Protein AF-0000000084716577 (afdb_homodimer)

Sequence (480 aa):
MPKAILEVCSFNIQSCLIAEKAGASRVELCDNPTEGGTTPSHGAIKRTREKISIKLYPLVRPRAGNYYYDEDEIAIIEQDIRVCRELGCDGISIGAQLLDGRIDKDLMKRFVELAGPMGVTCNRAFDATPDMFQALEDLIEAGCERVLTSGQASGAPEAGRVLGELVKAAGERIIVMPGAGIRSSNLGKLMEESGAREYHGSVRRPTVNPMLHGNPRVLDFGNVYLPDEQELAGILAQMRMPKAILEVCSFNIQSCLIAEKAGASRVELCDNPTEGGTTPSHGAIKRTREKISIKLYPLVRPRAGNYYYDEDEIAIIEQDIRVCRELGCDGISIGAQLLDGRIDKDLMKRFVELAGPMGVTCNRAFDATPDMFQALEDLIEAGCERVLTSGQASGAPEAGRVLGELVKAAGERIIVMPGAGIRSSNLGKLMEESGAREYHGSVRRPTVNPMLHGNPRVLDFGNVYLPDEQELAGILAQMR

Solvent-accessible surface area (backbone atoms only — not comparable to full-atom values): 23454 Å² total; per-residue (Å²): 116,79,72,39,45,38,31,34,47,21,55,42,60,68,30,45,51,52,37,50,75,64,63,38,53,26,32,33,37,26,25,38,79,89,28,61,33,19,30,41,24,56,18,52,52,44,51,38,52,74,71,50,85,57,44,38,23,40,31,53,33,88,48,38,30,72,47,63,72,54,73,67,52,47,50,20,46,53,45,40,44,51,49,41,54,74,56,64,39,51,25,34,28,32,57,43,28,40,58,67,18,41,62,27,40,69,60,43,26,51,49,36,64,67,34,56,91,33,43,33,28,34,31,59,55,56,33,31,31,85,46,61,69,61,43,50,53,40,40,46,72,28,57,32,49,28,38,35,30,17,60,50,33,70,21,21,66,81,20,20,60,59,35,19,53,50,34,62,70,39,54,89,64,32,45,49,25,44,21,43,79,55,41,49,89,46,41,66,63,31,43,68,43,20,65,51,48,38,34,32,33,43,55,59,41,76,52,84,77,82,54,74,39,74,34,90,48,57,75,53,35,48,61,42,62,36,50,40,63,66,52,50,45,46,38,52,60,67,30,92,113,76,74,40,45,40,32,33,48,20,56,42,60,68,29,45,52,51,38,50,74,65,62,38,54,26,33,34,37,27,26,39,79,88,26,61,34,19,29,42,24,57,18,51,51,43,52,40,51,75,72,50,84,56,44,39,22,40,31,54,33,89,49,40,29,71,46,63,71,55,71,68,54,48,51,20,47,55,44,40,44,50,48,42,52,74,57,65,38,51,26,34,30,32,57,44,28,40,57,66,18,40,63,27,40,68,61,43,26,51,50,36,62,66,36,55,91,32,44,32,28,34,30,58,55,56,34,31,30,85,45,61,69,61,42,50,52,39,40,46,73,26,58,32,51,27,37,34,30,17,59,51,34,69,21,21,65,81,19,20,61,59,35,20,52,49,36,63,70,38,54,88,64,31,44,49,25,44,22,43,79,55,42,48,90,45,40,63,62,29,45,68,42,19,64,52,46,38,35,33,33,44,55,59,41,75,53,84,77,83,54,73,38,74,36,89,51,57,74,52,35,48,60,42,62,36,52,40,64,67,52,51,45,46,39,51,60,67,28,93

Secondary structure (DSSP, 8-state):
----EEEEEESSHHHHHHHHHHT-SEEEE-B-GGGT-BPPPHHHHHHHHHH--SEEEEB--SSSS-S---HHHHHHHHHHHHHHHHTT-SEEEE--B-TTSSB-HHHHHHHHHHHTTSEEEE-GGGGGSS-HHHHHHHHHHHT-SEEEE-TTSSSGGGGHHHHHHHHHHHTTSSEEEEBSS--HHHHHHHHHHH--SEEEE--EEEPPP--S---TT--TT---EEE-HHHHHHHHHHH-/----EEEEEESSHHHHHHHHHHT-SEEEE-B-GGGT-BPPPHHHHHHHHHH--SEEEEB--SSSS-S---HHHHHHHHHHHHHHHHTT-SEEEE--B-TTSSB-HHHHHHHHHHHTTSEEEE-GGGGGSS-HHHHHHHHHHHT-SEEEE-TTSSSGGGGHHHHHHHHHHHTTSSEEEEBSS--HHHHHHHHHHH--SEEEE--EEEPPP--S---TT--TT---EEE-HHHHHHHHHHH-

Radius of gyration: 22.67 Å; Cα contacts (8 Å, |Δi|>4): 1181; chains: 2; bounding box: 45×66×49 Å

Foldseek 3Di:
DPFFAEEAEAAALVQLVLCVVLPHQEYEYFHDVVQQGAFDDLVRLLVSVVPHDHAYAYEHHHDGDAQADDPVSLVSSLVSLVSNVVSPHQAYEYFHADPQLAGPLVSLLVSCVSNPPHAYEHEASLLRHPDNLVNLVSNLVSPHAEYEYLLNDQAVLVCLQSLLVSCVSCPNSHAYEGEDPDWLVRLVVSCVRNVGRYYYYNQKDFDDDPDPDDDPVDDPPDTDIHHDSVRSSSNNVVSD/DPFFAEEAEAAALVQLVLCVVLPHQEYEYFHDVVQQGAFDDLVRLLVSVVPHDHAYAYEHHHDGDAQADDPVSLVSSLVSLVSNVVSPHQAYEYFHADPQLAGPLVSLLVSCVSNPPHAYEHEASLLRHPDNLVNLVSNLVSPHQEYEYLLNDQAVLVCLQSLLVSCVSCPNSHAYEGEDPDWLVRLVVSCVRNVGRYYYYNQKDFDDDPDPDDDPVDDPPDTDIHHDSVRSSSNNVSSD

Nearest PDB structures (foldseek):
  3iwp-assembly5_C  TM=9.704E-01  e=1.028E-28  Homo sapiens
  3iwp-assembly4_B  TM=9.710E-01  e=2.927E-28  Homo sapiens
  3iwp-assembly5_D  TM=9.731E-01  e=1.327E-27  Homo sapiens
  3iwp-assembly4_A  TM=9.708E-01  e=1.579E-27  Homo sapiens
  3iwp-assembly3_I  TM=9.712E-01  e=3.362E-27  Homo sapiens

pLDDT: mean 97.12, std 4.42, range [53.22, 98.94]

Structure (mmCIF, N/CA/C/O backbone):
data_AF-0000000084716577-model_v1
#
loop_
_entity.id
_entity.type
_entity.pdbx_description
1 polymer 'PF03932 family protein CutC'
#
loop_
_atom_site.group_PDB
_atom_site.id
_atom_site.type_symbol
_atom_site.label_atom_id
_atom_site.label_alt_id
_atom_site.label_comp_id
_atom_site.label_asym_id
_atom_site.label_entity_id
_atom_site.label_seq_id
_atom_site.pdbx_PDB_ins_code
_atom_site.Cartn_x
_atom_site.Cartn_y
_atom_site.Cartn_z
_atom_site.occupancy
_atom_site.B_iso_or_equiv
_atom_site.auth_seq_id
_atom_site.auth_comp_id
_atom_site.auth_asym_id
_atom_site.auth_atom_id
_atom_site.pdbx_PDB_model_num
ATOM 1 N N . MET A 1 1 ? -11.625 -31.031 -18.922 1 53.22 1 MET A N 1
ATOM 2 C CA . MET A 1 1 ? -10.375 -30.312 -18.672 1 53.22 1 MET A CA 1
ATOM 3 C C . MET A 1 1 ? -9.852 -30.594 -17.266 1 53.22 1 MET A C 1
ATOM 5 O O . MET A 1 1 ? -10.633 -30.875 -16.359 1 53.22 1 MET A O 1
ATOM 9 N N . PRO A 1 2 ? -8.484 -30.797 -17.172 1 60.09 2 PRO A N 1
ATOM 10 C CA . PRO A 1 2 ? -8 -31.141 -15.828 1 60.09 2 PRO A CA 1
ATOM 11 C C . PRO A 1 2 ? -8.383 -30.094 -14.781 1 60.09 2 PRO A C 1
ATOM 13 O O . PRO A 1 2 ? -8.539 -28.906 -15.102 1 60.09 2 PRO A O 1
ATOM 16 N N . LYS A 1 3 ? -8.703 -30.5 -13.68 1 86.38 3 LYS A N 1
ATOM 17 C CA . LYS A 1 3 ? -9.086 -29.672 -12.539 1 86.38 3 LYS A CA 1
ATOM 18 C C . LYS A 1 3 ? -7.988 -28.672 -12.188 1 86.38 3 LYS A C 1
ATOM 20 O O . LYS A 1 3 ? -6.809 -29.031 -12.156 1 86.38 3 LYS A O 1
ATOM 25 N N . ALA A 1 4 ? -8.289 -27.406 -12.305 1 95.06 4 ALA A N 1
ATOM 26 C CA . ALA A 1 4 ? -7.352 -26.328 -11.969 1 95.06 4 ALA A CA 1
ATOM 27 C C . ALA A 1 4 ? -7.91 -25.438 -10.867 1 95.06 4 ALA A C 1
ATOM 29 O O . ALA A 1 4 ? -9.102 -25.5 -10.562 1 95.06 4 ALA A O 1
ATOM 30 N N . ILE A 1 5 ? -7.039 -24.781 -10.172 1 96.81 5 ILE A N 1
ATOM 31 C CA . ILE A 1 5 ? -7.516 -23.875 -9.125 1 96.81 5 ILE A CA 1
ATOM 32 C C . ILE A 1 5 ? -7.125 -22.438 -9.469 1 96.81 5 ILE A C 1
ATOM 34 O O . ILE A 1 5 ? -6.234 -22.203 -10.289 1 96.81 5 ILE A O 1
ATOM 38 N N . LEU A 1 6 ? -7.828 -21.484 -8.867 1 97.81 6 LEU A N 1
ATOM 39 C CA . LEU A 1 6 ? -7.602 -20.062 -9.086 1 97.81 6 LEU A CA 1
ATOM 40 C C . LEU A 1 6 ? -7.145 -19.375 -7.805 1 97.81 6 LEU A C 1
ATOM 42 O O . LEU A 1 6 ? -7.719 -19.609 -6.738 1 97.81 6 LEU A O 1
ATOM 46 N N . GLU A 1 7 ? -6.148 -18.719 -7.879 1 98.62 7 GLU A N 1
ATOM 47 C CA . GLU A 1 7 ? -5.77 -17.719 -6.883 1 98.62 7 GLU A CA 1
ATOM 48 C C . GLU A 1 7 ? -6.199 -16.312 -7.312 1 98.62 7 GLU A C 1
ATOM 50 O O . GLU A 1 7 ? -5.855 -15.859 -8.406 1 98.62 7 GLU A O 1
ATOM 55 N N . VAL A 1 8 ? -6.941 -15.656 -6.461 1 98.62 8 VAL A N 1
ATOM 56 C CA . VAL A 1 8 ? -7.414 -14.32 -6.801 1 98.62 8 VAL A CA 1
ATOM 57 C C . VAL A 1 8 ? -6.566 -13.266 -6.082 1 98.62 8 VAL A C 1
ATOM 59 O O . VAL A 1 8 ? -6.445 -13.297 -4.855 1 98.62 8 VAL A O 1
ATOM 62 N N . CYS A 1 9 ? -5.922 -12.414 -6.863 1 98.44 9 CYS A N 1
ATOM 63 C CA . CYS A 1 9 ? -5.211 -11.273 -6.297 1 98.44 9 CYS A CA 1
ATOM 64 C C . CYS A 1 9 ? -6.188 -10.234 -5.762 1 98.44 9 CYS A C 1
ATOM 66 O O . CYS A 1 9 ? -6.988 -9.688 -6.52 1 98.44 9 CYS A O 1
ATOM 68 N N . SER A 1 10 ? -6.145 -9.992 -4.5 1 98.69 10 SER A N 1
ATOM 69 C CA . SER A 1 10 ? -7.137 -9.172 -3.818 1 98.69 10 SER A CA 1
ATOM 70 C C . SER A 1 10 ? -6.48 -8.016 -3.078 1 98.69 10 SER A C 1
ATOM 72 O O . SER A 1 10 ? -5.461 -8.195 -2.406 1 98.69 10 SER A O 1
ATOM 74 N N . PHE A 1 11 ? -7.113 -6.801 -3.125 1 98.5 11 PHE A N 1
ATOM 75 C CA . PHE A 1 11 ? -6.473 -5.613 -2.57 1 98.5 11 PHE A CA 1
ATOM 76 C C . PHE A 1 11 ? -7.297 -5.039 -1.425 1 98.5 11 PHE A C 1
ATOM 78 O O . PHE A 1 11 ? -7.082 -3.898 -1.008 1 98.5 11 PHE A O 1
ATOM 85 N N . ASN A 1 12 ? -8.266 -5.723 -0.986 1 98.44 12 ASN A N 1
ATOM 86 C CA . ASN A 1 12 ? -9.055 -5.422 0.201 1 98.44 12 ASN A CA 1
ATOM 87 C C . ASN A 1 12 ? -9.867 -6.629 0.654 1 98.44 12 ASN A C 1
ATOM 89 O O . ASN A 1 12 ? -9.969 -7.621 -0.071 1 98.44 12 ASN A O 1
ATOM 93 N N . ILE A 1 13 ? -10.398 -6.551 1.819 1 98.75 13 ILE A N 1
ATOM 94 C CA . ILE A 1 13 ? -11.062 -7.688 2.447 1 98.75 13 ILE A CA 1
ATOM 95 C C . ILE A 1 13 ? -12.32 -8.047 1.663 1 98.75 13 ILE A C 1
ATOM 97 O O . ILE A 1 13 ? -12.664 -9.227 1.532 1 98.75 13 ILE A O 1
ATOM 101 N N . GLN A 1 14 ? -13.062 -7.094 1.081 1 98.38 14 GLN A N 1
ATOM 102 C CA . GLN A 1 14 ? -14.258 -7.367 0.296 1 98.38 14 GLN A CA 1
ATOM 103 C C . GLN A 1 14 ? -13.93 -8.242 -0.915 1 98.38 14 GLN A C 1
ATOM 105 O O . GLN A 1 14 ? -14.688 -9.156 -1.248 1 98.38 14 GLN A O 1
ATOM 110 N N . SER A 1 15 ? -12.805 -7.895 -1.541 1 98.56 15 SER A N 1
ATOM 111 C CA . SER A 1 15 ? -12.359 -8.695 -2.68 1 98.56 15 SER A CA 1
ATOM 112 C C . SER A 1 15 ? -12.102 -10.141 -2.273 1 98.56 15 SER A C 1
ATOM 114 O O . SER A 1 15 ? -12.406 -11.062 -3.027 1 98.56 15 SER A O 1
ATOM 116 N N . CYS A 1 16 ? -11.523 -10.328 -1.098 1 98.75 16 CYS A N 1
ATOM 117 C CA . CYS A 1 16 ? -11.25 -11.672 -0.6 1 98.75 16 CYS A CA 1
ATOM 118 C C . CYS A 1 16 ? -12.547 -12.445 -0.37 1 98.75 16 CYS A C 1
ATOM 120 O O . CYS A 1 16 ? -12.648 -13.625 -0.713 1 98.75 16 CYS A O 1
ATOM 122 N N . LEU A 1 17 ? -13.484 -11.758 0.21 1 98.69 17 LEU A N 1
ATOM 123 C CA . LEU A 1 17 ? -14.781 -12.383 0.48 1 98.69 17 LEU A CA 1
ATOM 124 C C . LEU A 1 17 ? -15.477 -12.766 -0.82 1 98.69 17 LEU A C 1
ATOM 126 O O . LEU A 1 17 ? -16.047 -13.852 -0.927 1 98.69 17 LEU A O 1
ATOM 130 N N . ILE A 1 18 ? -15.422 -11.914 -1.828 1 98.38 18 ILE A N 1
ATOM 131 C CA . ILE A 1 18 ? -16.031 -12.172 -3.131 1 98.38 18 ILE A CA 1
ATOM 132 C C . ILE A 1 18 ? -15.336 -13.367 -3.791 1 98.38 18 ILE A C 1
ATOM 134 O O . ILE A 1 18 ? -15.992 -14.242 -4.355 1 98.38 18 ILE A O 1
ATOM 138 N N . ALA A 1 19 ? -14.016 -13.383 -3.699 1 98.38 19 ALA A N 1
ATOM 139 C CA . ALA A 1 19 ? -13.234 -14.477 -4.273 1 98.38 19 ALA A CA 1
ATOM 140 C C . ALA A 1 19 ? -13.633 -15.82 -3.662 1 98.38 19 ALA A C 1
ATOM 142 O O . ALA A 1 19 ? -13.875 -16.797 -4.379 1 98.38 19 ALA A O 1
ATOM 143 N N . GLU A 1 20 ? -13.734 -15.852 -2.332 1 98.38 20 GLU A N 1
ATOM 144 C CA . GLU A 1 20 ? -14.125 -17.078 -1.648 1 98.38 20 GLU A CA 1
ATOM 145 C C . GLU A 1 20 ? -15.531 -17.516 -2.045 1 98.38 20 GLU A C 1
ATOM 147 O O . GLU A 1 20 ? -15.766 -18.688 -2.357 1 98.38 20 GLU A O 1
ATOM 152 N N . LYS A 1 21 ? -16.438 -16.562 -2.025 1 97.81 21 LYS A N 1
ATOM 153 C CA . LYS A 1 21 ? -17.812 -16.859 -2.385 1 97.81 21 LYS A CA 1
ATOM 154 C C . LYS A 1 21 ? -17.906 -17.422 -3.803 1 97.81 21 LYS A C 1
ATOM 156 O O . LYS A 1 21 ? -18.75 -18.281 -4.082 1 97.81 21 LYS A O 1
ATOM 161 N N . ALA A 1 22 ? -17.031 -16.938 -4.688 1 96.94 22 ALA A N 1
ATOM 162 C CA . ALA A 1 22 ? -17.047 -17.344 -6.09 1 96.94 22 ALA A CA 1
ATOM 163 C C . ALA A 1 22 ? -16.422 -18.719 -6.266 1 96.94 22 ALA A C 1
ATOM 165 O O . ALA A 1 22 ? -16.594 -19.359 -7.312 1 96.94 22 ALA A O 1
ATOM 166 N N . GLY A 1 23 ? -15.664 -19.172 -5.273 1 96.81 23 GLY A N 1
ATOM 167 C CA . GLY A 1 23 ? -15.133 -20.516 -5.348 1 96.81 23 GLY A CA 1
ATOM 168 C C . GLY A 1 23 ? -13.633 -20.562 -5.578 1 96.81 23 GLY A C 1
ATOM 169 O O . GLY A 1 23 ? -13.078 -21.609 -5.922 1 96.81 23 GLY A O 1
ATOM 170 N N . ALA A 1 24 ? -12.961 -19.438 -5.406 1 97.62 24 ALA A N 1
ATOM 171 C CA . ALA A 1 24 ? -11.5 -19.438 -5.5 1 97.62 24 ALA A CA 1
ATOM 172 C C . ALA A 1 24 ? -10.883 -20.312 -4.414 1 97.62 24 ALA A C 1
ATOM 174 O O . ALA A 1 24 ? -11.461 -20.469 -3.334 1 97.62 24 ALA A O 1
ATOM 175 N N . SER A 1 25 ? -9.742 -20.875 -4.676 1 97.69 25 SER A N 1
ATOM 176 C CA . SER A 1 25 ? -9.07 -21.766 -3.727 1 97.69 25 SER A CA 1
ATOM 177 C C . SER A 1 25 ? -8.141 -20.969 -2.803 1 97.69 25 SER A C 1
ATOM 179 O O . SER A 1 25 ? -7.824 -21.438 -1.701 1 97.69 25 SER A O 1
ATOM 181 N N . ARG A 1 26 ? -7.742 -19.875 -3.303 1 98.31 26 ARG A N 1
ATOM 182 C CA . ARG A 1 26 ? -6.719 -19.094 -2.621 1 98.31 26 ARG A CA 1
ATOM 183 C C . ARG A 1 26 ? -6.84 -17.609 -2.973 1 98.31 26 ARG A C 1
ATOM 185 O O . ARG A 1 26 ? -7.27 -17.266 -4.074 1 98.31 26 ARG A O 1
ATOM 192 N N . VAL A 1 27 ? -6.48 -16.766 -2.031 1 98.81 27 VAL A N 1
ATOM 193 C CA . VAL A 1 27 ? -6.336 -15.344 -2.336 1 98.81 27 VAL A CA 1
ATOM 194 C C . VAL A 1 27 ? -4.902 -14.898 -2.061 1 98.81 27 VAL A C 1
ATOM 196 O O . VAL A 1 27 ? -4.281 -15.352 -1.093 1 98.81 27 VAL A O 1
ATOM 199 N N . GLU A 1 28 ? -4.355 -14.188 -2.906 1 98.88 28 GLU A N 1
ATOM 200 C CA . GLU A 1 28 ? -3.188 -13.367 -2.617 1 98.88 28 GLU A CA 1
ATOM 201 C C . GLU A 1 28 ? -3.598 -11.969 -2.156 1 98.88 28 GLU A C 1
ATOM 203 O O . GLU A 1 28 ? -4.176 -11.195 -2.928 1 98.88 28 GLU A O 1
ATOM 208 N N . LEU A 1 29 ? -3.379 -11.672 -0.917 1 98.94 29 LEU A N 1
ATOM 209 C CA . LEU A 1 29 ? -3.75 -10.375 -0.365 1 98.94 29 LEU A CA 1
ATOM 210 C C . LEU A 1 29 ? -2.621 -9.359 -0.545 1 98.94 29 LEU A C 1
ATOM 212 O O . LEU A 1 29 ? -1.477 -9.633 -0.172 1 98.94 29 LEU A O 1
ATOM 216 N N . CYS A 1 30 ? -2.906 -8.203 -1.171 1 98.56 30 CYS A N 1
ATOM 217 C CA . CYS A 1 30 ? -1.934 -7.16 -1.482 1 98.56 30 CYS A CA 1
ATOM 218 C C . CYS A 1 30 ? -2.477 -5.781 -1.129 1 98.56 30 CYS A C 1
ATOM 220 O O . CYS A 1 30 ? -3.672 -5.629 -0.87 1 98.56 30 CYS A O 1
ATOM 222 N N . ASP A 1 31 ? -1.621 -4.848 -0.984 1 98.44 31 ASP A N 1
ATOM 223 C CA . ASP A 1 31 ? -1.911 -3.42 -1.07 1 98.44 31 ASP A CA 1
ATOM 224 C C . ASP A 1 31 ? -1.358 -2.826 -2.363 1 98.44 31 ASP A C 1
ATOM 226 O O . ASP A 1 31 ? -0.693 -3.518 -3.137 1 98.44 31 ASP A O 1
ATOM 230 N N . ASN A 1 32 ? -1.66 -1.616 -2.729 1 97.62 32 ASN A N 1
ATOM 231 C CA . ASN A 1 32 ? -1.019 -0.854 -3.795 1 97.62 32 ASN A CA 1
ATOM 232 C C . ASN A 1 32 ? -1.284 -1.474 -5.164 1 97.62 32 ASN A C 1
ATOM 234 O O . ASN A 1 32 ? -0.348 -1.853 -5.871 1 97.62 32 ASN A O 1
ATOM 238 N N . PRO A 1 33 ? -2.551 -1.525 -5.586 1 96.19 33 PRO A N 1
ATOM 239 C CA . PRO A 1 33 ? -2.957 -2.236 -6.801 1 96.19 33 PRO A CA 1
ATOM 240 C C . PRO A 1 33 ? -2.34 -1.643 -8.062 1 96.19 33 PRO A C 1
ATOM 242 O O . PRO A 1 33 ? -2.127 -2.359 -9.047 1 96.19 33 PRO A O 1
ATOM 245 N N . THR A 1 34 ? -1.998 -0.415 -8.133 1 95 34 THR A N 1
ATOM 246 C CA . THR A 1 34 ? -1.605 0.243 -9.375 1 95 34 THR A CA 1
ATOM 247 C C . THR A 1 34 ? -0.111 0.068 -9.633 1 95 34 THR A C 1
ATOM 249 O O . THR A 1 34 ? 0.366 0.307 -10.742 1 95 34 THR A O 1
ATOM 252 N N . GLU A 1 35 ? 0.641 -0.324 -8.578 1 96.19 35 GLU A N 1
ATOM 253 C CA . GLU A 1 35 ? 2.082 -0.466 -8.766 1 96.19 35 GLU A CA 1
ATOM 254 C C . GLU A 1 35 ? 2.537 -1.895 -8.484 1 96.19 35 GLU A C 1
ATOM 256 O O . GLU A 1 35 ? 3.604 -2.107 -7.902 1 96.19 35 GLU A O 1
ATOM 261 N N . GLY A 1 36 ? 1.698 -2.82 -8.727 1 94.5 36 GLY A N 1
ATOM 262 C CA . GLY A 1 36 ? 2.078 -4.223 -8.734 1 94.5 36 GLY A CA 1
ATOM 263 C C . GLY A 1 36 ? 1.883 -4.902 -7.387 1 94.5 36 GLY A C 1
ATOM 264 O O . GLY A 1 36 ? 2.09 -6.109 -7.262 1 94.5 36 GLY A O 1
ATOM 265 N N . GLY A 1 37 ? 1.523 -4.125 -6.328 1 97.69 37 GLY A N 1
ATOM 266 C CA . GLY A 1 37 ? 1.227 -4.719 -5.031 1 97.69 37 GLY A CA 1
ATOM 267 C C . GLY A 1 37 ? 2.348 -4.543 -4.027 1 97.69 37 GLY A C 1
ATOM 268 O O . GLY A 1 37 ? 3.525 -4.555 -4.391 1 97.69 37 GLY A O 1
ATOM 269 N N . THR A 1 38 ? 2.01 -4.363 -2.83 1 98.81 38 THR A N 1
ATOM 270 C CA . THR A 1 38 ? 2.926 -4.336 -1.693 1 98.81 38 THR A CA 1
ATOM 271 C C . THR A 1 38 ? 2.312 -5.039 -0.487 1 98.81 38 THR A C 1
ATOM 273 O O . THR A 1 38 ? 1.198 -5.562 -0.567 1 98.81 38 THR A O 1
ATOM 276 N N . THR A 1 39 ? 3.096 -5.164 0.555 1 98.94 39 THR A N 1
ATOM 277 C CA . THR A 1 39 ? 2.68 -5.887 1.75 1 98.94 39 THR A CA 1
ATOM 278 C C . THR A 1 39 ? 1.467 -5.219 2.393 1 98.94 39 THR A C 1
ATOM 280 O O . THR A 1 39 ? 1.491 -4.02 2.678 1 98.94 39 THR A O 1
ATOM 283 N N . PRO A 1 40 ? 0.341 -5.957 2.611 1 98.94 40 PRO A N 1
ATOM 284 C CA . PRO A 1 40 ? -0.791 -5.383 3.342 1 98.94 40 PRO A CA 1
ATOM 285 C C . PRO A 1 40 ? -0.464 -5.102 4.805 1 98.94 40 PRO A C 1
ATOM 287 O O . PRO A 1 40 ? 0.526 -5.617 5.332 1 98.94 40 PRO A O 1
ATOM 290 N N . SER A 1 41 ? -1.258 -4.277 5.41 1 98.94 41 SER A N 1
ATOM 291 C CA . SER A 1 41 ? -1.058 -3.947 6.816 1 98.94 41 SER A CA 1
ATOM 292 C C . SER A 1 41 ? -1.326 -5.156 7.711 1 98.94 41 SER A C 1
ATOM 294 O O . SER A 1 41 ? -1.953 -6.125 7.281 1 98.94 41 SER A O 1
ATOM 296 N N . HIS A 1 42 ? -0.837 -5.066 8.961 1 98.94 42 HIS A N 1
ATOM 297 C CA . HIS A 1 42 ? -1.098 -6.098 9.953 1 98.94 42 HIS A CA 1
ATOM 298 C C . HIS A 1 42 ? -2.594 -6.336 10.125 1 98.94 42 HIS A C 1
ATOM 300 O O . HIS A 1 42 ? -3.051 -7.48 10.117 1 98.94 42 HIS A O 1
ATOM 306 N N . GLY A 1 43 ? -3.342 -5.234 10.297 1 98.94 43 GLY A N 1
ATOM 307 C CA . GLY A 1 43 ? -4.777 -5.344 10.492 1 98.94 43 GLY A CA 1
ATOM 308 C C . GLY A 1 43 ? -5.496 -5.988 9.32 1 98.94 43 GLY A C 1
ATOM 309 O O . GLY A 1 43 ? -6.43 -6.77 9.516 1 98.94 43 GLY A O 1
ATOM 310 N N . ALA A 1 44 ? -5.102 -5.672 8.109 1 98.94 44 ALA A N 1
ATOM 311 C CA . ALA A 1 44 ? -5.711 -6.25 6.914 1 98.94 44 ALA A CA 1
ATOM 312 C C . ALA A 1 44 ? -5.504 -7.762 6.871 1 98.94 44 ALA A C 1
ATOM 314 O O . ALA A 1 44 ? -6.441 -8.516 6.594 1 98.94 44 ALA A O 1
ATOM 315 N N . ILE A 1 45 ? -4.273 -8.219 7.164 1 98.94 45 ILE A N 1
ATOM 316 C CA . ILE A 1 45 ? -3.977 -9.648 7.141 1 98.94 45 ILE A CA 1
ATOM 317 C C . ILE A 1 45 ? -4.785 -10.359 8.227 1 98.94 45 ILE A C 1
ATOM 319 O O . ILE A 1 45 ? -5.453 -11.359 7.953 1 98.94 45 ILE A O 1
ATOM 323 N N . LYS A 1 46 ? -4.762 -9.797 9.383 1 98.94 46 LYS A N 1
ATOM 324 C CA . LYS A 1 46 ? -5.426 -10.43 10.516 1 98.94 46 LYS A CA 1
ATOM 325 C C . LYS A 1 46 ? -6.926 -10.555 10.273 1 98.94 46 LYS A C 1
ATOM 327 O O . LYS A 1 46 ? -7.492 -11.641 10.43 1 98.94 46 LYS A O 1
ATOM 332 N N . ARG A 1 47 ? -7.551 -9.453 9.93 1 98.94 47 ARG A N 1
ATOM 333 C CA . ARG A 1 47 ? -9 -9.461 9.758 1 98.94 47 ARG A CA 1
ATOM 334 C C . ARG A 1 47 ? -9.406 -10.383 8.617 1 98.94 47 ARG A C 1
ATOM 336 O O . ARG A 1 47 ? -10.422 -11.086 8.703 1 98.94 47 ARG A O 1
ATOM 343 N N . THR A 1 48 ? -8.641 -10.328 7.508 1 98.94 48 THR A N 1
ATOM 344 C CA . THR A 1 48 ? -8.938 -11.195 6.375 1 98.94 48 THR A CA 1
ATOM 345 C C . THR A 1 48 ? -8.859 -12.664 6.781 1 98.94 48 THR A C 1
ATOM 347 O O . THR A 1 48 ? -9.75 -13.453 6.449 1 98.94 48 THR A O 1
ATOM 350 N N . ARG A 1 49 ? -7.801 -13.023 7.488 1 98.88 49 ARG A N 1
ATOM 351 C CA . ARG A 1 49 ? -7.66 -14.406 7.941 1 98.88 49 ARG A CA 1
ATOM 352 C C . ARG A 1 49 ? -8.859 -14.836 8.773 1 98.88 49 ARG A C 1
ATOM 354 O O . ARG A 1 49 ? -9.32 -15.977 8.672 1 98.88 49 ARG A O 1
ATOM 361 N N . GLU A 1 50 ? -9.383 -13.953 9.586 1 98.75 50 GLU A N 1
ATOM 362 C CA . GLU A 1 50 ? -10.516 -14.234 10.461 1 98.75 50 GLU A CA 1
ATOM 363 C C . GLU A 1 50 ? -11.797 -14.438 9.656 1 98.75 50 GLU A C 1
ATOM 365 O O . GLU A 1 50 ? -12.727 -15.109 10.117 1 98.75 50 GLU A O 1
ATOM 370 N N . LYS A 1 51 ? -11.828 -13.914 8.477 1 98.75 51 LYS A N 1
ATOM 371 C CA . LYS A 1 51 ? -13.109 -13.82 7.781 1 98.75 51 LYS A CA 1
ATOM 372 C C . LYS A 1 51 ? -13.211 -14.867 6.676 1 98.75 51 LYS A C 1
ATOM 374 O O . LYS A 1 51 ? -14.312 -15.258 6.285 1 98.75 51 LYS A O 1
ATOM 379 N N . ILE A 1 52 ? -12.039 -15.281 6.168 1 98.69 52 ILE A N 1
ATOM 380 C CA . ILE A 1 52 ? -12.109 -16.234 5.062 1 98.69 52 ILE A CA 1
ATOM 381 C C . ILE A 1 52 ? -11.539 -17.578 5.504 1 98.69 52 ILE A C 1
ATOM 383 O O . ILE A 1 52 ? -10.719 -17.641 6.422 1 98.69 52 ILE A O 1
ATOM 387 N N . SER A 1 53 ? -11.891 -18.656 4.785 1 98.56 53 SER A N 1
ATOM 388 C CA . SER A 1 53 ? -11.453 -20 5.129 1 98.56 53 SER A CA 1
ATOM 389 C C . SER A 1 53 ? -10.484 -20.547 4.09 1 98.56 53 SER A C 1
ATOM 391 O O . SER A 1 53 ? -9.695 -21.453 4.387 1 98.56 53 SER A O 1
ATOM 393 N N . ILE A 1 54 ? -10.531 -20.016 2.883 1 98.62 54 ILE A N 1
ATOM 394 C CA . ILE A 1 54 ? -9.641 -20.484 1.831 1 98.62 54 ILE A CA 1
ATOM 395 C C . ILE A 1 54 ? -8.211 -20.031 2.127 1 98.62 54 ILE A C 1
ATOM 397 O O . ILE A 1 54 ? -7.969 -19.281 3.078 1 98.62 54 ILE A O 1
ATOM 401 N N . LYS A 1 55 ? -7.23 -20.531 1.39 1 98.88 55 LYS A N 1
ATOM 402 C CA . LYS A 1 55 ? -5.82 -20.25 1.643 1 98.88 55 LYS A CA 1
ATOM 403 C C . LYS A 1 55 ? -5.516 -18.766 1.45 1 98.88 55 LYS A C 1
ATOM 405 O O . LYS A 1 55 ? -6.035 -18.125 0.528 1 98.88 55 LYS A O 1
ATOM 410 N N . LEU A 1 56 ? -4.77 -18.219 2.348 1 98.94 56 LEU A N 1
ATOM 411 C CA . LEU A 1 56 ? -4.402 -16.812 2.359 1 98.94 56 LEU A CA 1
ATOM 412 C C . LEU A 1 56 ? -2.898 -16.641 2.176 1 98.94 56 LEU A C 1
ATOM 414 O O . LEU A 1 56 ? -2.109 -17.094 3.006 1 98.94 56 LEU A O 1
ATOM 418 N N . TYR A 1 57 ? -2.475 -16.031 1.098 1 98.94 57 TYR A N 1
ATOM 419 C CA . TYR A 1 57 ? -1.087 -15.742 0.755 1 98.94 57 TYR A CA 1
ATOM 420 C C . TYR A 1 57 ? -0.857 -14.242 0.628 1 98.94 57 TYR A C 1
ATOM 422 O O . TYR A 1 57 ? -1.038 -13.664 -0.449 1 98.94 57 TYR A O 1
ATOM 430 N N . PRO A 1 58 ? -0.397 -13.539 1.665 1 98.94 58 PRO A N 1
ATOM 431 C CA . PRO A 1 58 ? -0.064 -12.125 1.504 1 98.94 58 PRO A CA 1
ATOM 432 C C . PRO A 1 58 ? 1.189 -11.906 0.659 1 98.94 58 PRO A C 1
ATOM 434 O O . PRO A 1 58 ? 2.131 -12.703 0.727 1 98.94 58 PRO A O 1
ATOM 437 N N . LEU A 1 59 ? 1.144 -10.867 -0.118 1 98.88 59 LEU A N 1
ATOM 438 C CA . LEU A 1 59 ? 2.361 -10.406 -0.777 1 98.88 59 LEU A CA 1
ATOM 439 C C . LEU A 1 59 ? 3.303 -9.742 0.223 1 98.88 59 LEU A C 1
ATOM 441 O O . LEU A 1 59 ? 2.873 -8.922 1.037 1 98.88 59 LEU A O 1
ATOM 445 N N . VAL A 1 60 ? 4.527 -10.164 0.221 1 98.94 60 VAL A N 1
ATOM 446 C CA . VAL A 1 60 ? 5.566 -9.531 1.027 1 98.94 60 VAL A CA 1
ATOM 447 C C . VAL A 1 60 ? 6.539 -8.781 0.12 1 98.94 60 VAL A C 1
ATOM 449 O O . VAL A 1 60 ? 7.375 -9.391 -0.544 1 98.94 60 VAL A O 1
ATOM 452 N N . ARG A 1 61 ? 6.395 -7.547 0.028 1 98.81 61 ARG A N 1
ATOM 453 C CA . ARG A 1 61 ? 7.078 -6.598 -0.843 1 98.81 61 ARG A CA 1
ATOM 454 C C . ARG A 1 61 ? 7.07 -5.195 -0.241 1 98.81 61 ARG A C 1
ATOM 456 O O . ARG A 1 61 ? 6.031 -4.531 -0.221 1 98.81 61 ARG A O 1
ATOM 463 N N . PRO A 1 62 ? 8.211 -4.746 0.244 1 98.69 62 PRO A N 1
ATOM 464 C CA . PRO A 1 62 ? 8.211 -3.557 1.101 1 98.69 62 PRO A CA 1
ATOM 465 C C . PRO A 1 62 ? 7.957 -2.268 0.323 1 98.69 62 PRO A C 1
ATOM 467 O O . PRO A 1 62 ? 7.664 -1.229 0.921 1 98.69 62 PRO A O 1
ATOM 470 N N . ARG A 1 63 ? 8.102 -2.297 -0.982 1 98.19 63 ARG A N 1
ATOM 471 C CA . ARG A 1 63 ? 7.859 -1.162 -1.869 1 98.19 63 ARG A CA 1
ATOM 472 C C . ARG A 1 63 ? 7.789 -1.61 -3.324 1 98.19 63 ARG A C 1
ATOM 474 O O . ARG A 1 63 ? 8.266 -2.695 -3.67 1 98.19 63 ARG A O 1
ATOM 481 N N . ALA A 1 64 ? 7.133 -0.756 -4.164 1 97.56 64 ALA A N 1
ATOM 482 C CA . ALA A 1 64 ? 7.098 -1.025 -5.598 1 97.56 64 ALA A CA 1
ATOM 483 C C . ALA A 1 64 ? 8.484 -0.879 -6.215 1 97.56 64 ALA A C 1
ATOM 485 O O . ALA A 1 64 ? 9.469 -0.676 -5.504 1 97.56 64 ALA A O 1
ATOM 486 N N . GLY A 1 65 ? 8.562 -1.057 -7.453 1 96.38 65 GLY A N 1
ATOM 487 C CA . GLY A 1 65 ? 9.812 -0.949 -8.188 1 96.38 65 GLY A CA 1
ATOM 488 C C . GLY A 1 65 ? 10.508 -2.283 -8.375 1 96.38 65 GLY A C 1
ATOM 489 O O . GLY A 1 65 ? 9.867 -3.279 -8.727 1 96.38 65 GLY A O 1
ATOM 490 N N . ASN A 1 66 ? 11.781 -2.35 -8.086 1 96.44 66 ASN A N 1
ATOM 491 C CA . ASN A 1 66 ? 12.578 -3.547 -8.328 1 96.44 66 ASN A CA 1
ATOM 492 C C . ASN A 1 66 ? 12.617 -4.453 -7.098 1 96.44 66 ASN A C 1
ATOM 494 O O . ASN A 1 66 ? 12.016 -4.133 -6.066 1 96.44 66 ASN A O 1
ATOM 498 N N . TYR A 1 67 ? 13.281 -5.605 -7.223 1 98.06 67 TYR A N 1
ATOM 499 C CA . TYR A 1 67 ? 13.32 -6.609 -6.164 1 98.06 67 TYR A CA 1
ATOM 500 C C . TYR A 1 67 ? 14.734 -6.773 -5.621 1 98.06 67 TYR A C 1
ATOM 502 O O . TYR A 1 67 ? 15.117 -7.867 -5.191 1 98.06 67 TYR A O 1
ATOM 510 N N . TYR A 1 68 ? 15.531 -5.695 -5.863 1 98.19 68 TYR A N 1
ATOM 511 C CA . TYR A 1 68 ? 16.844 -5.594 -5.223 1 98.19 68 TYR A CA 1
ATOM 512 C C . TYR A 1 68 ? 16.75 -4.801 -3.928 1 98.19 68 TYR A C 1
ATOM 514 O O . TYR A 1 68 ? 16.375 -3.627 -3.936 1 98.19 68 TYR A O 1
ATOM 522 N N . TYR A 1 69 ? 17.094 -5.473 -2.801 1 98.44 69 TYR A N 1
ATOM 523 C CA . TYR A 1 69 ? 16.781 -4.902 -1.495 1 98.44 69 TYR A CA 1
ATOM 524 C C . TYR A 1 69 ? 18.047 -4.578 -0.72 1 98.44 69 TYR A C 1
ATOM 526 O O . TYR A 1 69 ? 19.047 -5.301 -0.814 1 98.44 69 TYR A O 1
ATOM 534 N N . ASP A 1 70 ? 18.031 -3.504 0.01 1 98.19 70 ASP A N 1
ATOM 535 C CA . ASP A 1 70 ? 19.094 -3.234 0.966 1 98.19 70 ASP A CA 1
ATOM 536 C C . ASP A 1 70 ? 18.828 -3.928 2.299 1 98.19 70 ASP A C 1
ATOM 538 O O . ASP A 1 70 ? 17.844 -4.641 2.447 1 98.19 70 ASP A O 1
ATOM 542 N N . GLU A 1 71 ? 19.688 -3.738 3.266 1 98.56 71 GLU A N 1
ATOM 543 C CA . GLU A 1 71 ? 19.641 -4.477 4.523 1 98.56 71 GLU A CA 1
ATOM 544 C C . GLU A 1 71 ? 18.391 -4.109 5.32 1 98.56 71 GLU A C 1
ATOM 546 O O . GLU A 1 71 ? 17.797 -4.965 5.984 1 98.56 71 GLU A O 1
ATOM 551 N N . ASP A 1 72 ? 18.031 -2.883 5.332 1 98.81 72 ASP A N 1
ATOM 552 C CA . ASP A 1 72 ? 16.828 -2.465 6.047 1 98.81 72 ASP A CA 1
ATOM 553 C C . ASP A 1 72 ? 15.578 -3.078 5.426 1 98.81 72 ASP A C 1
ATOM 555 O O . ASP A 1 72 ? 14.68 -3.52 6.141 1 98.81 72 ASP A O 1
ATOM 559 N N . GLU A 1 73 ? 15.555 -3.096 4.102 1 98.88 73 GLU A N 1
ATOM 560 C CA . GLU A 1 73 ? 14.414 -3.703 3.412 1 98.88 73 GLU A CA 1
ATOM 561 C C . GLU A 1 73 ? 14.336 -5.203 3.697 1 98.88 73 GLU A C 1
ATOM 563 O O . GLU A 1 73 ? 13.242 -5.746 3.873 1 98.88 73 GLU A O 1
ATOM 568 N N . ILE A 1 74 ? 15.445 -5.844 3.734 1 98.94 74 ILE A N 1
ATOM 569 C CA . ILE A 1 74 ? 15.477 -7.266 4.059 1 98.94 74 ILE A CA 1
ATOM 570 C C . ILE A 1 74 ? 14.938 -7.484 5.469 1 98.94 74 ILE A C 1
ATOM 572 O O . ILE A 1 74 ? 14.148 -8.398 5.703 1 98.94 74 ILE A O 1
ATOM 576 N N . ALA A 1 75 ? 15.312 -6.629 6.391 1 98.94 75 ALA A N 1
ATOM 577 C CA . ALA A 1 75 ? 14.812 -6.727 7.758 1 98.94 75 ALA A CA 1
ATOM 578 C C . ALA A 1 75 ? 13.297 -6.539 7.801 1 98.94 75 ALA A C 1
ATOM 580 O O . ALA A 1 75 ? 12.594 -7.238 8.531 1 98.94 75 ALA A O 1
ATOM 581 N N . ILE A 1 76 ? 12.805 -5.613 7.047 1 98.94 76 ILE A N 1
ATOM 582 C CA . ILE A 1 76 ? 11.375 -5.367 6.941 1 98.94 76 ILE A CA 1
ATOM 583 C C . ILE A 1 76 ? 10.664 -6.621 6.434 1 98.94 76 ILE A C 1
ATOM 585 O O . ILE A 1 76 ? 9.672 -7.062 7.016 1 98.94 76 ILE A O 1
ATOM 589 N N . ILE A 1 77 ? 11.188 -7.18 5.395 1 98.94 77 ILE A N 1
ATOM 590 C CA . ILE A 1 77 ? 10.625 -8.367 4.758 1 98.94 77 ILE A CA 1
ATOM 591 C C . ILE A 1 77 ? 10.586 -9.516 5.758 1 98.94 77 ILE A C 1
ATOM 593 O O . ILE A 1 77 ? 9.562 -10.18 5.914 1 98.94 77 ILE A O 1
ATOM 597 N N . GLU A 1 78 ? 11.664 -9.719 6.418 1 98.94 78 GLU A N 1
ATOM 598 C CA . GLU A 1 78 ? 11.75 -10.82 7.375 1 98.94 78 GLU A CA 1
ATOM 599 C C . GLU A 1 78 ? 10.734 -10.648 8.5 1 98.94 78 GLU A C 1
ATOM 601 O O . GLU A 1 78 ? 10.094 -11.617 8.922 1 98.94 78 GLU A O 1
ATOM 606 N N . GLN A 1 79 ? 10.625 -9.445 8.969 1 98.94 79 GLN A N 1
ATOM 607 C CA . GLN A 1 79 ? 9.625 -9.18 10 1 98.94 79 GLN A CA 1
ATOM 608 C C . GLN A 1 79 ? 8.219 -9.445 9.484 1 98.94 79 GLN A C 1
ATOM 610 O O . GLN A 1 79 ? 7.387 -10.016 10.195 1 98.94 79 GLN A O 1
ATOM 615 N N . ASP A 1 80 ? 7.926 -9.039 8.312 1 98.94 80 ASP A N 1
ATOM 616 C CA . ASP A 1 80 ? 6.594 -9.227 7.746 1 98.94 80 ASP A CA 1
ATOM 617 C C . ASP A 1 80 ? 6.309 -10.711 7.504 1 98.94 80 ASP A C 1
ATOM 619 O O . ASP A 1 80 ? 5.164 -11.156 7.637 1 98.94 80 ASP A O 1
ATOM 623 N N . ILE A 1 81 ? 7.344 -11.477 7.133 1 98.94 81 ILE A N 1
ATOM 624 C CA . ILE A 1 81 ? 7.188 -12.922 7.012 1 98.94 81 ILE A CA 1
ATOM 625 C C . ILE A 1 81 ? 6.762 -13.5 8.359 1 98.94 81 ILE A C 1
ATOM 627 O O . ILE A 1 81 ? 5.816 -14.297 8.43 1 98.94 81 ILE A O 1
ATOM 631 N N . ARG A 1 82 ? 7.391 -13.125 9.43 1 98.94 82 ARG A N 1
ATOM 632 C CA . ARG A 1 82 ? 7.059 -13.609 10.766 1 98.94 82 ARG A CA 1
ATOM 633 C C . ARG A 1 82 ? 5.629 -13.242 11.148 1 98.94 82 ARG A C 1
ATOM 635 O O . ARG A 1 82 ? 4.91 -14.055 11.742 1 98.94 82 ARG A O 1
ATOM 642 N N . VAL A 1 83 ? 5.258 -12.047 10.812 1 98.88 83 VAL A N 1
ATOM 643 C CA . VAL A 1 83 ? 3.91 -11.57 11.109 1 98.88 83 VAL A CA 1
ATOM 644 C C . VAL A 1 83 ? 2.881 -12.438 10.383 1 98.88 83 VAL A C 1
ATOM 646 O O . VAL A 1 83 ? 1.878 -12.844 10.977 1 98.88 83 VAL A O 1
ATOM 649 N N . CYS A 1 84 ? 3.123 -12.672 9.117 1 98.94 84 CYS A N 1
ATOM 650 C CA . CYS A 1 84 ? 2.213 -13.516 8.352 1 98.94 84 CYS A CA 1
ATOM 651 C C . CYS A 1 84 ? 2.062 -14.883 9.008 1 98.94 84 CYS A C 1
ATOM 653 O O . CYS A 1 84 ? 0.951 -15.406 9.125 1 98.94 84 CYS A O 1
ATOM 655 N N . ARG A 1 85 ? 3.178 -15.453 9.383 1 98.81 85 ARG A N 1
ATOM 656 C CA . ARG A 1 85 ? 3.158 -16.75 10.039 1 98.81 85 ARG A CA 1
ATOM 657 C C . ARG A 1 85 ? 2.359 -16.703 11.336 1 98.81 85 ARG A C 1
ATOM 659 O O . ARG A 1 85 ? 1.517 -17.562 11.586 1 98.81 85 ARG A O 1
ATOM 666 N N . GLU A 1 86 ? 2.568 -15.703 12.109 1 98.69 86 GLU A N 1
ATOM 667 C CA . GLU A 1 86 ? 1.912 -15.539 13.398 1 98.69 86 GLU A CA 1
ATOM 668 C C . GLU A 1 86 ? 0.405 -15.367 13.234 1 98.69 86 GLU A C 1
ATOM 670 O O . GLU A 1 86 ? -0.374 -15.812 14.078 1 98.69 86 GLU A O 1
ATOM 675 N N . LEU A 1 87 ? 0.025 -14.781 12.164 1 98.75 87 LEU A N 1
ATOM 676 C CA . LEU A 1 87 ? -1.384 -14.469 11.953 1 98.75 87 LEU A CA 1
ATOM 677 C C . LEU A 1 87 ? -2.109 -15.633 11.281 1 98.75 87 LEU A C 1
ATOM 679 O O . LEU A 1 87 ? -3.303 -15.539 10.992 1 98.75 87 LEU A O 1
ATOM 683 N N . GLY A 1 88 ? -1.408 -16.672 10.945 1 98.62 88 GLY A N 1
ATOM 684 C CA . GLY A 1 88 ? -2.047 -17.891 10.477 1 98.62 88 GLY A CA 1
ATOM 685 C C . GLY A 1 88 ? -2.211 -17.938 8.969 1 98.62 88 GLY A C 1
ATOM 686 O O . GLY A 1 88 ? -3.146 -18.547 8.461 1 98.62 88 GLY A O 1
ATOM 687 N N . CYS A 1 89 ? -1.368 -17.266 8.25 1 98.88 89 CYS A N 1
ATOM 688 C CA . CYS A 1 89 ? -1.388 -17.359 6.793 1 98.88 89 CYS A CA 1
ATOM 689 C C . CYS A 1 89 ? -0.877 -18.719 6.328 1 98.88 89 CYS A C 1
ATOM 691 O O . CYS A 1 89 ? -0.113 -19.375 7.039 1 98.88 89 CYS A O 1
ATOM 693 N N . ASP A 1 90 ? -1.329 -19.109 5.156 1 98.88 90 ASP A N 1
ATOM 694 C CA . ASP A 1 90 ? -0.949 -20.406 4.605 1 98.88 90 ASP A CA 1
ATOM 695 C C . ASP A 1 90 ? 0.356 -20.312 3.822 1 98.88 90 ASP A C 1
ATOM 697 O O . ASP A 1 90 ? 1.044 -21.312 3.623 1 98.88 90 ASP A O 1
ATOM 701 N N . GLY A 1 91 ? 0.688 -19.156 3.428 1 98.88 91 GLY A N 1
ATOM 702 C CA . GLY A 1 91 ? 1.889 -18.891 2.654 1 98.88 91 GLY A CA 1
ATOM 703 C C . GLY A 1 91 ? 2.104 -17.406 2.389 1 98.88 91 GLY A C 1
ATOM 704 O O . GLY A 1 91 ? 1.406 -16.562 2.955 1 98.88 91 GLY A O 1
ATOM 705 N N . ILE A 1 92 ? 3.131 -17.109 1.584 1 98.94 92 ILE A N 1
ATOM 706 C CA . ILE A 1 92 ? 3.432 -15.734 1.185 1 98.94 92 ILE A CA 1
ATOM 707 C C . ILE A 1 92 ? 3.867 -15.703 -0.279 1 98.94 92 ILE A C 1
ATOM 709 O O . ILE A 1 92 ? 4.281 -16.734 -0.83 1 98.94 92 ILE A O 1
ATOM 713 N N . SER A 1 93 ? 3.641 -14.617 -0.924 1 98.94 93 SER A N 1
ATOM 714 C CA . SER A 1 93 ? 4.215 -14.289 -2.229 1 98.94 93 SER A CA 1
ATOM 715 C C . SER A 1 93 ? 5.352 -13.289 -2.1 1 98.94 93 SER A C 1
ATOM 717 O O . SER A 1 93 ? 5.207 -12.258 -1.431 1 98.94 93 SER A O 1
ATOM 719 N N . ILE A 1 94 ? 6.504 -13.617 -2.723 1 98.88 94 ILE A N 1
ATOM 720 C CA . ILE A 1 94 ? 7.684 -12.789 -2.494 1 98.88 94 ILE A CA 1
ATOM 721 C C . ILE A 1 94 ? 8.648 -12.93 -3.672 1 98.88 94 ILE A C 1
ATOM 723 O O . ILE A 1 94 ? 8.469 -13.805 -4.523 1 98.88 94 ILE A O 1
ATOM 727 N N . GLY A 1 95 ? 9.555 -12.016 -3.848 1 98.56 95 GLY A N 1
ATOM 728 C CA . GLY A 1 95 ? 10.625 -12.078 -4.824 1 98.56 95 GLY A CA 1
ATOM 729 C C . GLY A 1 95 ? 11.867 -11.32 -4.395 1 98.56 95 GLY A C 1
ATOM 730 O O . GLY A 1 95 ? 11.781 -10.336 -3.66 1 98.56 95 GLY A O 1
ATOM 731 N N . ALA A 1 96 ? 12.984 -11.797 -4.84 1 98.81 96 ALA A N 1
ATOM 732 C CA . ALA A 1 96 ? 14.266 -11.133 -4.602 1 98.81 96 ALA A CA 1
ATOM 733 C C . ALA A 1 96 ? 15.219 -11.344 -5.773 1 98.81 96 ALA A C 1
ATOM 735 O O . ALA A 1 96 ? 15.352 -12.461 -6.281 1 98.81 96 ALA A O 1
ATOM 736 N N . GLN A 1 97 ? 15.836 -10.281 -6.148 1 98.56 97 GLN A N 1
ATOM 737 C CA . GLN A 1 97 ? 16.75 -10.336 -7.281 1 98.56 97 GLN A CA 1
ATOM 738 C C . GLN A 1 97 ? 18.109 -9.719 -6.926 1 98.56 97 GLN A C 1
ATOM 740 O O . GLN A 1 97 ? 18.203 -8.914 -5.996 1 98.56 97 GLN A O 1
ATOM 745 N N . LEU A 1 98 ? 19.094 -10.172 -7.648 1 98.56 98 LEU A N 1
ATOM 746 C CA . LEU A 1 98 ? 20.391 -9.516 -7.656 1 98.56 98 LEU A CA 1
ATOM 747 C C . LEU A 1 98 ? 20.391 -8.32 -8.609 1 98.56 98 LEU A C 1
ATOM 749 O O . LEU A 1 98 ? 19.469 -8.164 -9.406 1 98.56 98 LEU A O 1
ATOM 753 N N . LEU A 1 99 ? 21.406 -7.531 -8.586 1 97.69 99 LEU A N 1
ATOM 754 C CA . LEU A 1 99 ? 21.531 -6.32 -9.398 1 97.69 99 LEU A CA 1
ATOM 755 C C . LEU A 1 99 ? 21.469 -6.656 -10.883 1 97.69 99 LEU A C 1
ATOM 757 O O . LEU A 1 99 ? 20.938 -5.871 -11.68 1 97.69 99 LEU A O 1
ATOM 761 N N . ASP A 1 100 ? 21.922 -7.789 -11.297 1 98 100 ASP A N 1
ATOM 762 C CA . ASP A 1 100 ? 21.984 -8.164 -12.711 1 98 100 ASP A CA 1
ATOM 763 C C . ASP A 1 100 ? 20.672 -8.82 -13.156 1 98 100 ASP A C 1
ATOM 765 O O . ASP A 1 100 ? 20.578 -9.328 -14.273 1 98 100 ASP A O 1
ATOM 769 N N . GLY A 1 101 ? 19.688 -8.93 -12.219 1 97.69 101 GLY A N 1
ATOM 770 C CA . GLY A 1 101 ? 18.359 -9.383 -12.578 1 97.69 101 GLY A CA 1
ATOM 771 C C . GLY A 1 101 ? 18.109 -10.844 -12.25 1 97.69 101 GLY A C 1
ATOM 772 O O . GLY A 1 101 ? 16.969 -11.305 -12.266 1 97.69 101 GLY A O 1
ATOM 773 N N . ARG A 1 102 ? 19.156 -11.562 -11.922 1 98.62 102 ARG A N 1
ATOM 774 C CA . ARG A 1 102 ? 18.969 -12.961 -11.555 1 98.62 102 ARG A CA 1
ATOM 775 C C . ARG A 1 102 ? 18.25 -13.086 -10.211 1 98.62 102 ARG A C 1
ATOM 777 O O . ARG A 1 102 ? 18.281 -12.164 -9.398 1 98.62 102 ARG A O 1
ATOM 784 N N . ILE A 1 103 ? 17.672 -14.195 -10.031 1 98.75 103 ILE A N 1
ATOM 785 C CA . ILE A 1 103 ? 17.109 -14.5 -8.719 1 98.75 103 ILE A CA 1
ATOM 786 C C . ILE A 1 103 ? 18.219 -14.469 -7.664 1 98.75 103 ILE A C 1
ATOM 788 O O . ILE A 1 103 ? 19.297 -15.008 -7.883 1 98.75 103 ILE A O 1
ATOM 792 N N . ASP A 1 104 ? 18 -13.781 -6.629 1 98.88 104 ASP A N 1
ATOM 793 C CA . ASP A 1 104 ? 18.859 -13.922 -5.461 1 98.88 104 ASP A CA 1
ATOM 794 C C . ASP A 1 104 ? 18.547 -15.219 -4.711 1 98.88 104 ASP A C 1
ATOM 796 O O . ASP A 1 104 ? 17.797 -15.211 -3.732 1 98.88 104 ASP A O 1
ATOM 800 N N . LYS A 1 105 ? 19.156 -16.25 -5.18 1 98.81 105 LYS A N 1
ATOM 801 C CA . LYS A 1 105 ? 18.844 -17.578 -4.699 1 98.81 105 LYS A CA 1
ATOM 802 C C . LYS A 1 105 ? 19.078 -17.703 -3.197 1 98.81 105 LYS A C 1
ATOM 804 O O . LYS A 1 105 ? 18.266 -18.281 -2.479 1 98.81 105 LYS A O 1
ATOM 809 N N . ASP A 1 106 ? 20.156 -17.156 -2.715 1 98.81 106 ASP A N 1
ATOM 810 C CA . ASP A 1 106 ? 20.5 -17.234 -1.297 1 98.81 106 ASP A CA 1
ATOM 811 C C . ASP A 1 106 ? 19.453 -16.5 -0.446 1 98.81 106 ASP A C 1
ATOM 813 O O . ASP A 1 106 ? 19.031 -17.016 0.594 1 98.81 106 ASP A O 1
ATOM 817 N N . LEU A 1 107 ? 19.109 -15.352 -0.866 1 98.88 107 LEU A N 1
ATOM 818 C CA . LEU A 1 107 ? 18.125 -14.586 -0.123 1 98.88 107 LEU A CA 1
ATOM 819 C C . LEU A 1 107 ? 16.75 -15.266 -0.175 1 98.88 107 LEU A C 1
ATOM 821 O O . LEU A 1 107 ? 16.047 -15.312 0.83 1 98.88 107 LEU A O 1
ATOM 825 N N . MET A 1 108 ? 16.391 -15.805 -1.334 1 98.94 108 MET A N 1
ATOM 826 C CA . MET A 1 108 ? 15.125 -16.531 -1.448 1 98.94 108 MET A CA 1
ATOM 827 C C . MET A 1 108 ? 15.117 -17.75 -0.525 1 98.94 108 MET A C 1
ATOM 829 O O . MET A 1 108 ? 14.102 -18.047 0.107 1 98.94 108 MET A O 1
ATOM 833 N N . LYS A 1 109 ? 16.203 -18.438 -0.5 1 98.88 109 LYS A N 1
ATOM 834 C CA . LYS A 1 109 ? 16.312 -19.578 0.401 1 98.88 109 LYS A CA 1
ATOM 835 C C . LYS A 1 109 ? 16.109 -19.156 1.853 1 98.88 109 LYS A C 1
ATOM 837 O O . LYS A 1 109 ? 15.422 -19.828 2.613 1 98.88 109 LYS A O 1
ATOM 842 N N . ARG A 1 110 ? 16.719 -18.062 2.195 1 98.88 110 ARG A N 1
ATOM 843 C CA . ARG A 1 110 ? 16.547 -17.516 3.533 1 98.88 110 ARG A CA 1
ATOM 844 C C . ARG A 1 110 ? 15.086 -17.203 3.822 1 98.88 110 ARG A C 1
ATOM 846 O O . ARG A 1 110 ? 14.586 -17.5 4.91 1 98.88 110 ARG A O 1
ATOM 853 N N . PHE A 1 111 ? 14.375 -16.641 2.859 1 98.88 111 PHE A N 1
ATOM 854 C CA . PHE A 1 111 ? 12.961 -16.312 3.021 1 98.88 111 PHE A CA 1
ATOM 855 C C . PHE A 1 111 ? 12.133 -17.594 3.17 1 98.88 111 PHE A C 1
ATOM 857 O O . PHE A 1 111 ? 11.219 -17.641 3.996 1 98.88 111 PHE A O 1
ATOM 864 N N . VAL A 1 112 ? 12.445 -18.594 2.418 1 98.94 112 VAL A N 1
ATOM 865 C CA . VAL A 1 112 ? 11.711 -19.859 2.469 1 98.94 112 VAL A CA 1
ATOM 866 C C . VAL A 1 112 ? 11.898 -20.5 3.838 1 98.94 112 VAL A C 1
ATOM 868 O O . VAL A 1 112 ? 10.93 -20.969 4.445 1 98.94 112 VAL A O 1
ATOM 871 N N . GLU A 1 113 ? 13.117 -20.531 4.32 1 98.81 113 GLU A N 1
ATOM 872 C CA . GLU A 1 113 ? 13.406 -21.125 5.625 1 98.81 113 GLU A CA 1
ATOM 873 C C . GLU A 1 113 ? 12.688 -20.375 6.742 1 98.81 113 GLU A C 1
ATOM 875 O O . GLU A 1 113 ? 12.125 -20.984 7.648 1 98.81 113 GLU A O 1
ATOM 880 N N . LEU A 1 114 ? 12.703 -19.094 6.605 1 98.81 114 LEU A N 1
ATOM 881 C CA . LEU A 1 114 ? 12.047 -18.281 7.609 1 98.81 114 LEU A CA 1
ATOM 882 C C . LEU A 1 114 ? 10.531 -18.469 7.566 1 98.81 114 LEU A C 1
ATOM 884 O O . LEU A 1 114 ? 9.867 -18.438 8.602 1 98.81 114 LEU A O 1
ATOM 888 N N . ALA A 1 115 ? 9.992 -18.641 6.418 1 98.69 115 ALA A N 1
ATOM 889 C CA . ALA A 1 115 ? 8.547 -18.734 6.199 1 98.69 115 ALA A CA 1
ATOM 890 C C . ALA A 1 115 ? 8.008 -20.062 6.691 1 98.69 115 ALA A C 1
ATOM 892 O O . ALA A 1 115 ? 6.812 -20.188 6.992 1 98.69 115 ALA A O 1
ATOM 893 N N . GLY A 1 116 ? 8.891 -21.156 6.773 1 96.81 116 GLY A N 1
ATOM 894 C CA . GLY A 1 116 ? 8.391 -22.484 7.125 1 96.81 116 GLY A CA 1
ATOM 895 C C . GLY A 1 116 ? 7.543 -22.484 8.383 1 96.81 116 GLY A C 1
ATOM 896 O O . GLY A 1 116 ? 7.898 -21.859 9.383 1 96.81 116 GLY A O 1
ATOM 897 N N . PRO A 1 117 ? 6.301 -23.203 8.336 1 97.5 117 PRO A N 1
ATOM 898 C CA . PRO A 1 117 ? 5.863 -24.203 7.352 1 97.5 117 PRO A CA 1
ATOM 899 C C . PRO A 1 117 ? 5.004 -23.609 6.246 1 97.5 117 PRO A C 1
ATOM 901 O O . PRO A 1 117 ? 4.453 -24.344 5.418 1 97.5 117 PRO A O 1
ATOM 904 N N . MET A 1 118 ? 4.781 -22.266 6.203 1 98.62 118 MET A N 1
ATOM 905 C CA . MET A 1 118 ? 4.039 -21.594 5.141 1 98.62 118 MET A CA 1
ATOM 906 C C . MET A 1 118 ? 4.668 -21.859 3.779 1 98.62 118 MET A C 1
ATOM 908 O O . MET A 1 118 ? 5.887 -22 3.67 1 98.62 118 MET A O 1
ATOM 912 N N . GLY A 1 119 ? 3.812 -21.938 2.771 1 98.62 119 GLY A N 1
ATOM 913 C CA . GLY A 1 119 ? 4.328 -22.016 1.415 1 98.62 119 GLY A CA 1
ATOM 914 C C . GLY A 1 119 ? 4.863 -20.688 0.903 1 98.62 119 GLY A C 1
ATOM 915 O O . GLY A 1 119 ? 4.473 -19.625 1.388 1 98.62 119 GLY A O 1
ATOM 916 N N . VAL A 1 120 ? 5.809 -20.766 -0.086 1 98.94 120 VAL A N 1
ATOM 917 C CA . VAL A 1 120 ? 6.367 -19.547 -0.656 1 98.94 120 VAL A CA 1
ATOM 918 C C . VAL A 1 120 ? 6.168 -19.547 -2.17 1 98.94 120 VAL A C 1
ATOM 920 O O . VAL A 1 120 ? 6.598 -20.469 -2.859 1 98.94 120 VAL A O 1
ATOM 923 N N . THR A 1 121 ? 5.477 -18.578 -2.676 1 98.94 121 THR A N 1
ATOM 924 C CA . THR A 1 121 ? 5.355 -18.312 -4.105 1 98.94 121 THR A CA 1
ATOM 925 C C . THR A 1 121 ? 6.332 -17.219 -4.531 1 98.94 121 THR A C 1
ATOM 927 O O . THR A 1 121 ? 6.348 -16.141 -3.953 1 98.94 121 THR A O 1
ATOM 930 N N . CYS A 1 122 ? 7.195 -17.562 -5.48 1 98.94 122 CYS A N 1
ATOM 931 C CA . CYS A 1 122 ? 7.953 -16.484 -6.094 1 98.94 122 CYS A CA 1
ATOM 932 C C . CYS A 1 122 ? 7.07 -15.641 -7.004 1 98.94 122 CYS A C 1
ATOM 934 O O . CYS A 1 122 ? 6.438 -16.172 -7.922 1 98.94 122 CYS A O 1
ATOM 936 N N . ASN A 1 123 ? 7.039 -14.359 -6.73 1 98.38 123 ASN A N 1
ATOM 937 C CA . ASN A 1 123 ? 6.168 -13.469 -7.488 1 98.38 123 ASN A CA 1
ATOM 938 C C . ASN A 1 123 ? 6.773 -13.117 -8.844 1 98.38 123 ASN A C 1
ATOM 940 O O . ASN A 1 123 ? 7.656 -13.82 -9.336 1 98.38 123 ASN A O 1
ATOM 944 N N . ARG A 1 124 ? 6.375 -12.102 -9.469 1 96.69 124 ARG A N 1
ATOM 945 C CA . ARG A 1 124 ? 6.707 -11.805 -10.852 1 96.69 124 ARG A CA 1
ATOM 946 C C . ARG A 1 124 ? 8.133 -11.273 -10.977 1 96.69 124 ARG A C 1
ATOM 948 O O . ARG A 1 124 ? 8.578 -10.906 -12.062 1 96.69 124 ARG A O 1
ATOM 955 N N . ALA A 1 125 ? 8.852 -11.195 -9.82 1 97.62 125 ALA A N 1
ATOM 956 C CA . ALA A 1 125 ? 10.297 -11.016 -9.969 1 97.62 125 ALA A CA 1
ATOM 957 C C . ALA A 1 125 ? 10.875 -12 -10.984 1 97.62 125 ALA A C 1
ATOM 959 O O . ALA A 1 125 ? 11.828 -11.672 -11.695 1 97.62 125 ALA A O 1
ATOM 960 N N . PHE A 1 126 ? 10.258 -13.141 -11.102 1 98.62 126 PHE A N 1
ATOM 961 C CA . PHE A 1 126 ? 10.633 -14.188 -12.039 1 98.62 126 PHE A CA 1
ATOM 962 C C . PHE A 1 126 ? 10.602 -13.672 -13.469 1 98.62 126 PHE A C 1
ATOM 964 O O . PHE A 1 126 ? 11.484 -13.977 -14.266 1 98.62 126 PHE A O 1
ATOM 971 N N . ASP A 1 127 ? 9.641 -12.844 -13.781 1 98.06 127 ASP A N 1
ATOM 972 C CA . ASP A 1 127 ? 9.398 -12.391 -15.148 1 98.06 127 ASP A CA 1
ATOM 973 C C . ASP A 1 127 ? 10.43 -11.352 -15.57 1 98.06 127 ASP A C 1
ATOM 975 O O . ASP A 1 127 ? 10.531 -11.016 -16.75 1 98.06 127 ASP A O 1
ATOM 979 N N . ALA A 1 128 ? 11.211 -10.898 -14.648 1 96.81 128 ALA A N 1
ATOM 980 C CA . ALA A 1 128 ? 12.203 -9.867 -14.938 1 96.81 128 ALA A CA 1
ATOM 981 C C . ALA A 1 128 ? 13.609 -10.461 -15.016 1 96.81 128 ALA A C 1
ATOM 983 O O . ALA A 1 128 ? 14.594 -9.734 -15.156 1 96.81 128 ALA A O 1
ATOM 984 N N . THR A 1 129 ? 13.75 -11.711 -14.938 1 97.94 129 THR A N 1
ATOM 985 C CA . THR A 1 129 ? 15.055 -12.359 -14.945 1 97.94 129 THR A CA 1
ATOM 986 C C . THR A 1 129 ? 15.578 -12.516 -16.375 1 97.94 129 THR A C 1
ATOM 988 O O . THR A 1 129 ? 14.797 -12.555 -17.328 1 97.94 129 THR A O 1
ATOM 991 N N . PRO A 1 130 ? 16.844 -12.633 -16.547 1 97.62 130 PRO A N 1
ATOM 992 C CA . PRO A 1 130 ? 17.422 -12.742 -17.891 1 97.62 130 PRO A CA 1
ATOM 993 C C . PRO A 1 130 ? 17.25 -14.141 -18.5 1 97.62 130 PRO A C 1
ATOM 995 O O . PRO A 1 130 ? 17.266 -14.297 -19.719 1 97.62 130 PRO A O 1
ATOM 998 N N . ASP A 1 131 ? 17.156 -15.211 -17.641 1 97.56 131 ASP A N 1
ATOM 999 C CA . ASP A 1 131 ? 17.016 -16.594 -18.062 1 97.56 131 ASP A CA 1
ATOM 1000 C C . ASP A 1 131 ? 15.969 -17.328 -17.219 1 97.56 131 ASP A C 1
ATOM 1002 O O . ASP A 1 131 ? 16.266 -17.75 -16.094 1 97.56 131 ASP A O 1
ATOM 1006 N N . MET A 1 132 ? 14.867 -17.562 -17.828 1 96.38 132 MET A N 1
ATOM 1007 C CA . MET A 1 132 ? 13.727 -18.078 -17.078 1 96.38 132 MET A CA 1
ATOM 1008 C C . MET A 1 132 ? 13.977 -19.5 -16.625 1 96.38 132 MET A C 1
ATOM 1010 O O . MET A 1 132 ? 13.539 -19.891 -15.531 1 96.38 132 MET A O 1
ATOM 1014 N N . PHE A 1 133 ? 14.688 -20.266 -17.391 1 98.38 133 PHE A N 1
ATOM 1015 C CA . PHE A 1 133 ? 14.922 -21.656 -17.016 1 98.38 133 PHE A CA 1
ATOM 1016 C C . PHE A 1 133 ? 15.945 -21.75 -15.883 1 98.38 133 PHE A C 1
ATOM 1018 O O . PHE A 1 133 ? 15.797 -22.562 -14.977 1 98.38 133 PHE A O 1
ATOM 1025 N N . GLN A 1 134 ? 16.953 -20.938 -15.953 1 98.56 134 GLN A N 1
ATOM 1026 C CA . GLN A 1 134 ? 17.859 -20.875 -14.82 1 98.56 134 GLN A CA 1
ATOM 1027 C C . GLN A 1 134 ? 17.156 -20.375 -13.562 1 98.56 134 GLN A C 1
ATOM 1029 O O . GLN A 1 134 ? 17.391 -20.875 -12.469 1 98.56 134 GLN A O 1
ATOM 1034 N N . ALA A 1 135 ? 16.328 -19.344 -13.711 1 98.81 135 ALA A N 1
ATOM 1035 C CA . ALA A 1 135 ? 15.562 -18.828 -12.586 1 98.81 135 ALA A CA 1
ATOM 1036 C C . ALA A 1 135 ? 14.695 -19.906 -11.969 1 98.81 135 ALA A C 1
ATOM 1038 O O . ALA A 1 135 ? 14.586 -20 -10.742 1 98.81 135 ALA A O 1
ATOM 1039 N N . LEU A 1 136 ? 14.078 -20.719 -12.797 1 98.88 136 LEU A N 1
ATOM 1040 C CA . LEU A 1 136 ? 13.242 -21.812 -12.336 1 98.88 136 LEU A CA 1
ATOM 1041 C C . LEU A 1 136 ? 14.047 -22.766 -11.453 1 98.88 136 LEU A C 1
ATOM 1043 O O . LEU A 1 136 ? 13.602 -23.125 -10.359 1 98.88 136 LEU A O 1
ATOM 1047 N N . GLU A 1 137 ? 15.18 -23.141 -11.914 1 98.88 137 GLU A N 1
ATOM 1048 C CA . GLU A 1 137 ? 16.031 -24.047 -11.148 1 98.88 137 GLU A CA 1
ATOM 1049 C C . GLU A 1 137 ? 16.469 -23.406 -9.836 1 98.88 137 GLU A C 1
ATOM 1051 O O . GLU A 1 137 ? 16.531 -24.078 -8.805 1 98.88 137 GLU A O 1
ATOM 1056 N N . ASP A 1 138 ? 16.812 -22.125 -9.867 1 98.94 138 ASP A N 1
ATOM 1057 C CA . ASP A 1 138 ? 17.188 -21.406 -8.656 1 98.94 138 ASP A CA 1
ATOM 1058 C C . ASP A 1 138 ? 16.078 -21.438 -7.621 1 98.94 138 ASP A C 1
ATOM 1060 O O . ASP A 1 138 ? 16.328 -21.641 -6.43 1 98.94 138 ASP A O 1
ATOM 1064 N N . LEU A 1 139 ? 14.875 -21.266 -8.055 1 98.94 139 LEU A N 1
ATOM 1065 C CA . LEU A 1 139 ? 13.734 -21.219 -7.152 1 98.94 139 LEU A CA 1
ATOM 1066 C C . LEU A 1 139 ? 13.422 -22.609 -6.598 1 98.94 139 LEU A C 1
ATOM 1068 O O . LEU A 1 139 ? 13.008 -22.734 -5.441 1 98.94 139 LEU A O 1
ATOM 1072 N N . ILE A 1 140 ? 13.547 -23.656 -7.441 1 98.94 140 ILE A N 1
ATOM 1073 C CA . ILE A 1 140 ? 13.391 -25.016 -6.98 1 98.94 140 ILE A CA 1
ATOM 1074 C C . ILE A 1 140 ? 14.406 -25.312 -5.875 1 98.94 140 ILE A C 1
ATOM 1076 O O . ILE A 1 140 ? 14.047 -25.844 -4.82 1 98.94 140 ILE A O 1
ATOM 1080 N N . GLU A 1 141 ? 15.617 -24.891 -6.129 1 98.81 141 GLU A N 1
ATOM 1081 C CA . GLU A 1 141 ? 16.672 -25.109 -5.145 1 98.81 141 GLU A CA 1
ATOM 1082 C C . GLU A 1 141 ? 16.406 -24.297 -3.871 1 98.81 141 GLU A C 1
ATOM 1084 O O . GLU A 1 141 ? 16.734 -24.75 -2.77 1 98.81 141 GLU A O 1
ATOM 1089 N N . ALA A 1 142 ? 15.883 -23.141 -3.994 1 98.81 142 ALA A N 1
ATOM 1090 C CA . ALA A 1 142 ? 15.578 -22.281 -2.85 1 98.81 142 ALA A CA 1
ATOM 1091 C C . ALA A 1 142 ? 14.422 -22.844 -2.027 1 98.81 142 ALA A C 1
ATOM 1093 O O . ALA A 1 142 ? 14.227 -22.469 -0.872 1 98.81 142 ALA A O 1
ATOM 1094 N N . GLY A 1 143 ? 13.609 -23.688 -2.611 1 98.81 143 GLY A N 1
ATOM 1095 C CA . GLY A 1 143 ? 12.547 -24.359 -1.874 1 98.81 143 GLY A CA 1
ATOM 1096 C C . GLY A 1 143 ? 11.188 -23.703 -2.061 1 98.81 143 GLY A C 1
ATOM 1097 O O . GLY A 1 143 ? 10.281 -23.922 -1.254 1 98.81 143 GLY A O 1
ATOM 1098 N N . CYS A 1 144 ? 11.008 -22.938 -3.117 1 98.81 144 CYS A N 1
ATOM 1099 C CA . CYS A 1 144 ? 9.719 -22.312 -3.391 1 98.81 144 CYS A CA 1
ATOM 1100 C C . CYS A 1 144 ? 8.672 -23.359 -3.76 1 98.81 144 CYS A C 1
ATOM 1102 O O . CYS A 1 144 ? 8.977 -24.328 -4.469 1 98.81 144 CYS A O 1
ATOM 1104 N N . GLU A 1 145 ? 7.484 -23.078 -3.311 1 98.5 145 GLU A N 1
ATOM 1105 C CA . GLU A 1 145 ? 6.324 -23.922 -3.594 1 98.5 145 GLU A CA 1
ATOM 1106 C C . GLU A 1 145 ? 5.789 -23.672 -5 1 98.5 145 GLU A C 1
ATOM 1108 O O . GLU A 1 145 ? 5.285 -24.578 -5.652 1 98.5 145 GLU A O 1
ATOM 1113 N N . ARG A 1 146 ? 5.895 -22.453 -5.406 1 98.62 146 ARG A N 1
ATOM 1114 C CA . ARG A 1 146 ? 5.207 -21.969 -6.602 1 98.62 146 ARG A CA 1
ATOM 1115 C C . ARG A 1 146 ? 5.957 -20.797 -7.23 1 98.62 146 ARG A C 1
ATOM 1117 O O . ARG A 1 146 ? 6.637 -20.047 -6.535 1 98.62 146 ARG A O 1
ATOM 1124 N N . VAL A 1 147 ? 5.848 -20.734 -8.508 1 98.81 147 VAL A N 1
ATOM 1125 C CA . VAL A 1 147 ? 6.316 -19.547 -9.211 1 98.81 147 VAL A CA 1
ATOM 1126 C C . VAL A 1 147 ? 5.16 -18.906 -9.984 1 98.81 147 VAL A C 1
ATOM 1128 O O . VAL A 1 147 ? 4.492 -19.578 -10.773 1 98.81 147 VAL A O 1
ATOM 1131 N N . LEU A 1 148 ? 4.836 -17.703 -9.711 1 98.81 148 LEU A N 1
ATOM 1132 C CA . LEU A 1 148 ? 3.895 -16.891 -10.477 1 98.81 148 LEU A CA 1
ATOM 1133 C C . LEU A 1 148 ? 4.578 -16.25 -11.672 1 98.81 148 LEU A C 1
ATOM 1135 O O . LEU A 1 148 ? 5.566 -15.523 -11.516 1 98.81 148 LEU A O 1
ATOM 1139 N N . THR A 1 149 ? 4.004 -16.422 -12.898 1 98.62 149 THR A N 1
ATOM 1140 C CA . THR A 1 149 ? 4.723 -15.922 -14.07 1 98.62 149 THR A CA 1
ATOM 1141 C C . THR A 1 149 ? 3.768 -15.703 -15.242 1 98.62 149 THR A C 1
ATOM 1143 O O . THR A 1 149 ? 2.775 -16.422 -15.383 1 98.62 149 THR A O 1
ATOM 1146 N N . SER A 1 150 ? 4.117 -14.75 -16.016 1 98 150 SER A N 1
ATOM 1147 C CA . SER A 1 150 ? 3.434 -14.523 -17.281 1 98 150 SER A CA 1
ATOM 1148 C C . SER A 1 150 ? 4.223 -15.102 -18.453 1 98 150 SER A C 1
ATOM 1150 O O . SER A 1 150 ? 3.963 -14.766 -19.609 1 98 150 SER A O 1
ATOM 1152 N N . GLY A 1 151 ? 5.277 -15.891 -18.094 1 97.88 151 GLY A N 1
ATOM 1153 C CA . GLY A 1 151 ? 6.168 -16.359 -19.125 1 97.88 151 GLY A CA 1
ATOM 1154 C C . GLY A 1 151 ? 7.051 -15.273 -19.719 1 97.88 151 GLY A C 1
ATOM 1155 O O . GLY A 1 151 ? 7.402 -15.32 -20.891 1 97.88 151 GLY A O 1
ATOM 1156 N N . GLN A 1 152 ? 7.23 -14.227 -18.969 1 96.94 152 GLN A N 1
ATOM 1157 C CA . GLN A 1 152 ? 8.039 -13.055 -19.281 1 96.94 152 GLN A CA 1
ATOM 1158 C C . GLN A 1 152 ? 7.383 -12.219 -20.375 1 96.94 152 GLN A C 1
ATOM 1160 O O . GLN A 1 152 ? 8.031 -11.367 -20.984 1 96.94 152 GLN A O 1
ATOM 1165 N N . ALA A 1 153 ? 6.148 -12.508 -20.672 1 97.12 153 ALA A N 1
ATOM 1166 C CA . ALA A 1 153 ? 5.332 -11.664 -21.531 1 97.12 153 ALA A CA 1
ATOM 1167 C C . ALA A 1 153 ? 4.539 -10.641 -20.719 1 97.12 153 ALA A C 1
ATOM 1169 O O . ALA A 1 153 ? 4.598 -10.641 -19.5 1 97.12 153 ALA A O 1
ATOM 1170 N N . SER A 1 154 ? 3.889 -9.758 -21.406 1 95.06 154 SER A N 1
ATOM 1171 C CA . SER A 1 154 ? 3.043 -8.789 -20.719 1 95.06 154 SER A CA 1
ATOM 1172 C C . SER A 1 154 ? 1.926 -9.484 -19.953 1 95.06 154 SER A C 1
ATOM 1174 O O . SER A 1 154 ? 1.565 -9.062 -18.844 1 95.06 154 SER A O 1
ATOM 1176 N N . GLY A 1 155 ? 1.45 -10.531 -20.516 1 96.62 155 GLY A N 1
ATOM 1177 C CA . GLY A 1 155 ? 0.434 -11.367 -19.891 1 96.62 155 GLY A CA 1
ATOM 1178 C C . GLY A 1 155 ? 0.577 -12.836 -20.234 1 96.62 155 GLY A C 1
ATOM 1179 O O . GLY A 1 155 ? 1.13 -13.18 -21.281 1 96.62 155 GLY A O 1
ATOM 1180 N N . ALA A 1 156 ? 0.058 -13.656 -19.422 1 97.5 156 ALA A N 1
ATOM 1181 C CA . ALA A 1 156 ? 0.196 -15.102 -19.562 1 97.5 156 ALA A CA 1
ATOM 1182 C C . ALA A 1 156 ? -0.444 -15.594 -20.859 1 97.5 156 ALA A C 1
ATOM 1184 O O . ALA A 1 156 ? 0.102 -16.469 -21.531 1 97.5 156 ALA A O 1
ATOM 1185 N N . PRO A 1 157 ? -1.584 -15.008 -21.25 1 97.19 157 PRO A N 1
ATOM 1186 C CA . PRO A 1 157 ? -2.23 -15.516 -22.469 1 97.19 157 PRO A CA 1
ATOM 1187 C C . PRO A 1 157 ? -1.367 -15.336 -23.719 1 97.19 157 PRO A C 1
ATOM 1189 O O . PRO A 1 157 ? -1.569 -16.031 -24.719 1 97.19 157 PRO A O 1
ATOM 1192 N N . GLU A 1 158 ? -0.442 -14.484 -23.656 1 97.12 158 GLU A N 1
ATOM 1193 C CA . GLU A 1 158 ? 0.438 -14.242 -24.797 1 97.12 158 GLU A CA 1
ATOM 1194 C C . GLU A 1 158 ? 1.574 -15.258 -24.844 1 97.12 158 GLU A C 1
ATOM 1196 O O . GLU A 1 158 ? 2.295 -15.344 -25.844 1 97.12 158 GLU A O 1
ATOM 1201 N N . ALA A 1 159 ? 1.689 -16.109 -23.797 1 98.06 159 ALA A N 1
ATOM 1202 C CA . ALA A 1 159 ? 2.893 -16.922 -23.688 1 98.06 159 ALA A CA 1
ATOM 1203 C C . ALA A 1 159 ? 2.543 -18.359 -23.312 1 98.06 159 ALA A C 1
ATOM 1205 O O . ALA A 1 159 ? 3.273 -19.016 -22.562 1 98.06 159 ALA A O 1
ATOM 1206 N N . GLY A 1 160 ? 1.44 -18.812 -23.812 1 98 160 GLY A N 1
ATOM 1207 C CA . GLY A 1 160 ? 0.951 -20.141 -23.469 1 98 160 GLY A CA 1
ATOM 1208 C C . GLY A 1 160 ? 1.969 -21.234 -23.719 1 98 160 GLY A C 1
ATOM 1209 O O . GLY A 1 160 ? 2.174 -22.109 -22.859 1 98 160 GLY A O 1
ATOM 1210 N N . ARG A 1 161 ? 2.646 -21.281 -24.844 1 97.94 161 ARG A N 1
ATOM 1211 C CA . ARG A 1 161 ? 3.596 -22.328 -25.219 1 97.94 161 ARG A CA 1
ATOM 1212 C C . ARG A 1 161 ? 4.836 -22.281 -24.328 1 97.94 161 ARG A C 1
ATOM 1214 O O . ARG A 1 161 ? 5.316 -23.312 -23.875 1 97.94 161 ARG A O 1
ATOM 1221 N N . VAL A 1 162 ? 5.281 -21.062 -24.125 1 98 162 VAL A N 1
ATOM 1222 C CA . VAL A 1 162 ? 6.438 -20.859 -23.25 1 98 162 VAL A CA 1
ATOM 1223 C C . VAL A 1 162 ? 6.113 -21.344 -21.844 1 98 162 VAL A C 1
ATOM 1225 O O . VAL A 1 162 ? 6.934 -22 -21.203 1 98 162 VAL A O 1
ATOM 1228 N N . LEU A 1 163 ? 4.988 -21.047 -21.375 1 98.75 163 LEU A N 1
ATOM 1229 C CA . LEU A 1 163 ? 4.527 -21.484 -20.062 1 98.75 163 LEU A CA 1
ATOM 1230 C C . LEU A 1 163 ? 4.426 -23.016 -20 1 98.75 163 LEU A C 1
ATOM 1232 O O . LEU A 1 163 ? 4.746 -23.625 -18.969 1 98.75 163 LEU A O 1
ATOM 1236 N N . GLY A 1 164 ? 3.98 -23.594 -21.078 1 98.56 164 GLY A N 1
ATOM 1237 C CA . GLY A 1 164 ? 3.969 -25.047 -21.156 1 98.56 164 GLY A CA 1
ATOM 1238 C C . GLY A 1 164 ? 5.348 -25.672 -21.016 1 98.56 164 GLY A C 1
ATOM 1239 O O . GLY A 1 164 ? 5.512 -26.688 -20.344 1 98.56 164 GLY A O 1
ATOM 1240 N N . GLU A 1 165 ? 6.312 -25.062 -21.656 1 98.69 165 GLU A N 1
ATOM 1241 C CA . GLU A 1 165 ? 7.691 -25.516 -21.531 1 98.69 165 GLU A CA 1
ATOM 1242 C C . GLU A 1 165 ? 8.172 -25.422 -20.094 1 98.69 165 GLU A C 1
ATOM 1244 O O . GLU A 1 165 ? 8.891 -26.297 -19.609 1 98.69 165 GLU A O 1
ATOM 1249 N N . LEU A 1 166 ? 7.809 -24.391 -19.406 1 98.69 166 LEU A N 1
ATOM 1250 C CA . LEU A 1 166 ? 8.18 -24.203 -18.016 1 98.69 166 LEU A CA 1
ATOM 1251 C C . LEU A 1 166 ? 7.535 -25.281 -17.141 1 98.69 166 LEU A C 1
ATOM 1253 O O . LEU A 1 166 ? 8.18 -25.828 -16.25 1 98.69 166 LEU A O 1
ATOM 1257 N N . VAL A 1 167 ? 6.254 -25.547 -17.391 1 98.62 167 VAL A N 1
ATOM 1258 C CA . VAL A 1 167 ? 5.531 -26.578 -16.625 1 98.62 167 VAL A CA 1
ATOM 1259 C C . VAL A 1 167 ? 6.219 -27.922 -16.797 1 98.62 167 VAL A C 1
ATOM 1261 O O . VAL A 1 167 ? 6.434 -28.641 -15.82 1 98.62 167 VAL A O 1
ATOM 1264 N N . LYS A 1 168 ? 6.551 -28.219 -18.016 1 98.56 168 LYS A N 1
ATOM 1265 C CA . LYS A 1 168 ? 7.238 -29.469 -18.297 1 98.56 168 LYS A CA 1
ATOM 1266 C C . LYS A 1 168 ? 8.594 -29.531 -17.594 1 98.56 168 LYS A C 1
ATOM 1268 O O . LYS A 1 168 ? 8.953 -30.547 -17 1 98.56 168 LYS A O 1
ATOM 1273 N N . ALA A 1 169 ? 9.289 -28.438 -17.688 1 98.69 169 ALA A N 1
ATOM 1274 C CA . ALA A 1 169 ? 10.617 -28.375 -17.078 1 98.69 169 ALA A CA 1
ATOM 1275 C C . ALA A 1 169 ? 10.516 -28.5 -15.555 1 98.69 169 ALA A C 1
ATOM 1277 O O . ALA A 1 169 ? 11.406 -29.078 -14.922 1 98.69 169 ALA A O 1
ATOM 1278 N N . ALA A 1 170 ? 9.531 -27.922 -14.953 1 98.56 170 ALA A N 1
ATOM 1279 C CA . ALA A 1 170 ? 9.32 -27.938 -13.508 1 98.56 170 ALA A CA 1
ATOM 1280 C C . ALA A 1 170 ? 9.016 -29.359 -13.023 1 98.56 170 ALA A C 1
ATOM 1282 O O . ALA A 1 170 ? 9.516 -29.781 -11.977 1 98.56 170 ALA A O 1
ATOM 1283 N N . GLY A 1 171 ? 8.203 -30.047 -13.82 1 97.62 171 GLY A N 1
ATOM 1284 C CA . GLY A 1 171 ? 7.684 -31.297 -13.32 1 97.62 171 GLY A CA 1
ATOM 1285 C C . GLY A 1 171 ? 6.875 -31.156 -12.047 1 97.62 171 GLY A C 1
ATOM 1286 O O . GLY A 1 171 ? 5.961 -30.328 -11.977 1 97.62 171 GLY A O 1
ATOM 1287 N N . GLU A 1 172 ? 7.273 -31.953 -11.07 1 97.88 172 GLU A N 1
ATOM 1288 C CA . GLU A 1 172 ? 6.547 -31.906 -9.805 1 97.88 172 GLU A CA 1
ATOM 1289 C C . GLU A 1 172 ? 7.348 -31.172 -8.734 1 97.88 172 GLU A C 1
ATOM 1291 O O . GLU A 1 172 ? 6.965 -31.156 -7.562 1 97.88 172 GLU A O 1
ATOM 1296 N N . ARG A 1 173 ? 8.375 -30.531 -9.086 1 98.56 173 ARG A N 1
ATOM 1297 C CA . ARG A 1 173 ? 9.312 -29.953 -8.133 1 98.56 173 ARG A CA 1
ATOM 1298 C C . ARG A 1 173 ? 8.844 -28.594 -7.66 1 98.56 173 ARG A C 1
ATOM 1300 O O . ARG A 1 173 ? 9.242 -28.125 -6.586 1 98.56 173 ARG A O 1
ATOM 1307 N N . ILE A 1 174 ? 8.102 -27.938 -8.5 1 98.75 174 ILE A N 1
ATOM 1308 C CA . ILE A 1 174 ? 7.547 -26.625 -8.211 1 98.75 174 ILE A CA 1
ATOM 1309 C C . ILE A 1 174 ? 6.297 -26.391 -9.062 1 98.75 174 ILE A C 1
ATOM 1311 O O . ILE A 1 174 ? 6.207 -26.875 -10.188 1 98.75 174 ILE A O 1
ATOM 1315 N N . ILE A 1 175 ? 5.352 -25.703 -8.578 1 98.75 175 ILE A N 1
ATOM 1316 C CA . ILE A 1 175 ? 4.137 -25.391 -9.328 1 98.75 175 ILE A CA 1
ATOM 1317 C C . ILE A 1 175 ? 4.348 -24.125 -10.156 1 98.75 175 ILE A C 1
ATOM 1319 O O . ILE A 1 175 ? 4.785 -23.094 -9.633 1 98.75 175 ILE A O 1
ATOM 1323 N N . VAL A 1 176 ? 4.113 -24.172 -11.414 1 98.81 176 VAL A N 1
ATOM 1324 C CA . VAL A 1 176 ? 4.09 -23 -12.281 1 98.81 176 VAL A CA 1
ATOM 1325 C C . VAL A 1 176 ? 2.668 -22.438 -12.359 1 98.81 176 VAL A C 1
ATOM 1327 O O . VAL A 1 176 ? 1.742 -23.141 -12.773 1 98.81 176 VAL A O 1
ATOM 1330 N N . MET A 1 177 ? 2.512 -21.219 -11.969 1 98.81 177 MET A N 1
ATOM 1331 C CA . MET A 1 177 ? 1.196 -20.578 -11.906 1 98.81 177 MET A CA 1
ATOM 1332 C C . MET A 1 177 ? 1.128 -19.375 -12.844 1 98.81 177 MET A C 1
ATOM 1334 O O . MET A 1 177 ? 1.628 -18.297 -12.508 1 98.81 177 MET A O 1
ATOM 1338 N N . PRO A 1 178 ? 0.522 -19.578 -14.07 1 98.69 178 PRO A N 1
ATOM 1339 C CA . PRO A 1 178 ? 0.348 -18.453 -14.984 1 98.69 178 PRO A CA 1
ATOM 1340 C C . PRO A 1 178 ? -0.52 -17.344 -14.391 1 98.69 178 PRO A C 1
ATOM 1342 O O . PRO A 1 178 ? -1.547 -17.625 -13.773 1 98.69 178 PRO A O 1
ATOM 1345 N N . GLY A 1 179 ? -0.038 -16.156 -14.578 1 97.5 179 GLY A N 1
ATOM 1346 C CA . GLY A 1 179 ? -0.773 -14.977 -14.141 1 97.5 179 GLY A CA 1
ATOM 1347 C C . GLY A 1 179 ? -0.568 -13.773 -15.031 1 97.5 179 GLY A C 1
ATOM 1348 O O . GLY A 1 179 ? 0.205 -13.828 -15.992 1 97.5 179 GLY A O 1
ATOM 1349 N N . ALA A 1 180 ? -1.402 -12.734 -14.75 1 95 180 ALA A N 1
ATOM 1350 C CA . ALA A 1 180 ? -1.419 -11.477 -15.484 1 95 180 ALA A CA 1
ATOM 1351 C C . ALA A 1 180 ? -2.295 -11.578 -16.734 1 95 180 ALA A C 1
ATOM 1353 O O . ALA A 1 180 ? -1.966 -12.305 -17.672 1 95 180 ALA A O 1
ATOM 1354 N N . GLY A 1 181 ? -3.385 -10.891 -16.672 1 94.31 181 GLY A N 1
ATOM 1355 C CA . GLY A 1 181 ? -4.207 -10.719 -17.859 1 94.31 181 GLY A CA 1
ATOM 1356 C C . GLY A 1 181 ? -5.141 -11.883 -18.125 1 94.31 181 GLY A C 1
ATOM 1357 O O . GLY A 1 181 ? -5.629 -12.062 -19.234 1 94.31 181 GLY A O 1
ATOM 1358 N N . ILE A 1 182 ? -5.387 -12.688 -17.172 1 96.62 182 ILE A N 1
ATOM 1359 C CA . ILE A 1 182 ? -6.254 -13.844 -17.359 1 96.62 182 ILE A CA 1
ATOM 1360 C C . ILE A 1 182 ? -7.715 -13.406 -17.359 1 96.62 182 ILE A C 1
ATOM 1362 O O . ILE A 1 182 ? -8.133 -12.633 -16.484 1 96.62 182 ILE A O 1
ATOM 1366 N N . ARG A 1 183 ? -8.43 -13.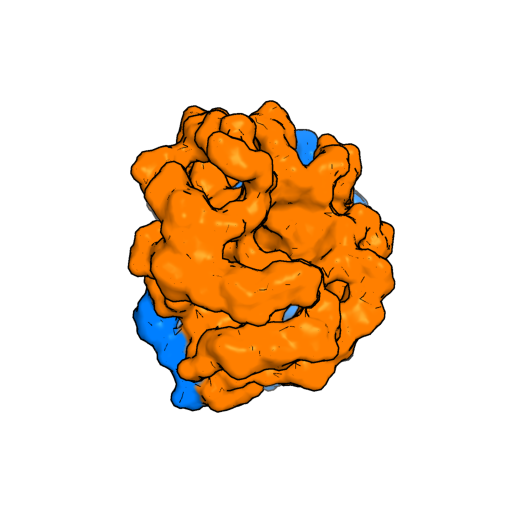82 -18.266 1 96.44 183 ARG A N 1
ATOM 1367 C CA . ARG A 1 183 ? -9.859 -13.586 -18.453 1 96.44 183 ARG A CA 1
ATOM 1368 C C . ARG A 1 183 ? -10.578 -14.867 -18.859 1 96.44 183 ARG A C 1
ATOM 1370 O O . ARG A 1 183 ? -9.945 -15.836 -19.281 1 96.44 183 ARG A O 1
ATOM 1377 N N . SER A 1 184 ? -11.93 -14.797 -18.719 1 96.69 184 SER A N 1
ATOM 1378 C CA . SER A 1 184 ? -12.719 -15.953 -19.141 1 96.69 184 SER A CA 1
ATOM 1379 C C . SER A 1 184 ? -12.57 -16.219 -20.641 1 96.69 184 SER A C 1
ATOM 1381 O O . SER A 1 184 ? -12.609 -17.359 -21.078 1 96.69 184 SER A O 1
ATOM 1383 N N . SER A 1 185 ? -12.289 -15.227 -21.391 1 97 185 SER A N 1
ATOM 1384 C CA . SER A 1 185 ? -12.234 -15.32 -22.844 1 97 185 SER A CA 1
ATOM 1385 C C . SER A 1 185 ? -10.93 -15.953 -23.312 1 97 185 SER A C 1
ATOM 1387 O O . SER A 1 185 ? -10.836 -16.453 -24.438 1 97 185 SER A O 1
ATOM 1389 N N . ASN A 1 186 ? -9.906 -15.969 -22.484 1 97.25 186 ASN A N 1
ATOM 1390 C CA . ASN A 1 186 ? -8.617 -16.438 -22.953 1 97.25 186 ASN A CA 1
ATOM 1391 C C . ASN A 1 186 ? -8.125 -17.641 -22.141 1 97.25 186 ASN A C 1
ATOM 1393 O O . ASN A 1 186 ? -7.156 -18.297 -22.516 1 97.25 186 ASN A O 1
ATOM 1397 N N . LEU A 1 187 ? -8.812 -17.984 -21.094 1 96.88 187 LEU A N 1
ATOM 1398 C CA . LEU A 1 187 ? -8.367 -19 -20.141 1 96.88 187 LEU A CA 1
ATOM 1399 C C . LEU A 1 187 ? -8.297 -20.375 -20.797 1 96.88 187 LEU A C 1
ATOM 1401 O O . LEU A 1 187 ? -7.344 -21.125 -20.594 1 96.88 187 LEU A O 1
ATOM 1405 N N . GLY A 1 188 ? -9.297 -20.75 -21.547 1 95.75 188 GLY A N 1
ATOM 1406 C CA . GLY A 1 188 ? -9.328 -22.062 -22.188 1 95.75 188 GLY A CA 1
ATOM 1407 C C . GLY A 1 188 ? -8.086 -22.344 -23.016 1 95.75 188 GLY A C 1
ATOM 1408 O O . GLY A 1 188 ? -7.445 -23.391 -22.828 1 95.75 188 GLY A O 1
ATOM 1409 N N . LYS A 1 189 ? -7.754 -21.469 -23.891 1 96.69 189 LYS A N 1
ATOM 1410 C CA . LYS A 1 189 ? -6.562 -21.625 -24.719 1 96.69 189 LYS A CA 1
ATOM 1411 C C . LYS A 1 189 ? -5.301 -21.688 -23.859 1 96.69 189 LYS A C 1
ATOM 1413 O O . LYS A 1 189 ? -4.406 -22.484 -24.109 1 96.69 189 LYS A O 1
ATOM 1418 N N . LEU A 1 190 ? -5.223 -20.828 -22.875 1 97.69 190 LEU A N 1
ATOM 1419 C CA . LEU A 1 190 ? -4.074 -20.797 -21.969 1 97.69 190 LEU A CA 1
ATOM 1420 C C . LEU A 1 190 ? -3.918 -22.141 -21.25 1 97.69 190 LEU A C 1
ATOM 1422 O O . LEU A 1 190 ? -2.805 -22.641 -21.109 1 97.69 190 LEU A O 1
ATOM 1426 N N . MET A 1 191 ? -5.047 -22.734 -20.797 1 97.12 191 MET A N 1
ATOM 1427 C CA . MET A 1 191 ? -5.016 -24.031 -20.109 1 97.12 191 MET A CA 1
ATOM 1428 C C . MET A 1 191 ? -4.527 -25.125 -21.031 1 97.12 191 MET A C 1
ATOM 1430 O O . MET A 1 191 ? -3.719 -25.969 -20.625 1 97.12 191 MET A O 1
ATOM 1434 N N . GLU A 1 192 ? -4.996 -25.031 -22.203 1 96.38 192 GLU A N 1
ATOM 1435 C CA . GLU A 1 192 ? -4.602 -26.031 -23.188 1 96.38 192 GLU A CA 1
ATOM 1436 C C . GLU A 1 192 ? -3.107 -25.953 -23.5 1 96.38 192 GLU A C 1
ATOM 1438 O O . GLU A 1 192 ? -2.418 -26.969 -23.547 1 96.38 192 GLU A O 1
ATOM 1443 N N . GLU A 1 193 ? -2.602 -24.812 -23.656 1 97.69 193 GLU A N 1
ATOM 1444 C CA . GLU A 1 193 ? -1.224 -24.594 -24.094 1 97.69 193 GLU A CA 1
ATOM 1445 C C . GLU A 1 193 ? -0.248 -24.781 -22.922 1 97.69 193 GLU A C 1
ATOM 1447 O O . GLU A 1 193 ? 0.85 -25.312 -23.109 1 97.69 193 GLU A O 1
ATOM 1452 N N . SER A 1 194 ? -0.571 -24.312 -21.781 1 97.69 194 SER A N 1
ATOM 1453 C CA . SER A 1 194 ? 0.365 -24.297 -20.656 1 97.69 194 SER A CA 1
ATOM 1454 C C . SER A 1 194 ? 0.335 -25.625 -19.906 1 97.69 194 SER A C 1
ATOM 1456 O O . SER A 1 194 ? 1.345 -26.047 -19.344 1 97.69 194 SER A O 1
ATOM 1458 N N . GLY A 1 195 ? -0.903 -26.188 -19.781 1 96.88 195 GLY A N 1
ATOM 1459 C CA . GLY A 1 195 ? -1.061 -27.391 -18.969 1 96.88 195 GLY A CA 1
ATOM 1460 C C . GLY A 1 195 ? -0.9 -27.141 -17.484 1 96.88 195 GLY A C 1
ATOM 1461 O O . GLY A 1 195 ? -0.724 -28.078 -16.703 1 96.88 195 GLY A O 1
ATOM 1462 N N . ALA A 1 196 ? -0.922 -25.922 -17.078 1 97.75 196 ALA A N 1
ATOM 1463 C CA . ALA A 1 196 ? -0.757 -25.578 -15.664 1 97.75 196 ALA A CA 1
ATOM 1464 C C . ALA A 1 196 ? -1.977 -26 -14.852 1 97.75 196 ALA A C 1
ATOM 1466 O O . ALA A 1 196 ? -3.061 -26.203 -15.406 1 97.75 196 ALA A O 1
ATOM 1467 N N . ARG A 1 197 ? -1.799 -26.094 -13.547 1 96.88 197 ARG A N 1
ATOM 1468 C CA . ARG A 1 197 ? -2.873 -26.547 -12.672 1 96.88 197 ARG A CA 1
ATOM 1469 C C . ARG A 1 197 ? -3.367 -25.422 -11.773 1 96.88 197 ARG A C 1
ATOM 1471 O O . ARG A 1 197 ? -4.398 -25.547 -11.109 1 96.88 197 ARG A O 1
ATOM 1478 N N . GLU A 1 198 ? -2.621 -24.422 -11.656 1 98.19 198 GLU A N 1
ATOM 1479 C CA . GLU A 1 198 ? -2.99 -23.25 -10.883 1 98.19 198 GLU A CA 1
ATOM 1480 C C . GLU A 1 198 ? -2.877 -21.984 -11.734 1 98.19 198 GLU A C 1
ATOM 1482 O O . GLU A 1 198 ? -1.959 -21.844 -12.547 1 98.19 198 GLU A O 1
ATOM 1487 N N . TYR A 1 199 ? -3.787 -21.062 -11.555 1 98.38 199 TYR A N 1
ATOM 1488 C CA . TYR A 1 199 ? -3.814 -19.781 -12.273 1 98.38 199 TYR A CA 1
ATOM 1489 C C . TYR A 1 199 ? -4.055 -18.625 -11.312 1 98.38 199 TYR A C 1
ATOM 1491 O O . TYR A 1 199 ? -4.594 -18.812 -10.219 1 98.38 199 TYR A O 1
ATOM 1499 N N . HIS A 1 200 ? -3.613 -17.484 -11.734 1 98.44 200 HIS A N 1
ATOM 1500 C CA . HIS A 1 200 ? -3.658 -16.297 -10.906 1 98.44 200 HIS A CA 1
ATOM 1501 C C . HIS A 1 200 ? -4.242 -15.109 -11.672 1 98.44 200 HIS A C 1
ATOM 1503 O O . HIS A 1 200 ? -3.842 -14.844 -12.812 1 98.44 200 HIS A O 1
ATOM 1509 N N . GLY A 1 201 ? -5.137 -14.438 -11.047 1 96.81 201 GLY A N 1
ATOM 1510 C CA . GLY A 1 201 ? -5.676 -13.227 -11.656 1 96.81 201 GLY A CA 1
ATOM 1511 C C . GLY A 1 201 ? -6.422 -12.352 -10.672 1 96.81 201 GLY A C 1
ATOM 1512 O O . GLY A 1 201 ? -7.047 -12.844 -9.734 1 96.81 201 GLY A O 1
ATOM 1513 N N . SER A 1 202 ? -6.434 -11.078 -10.93 1 92.88 202 SER A N 1
ATOM 1514 C CA . SER A 1 202 ? -7.152 -10.156 -10.055 1 92.88 202 SER A CA 1
ATOM 1515 C C . SER A 1 202 ? -8.578 -9.93 -10.539 1 92.88 202 SER A C 1
ATOM 1517 O O . SER A 1 202 ? -9.5 -9.781 -9.734 1 92.88 202 SER A O 1
ATOM 1519 N N . VAL A 1 203 ? -8.742 -9.914 -11.828 1 95.31 203 VAL A N 1
ATOM 1520 C CA . VAL A 1 203 ? -10.031 -9.68 -12.469 1 95.31 203 VAL A CA 1
ATOM 1521 C C . VAL A 1 203 ? -10.672 -8.414 -11.898 1 95.31 203 VAL A C 1
ATOM 1523 O O . VAL A 1 203 ? -11.883 -8.375 -11.664 1 95.31 203 VAL A O 1
ATOM 1526 N N . ARG A 1 204 ? -9.852 -7.469 -11.508 1 95.19 204 ARG A N 1
ATOM 1527 C CA . ARG A 1 204 ? -10.344 -6.336 -10.734 1 95.19 204 ARG A CA 1
ATOM 1528 C C . ARG A 1 204 ? -10.805 -5.207 -11.648 1 95.19 204 ARG A C 1
ATOM 1530 O O . ARG A 1 204 ? -10.297 -5.059 -12.766 1 95.19 204 ARG A O 1
ATOM 1537 N N . ARG A 1 205 ? -11.68 -4.449 -11.195 1 95.88 205 ARG A N 1
ATOM 1538 C CA . ARG A 1 205 ? -12.133 -3.195 -11.789 1 95.88 205 ARG A CA 1
ATOM 1539 C C . ARG A 1 205 ? -12.445 -2.16 -10.719 1 95.88 205 ARG A C 1
ATOM 1541 O O . ARG A 1 205 ? -12.797 -2.516 -9.586 1 95.88 205 ARG A O 1
ATOM 1548 N N . PRO A 1 206 ? -12.289 -0.831 -11.039 1 95.88 206 PRO A N 1
ATOM 1549 C CA . PRO A 1 206 ? -12.727 0.188 -10.086 1 95.88 206 PRO A CA 1
ATOM 1550 C C . PRO A 1 206 ? -14.227 0.115 -9.797 1 95.88 206 PRO A C 1
ATOM 1552 O O . PRO A 1 206 ? -15.023 -0.157 -10.703 1 95.88 206 PRO A O 1
ATOM 1555 N N . THR A 1 207 ? -14.578 0.324 -8.594 1 95.56 207 THR A N 1
ATOM 1556 C CA . THR A 1 207 ? -15.984 0.34 -8.203 1 95.56 207 THR A CA 1
ATOM 1557 C C . THR A 1 207 ? -16.531 1.762 -8.234 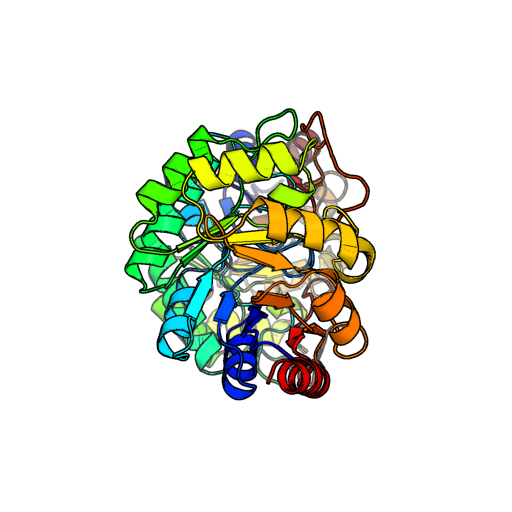1 95.56 207 THR A C 1
ATOM 1559 O O . THR A 1 207 ? -15.773 2.73 -8.211 1 95.56 207 THR A O 1
ATOM 1562 N N . VAL A 1 208 ? -17.828 1.777 -8.227 1 93.94 208 VAL A N 1
ATOM 1563 C CA . VAL A 1 208 ? -18.5 3.066 -8.109 1 93.94 208 VAL A CA 1
ATOM 1564 C C . VAL A 1 208 ? -18.266 3.646 -6.715 1 93.94 208 VAL A C 1
ATOM 1566 O O . VAL A 1 208 ? -18.359 2.936 -5.711 1 93.94 208 VAL A O 1
ATOM 1569 N N . ASN A 1 209 ? -17.859 4.918 -6.695 1 94.19 209 ASN A N 1
ATOM 1570 C CA . ASN A 1 209 ? -17.734 5.617 -5.418 1 94.19 209 ASN A CA 1
ATOM 1571 C C . ASN A 1 209 ? -19.109 5.879 -4.785 1 94.19 209 ASN A C 1
ATOM 1573 O O . ASN A 1 209 ? -19.938 6.59 -5.359 1 94.19 209 ASN A O 1
ATOM 1577 N N . PRO A 1 210 ? -19.375 5.316 -3.604 1 95.5 210 PRO A N 1
ATOM 1578 C CA . PRO A 1 210 ? -20.703 5.43 -3.004 1 95.5 210 PRO A CA 1
ATOM 1579 C C . PRO A 1 210 ? -20.969 6.809 -2.396 1 95.5 210 PRO A C 1
ATOM 1581 O O . PRO A 1 210 ? -22.109 7.117 -2.021 1 95.5 210 PRO A O 1
ATOM 1584 N N . MET A 1 211 ? -19.984 7.668 -2.295 1 96.5 211 MET A N 1
ATOM 1585 C CA . MET A 1 211 ? -20.094 8.953 -1.602 1 96.5 211 MET A CA 1
ATOM 1586 C C . MET A 1 211 ? -21.094 9.859 -2.291 1 96.5 211 MET A C 1
ATOM 1588 O O . MET A 1 211 ? -21.094 9.977 -3.518 1 96.5 211 MET A O 1
ATOM 1592 N N . LEU A 1 212 ? -21.906 10.5 -1.504 1 96.75 212 LEU A N 1
ATOM 1593 C CA . LEU A 1 212 ? -22.938 11.398 -2.033 1 96.75 212 LEU A CA 1
ATOM 1594 C C . LEU A 1 212 ? -22.359 12.789 -2.268 1 96.75 212 LEU A C 1
ATOM 1596 O O . LEU A 1 212 ? -22.953 13.594 -2.986 1 96.75 212 LEU A O 1
ATOM 1600 N N . HIS A 1 213 ? -21.25 13.055 -1.622 1 94.5 213 HIS A N 1
ATOM 1601 C CA . HIS A 1 213 ? -20.516 14.305 -1.788 1 94.5 213 HIS A CA 1
ATOM 1602 C C . HIS A 1 213 ? -19.047 14.047 -2.102 1 94.5 213 HIS A C 1
ATOM 1604 O O . HIS A 1 213 ? -18.453 13.117 -1.561 1 94.5 213 HIS A O 1
ATOM 1610 N N . GLY A 1 214 ? -18.453 14.859 -2.918 1 90.25 214 GLY A N 1
ATOM 1611 C CA . GLY A 1 214 ? -17.031 14.844 -3.229 1 90.25 214 GLY A CA 1
ATOM 1612 C C . GLY A 1 214 ? -16.5 16.188 -3.676 1 90.25 214 GLY A C 1
ATOM 1613 O O . GLY A 1 214 ? -17.266 17.047 -4.105 1 90.25 214 GLY A O 1
ATOM 1614 N N . ASN A 1 215 ? -15.281 16.422 -3.369 1 94.06 215 ASN A N 1
ATOM 1615 C CA . ASN A 1 215 ? -14.594 17.609 -3.846 1 94.06 215 ASN A CA 1
ATOM 1616 C C . ASN A 1 215 ? -13.828 17.344 -5.141 1 94.06 215 ASN A C 1
ATOM 1618 O O . ASN A 1 215 ? -12.797 16.672 -5.125 1 94.06 215 ASN A O 1
ATOM 1622 N N . PRO A 1 216 ? -14.266 17.828 -6.254 1 92.38 216 PRO A N 1
ATOM 1623 C CA . PRO A 1 216 ? -13.656 17.5 -7.547 1 92.38 216 PRO A CA 1
ATOM 1624 C C . PRO A 1 216 ? -12.242 18.047 -7.688 1 92.38 216 PRO A C 1
ATOM 1626 O O . PRO A 1 216 ? -11.531 17.688 -8.633 1 92.38 216 PRO A O 1
ATOM 1629 N N . ARG A 1 217 ? -11.828 18.875 -6.746 1 93.31 217 ARG A N 1
ATOM 1630 C CA . ARG A 1 217 ? -10.477 19.438 -6.82 1 93.31 217 ARG A CA 1
ATOM 1631 C C . ARG A 1 217 ? -9.461 18.5 -6.176 1 93.31 217 ARG A C 1
ATOM 1633 O O . ARG A 1 217 ? -8.258 18.672 -6.359 1 93.31 217 ARG A O 1
ATOM 1640 N N . VAL A 1 218 ? -9.883 17.641 -5.383 1 90.62 218 VAL A N 1
ATOM 1641 C CA . VAL A 1 218 ? -9.031 16.703 -4.672 1 90.62 218 VAL A CA 1
ATOM 1642 C C . VAL A 1 218 ? -9.18 15.305 -5.281 1 90.62 218 VAL A C 1
ATOM 1644 O O . VAL A 1 218 ? -10.148 14.609 -5.008 1 90.62 218 VAL A O 1
ATOM 1647 N N . LEU A 1 219 ? -8.211 14.844 -6.016 1 82.25 219 LEU A N 1
ATOM 1648 C CA . LEU A 1 219 ? -8.359 13.664 -6.867 1 82.25 219 LEU A CA 1
ATOM 1649 C C . LEU A 1 219 ? -7.344 12.594 -6.484 1 82.25 219 LEU A C 1
ATOM 1651 O O . LEU A 1 219 ? -7.211 11.578 -7.18 1 82.25 219 LEU A O 1
ATOM 1655 N N . ASP A 1 220 ? -6.66 12.719 -5.383 1 84.81 220 ASP A N 1
ATOM 1656 C CA . ASP A 1 220 ? -5.523 11.859 -5.094 1 84.81 220 ASP A CA 1
ATOM 1657 C C . ASP A 1 220 ? -5.914 10.734 -4.133 1 84.81 220 ASP A C 1
ATOM 1659 O O . ASP A 1 220 ? -5.059 10.148 -3.469 1 84.81 220 ASP A O 1
ATOM 1663 N N . PHE A 1 221 ? -7.238 10.445 -4.137 1 90.81 221 PHE A N 1
ATOM 1664 C CA . PHE A 1 221 ? -7.715 9.43 -3.205 1 90.81 221 PHE A CA 1
ATOM 1665 C C . PHE A 1 221 ? -7.633 8.039 -3.828 1 90.81 221 PHE A C 1
ATOM 1667 O O . PHE A 1 221 ? -7.758 7.031 -3.129 1 90.81 221 PHE A O 1
ATOM 1674 N N . GLY A 1 222 ? -7.41 7.984 -5.082 1 94.56 222 GLY A N 1
ATOM 1675 C CA . GLY A 1 222 ? -7.387 6.699 -5.762 1 94.56 222 GLY A CA 1
ATOM 1676 C C . GLY A 1 222 ? -8.758 6.062 -5.883 1 94.56 222 GLY A C 1
ATOM 1677 O O . GLY A 1 222 ? -9.773 6.758 -5.855 1 94.56 222 GLY A O 1
ATOM 1678 N N . ASN A 1 223 ? -8.852 4.738 -6.18 1 95.81 223 ASN A N 1
ATOM 1679 C CA . ASN A 1 223 ? -10.094 3.998 -6.391 1 95.81 223 ASN A CA 1
ATOM 1680 C C . ASN A 1 223 ? -10.188 2.785 -5.469 1 95.81 223 ASN A C 1
ATOM 1682 O O . ASN A 1 223 ? -9.172 2.305 -4.965 1 95.81 223 ASN A O 1
ATOM 1686 N N . VAL A 1 224 ? -11.383 2.387 -5.266 1 96.31 224 VAL A N 1
ATOM 1687 C CA . VAL A 1 224 ? -11.617 1.065 -4.695 1 96.31 224 VAL A CA 1
ATOM 1688 C C . VAL A 1 224 ? -11.805 0.042 -5.812 1 96.31 224 VAL A C 1
ATOM 1690 O O . VAL A 1 224 ? -12.539 0.285 -6.77 1 96.31 224 VAL A O 1
ATOM 1693 N N . TYR A 1 225 ? -11.102 -1.087 -5.684 1 97.12 225 TYR A N 1
ATOM 1694 C CA . TYR A 1 225 ? -11.18 -2.129 -6.699 1 97.12 225 TYR A CA 1
ATOM 1695 C C . TYR A 1 225 ? -11.859 -3.379 -6.148 1 97.12 225 TYR A C 1
ATOM 1697 O O . TYR A 1 225 ? -11.586 -3.797 -5.023 1 97.12 225 TYR A O 1
ATOM 1705 N N . LEU A 1 226 ? -12.75 -3.949 -6.906 1 97.69 226 LEU A N 1
ATOM 1706 C CA . LEU A 1 226 ? -13.359 -5.242 -6.629 1 97.69 226 LEU A CA 1
ATOM 1707 C C . LEU A 1 226 ? -13.305 -6.145 -7.859 1 97.69 226 LEU A C 1
ATOM 1709 O O . LEU A 1 226 ? -13.297 -5.656 -8.992 1 97.69 226 LEU A O 1
ATOM 1713 N N . PRO A 1 227 ? -13.188 -7.457 -7.582 1 97.44 227 PRO A N 1
ATOM 1714 C CA . PRO A 1 227 ? -13.258 -8.336 -8.758 1 97.44 227 PRO A CA 1
ATOM 1715 C C . PRO A 1 227 ? -14.609 -8.258 -9.469 1 97.44 227 PRO A C 1
ATOM 1717 O O . PRO A 1 227 ? -15.641 -8.117 -8.812 1 97.44 227 PRO A O 1
ATOM 1720 N N . ASP A 1 228 ? -14.516 -8.281 -10.781 1 97.06 228 ASP A N 1
ATOM 1721 C CA . ASP A 1 228 ? -15.734 -8.453 -11.57 1 97.06 228 ASP A CA 1
ATOM 1722 C C . ASP A 1 228 ? -16.344 -9.828 -11.328 1 97.06 228 ASP A C 1
ATOM 1724 O O . ASP A 1 228 ? -15.844 -10.836 -11.828 1 97.06 228 ASP A O 1
ATOM 1728 N N . GLU A 1 229 ? -17.453 -9.852 -10.664 1 96.62 229 GLU A N 1
ATOM 1729 C CA . GLU A 1 229 ? -18.031 -11.109 -10.211 1 96.62 229 GLU A CA 1
ATOM 1730 C C . GLU A 1 229 ? -18.438 -11.992 -11.391 1 96.62 229 GLU A C 1
ATOM 1732 O O . GLU A 1 229 ? -18.297 -13.219 -11.328 1 96.62 229 GLU A O 1
ATOM 1737 N N . GLN A 1 230 ? -18.938 -11.398 -12.422 1 96.5 230 GLN A N 1
ATOM 1738 C CA . GLN A 1 230 ? -19.328 -12.156 -13.602 1 96.5 230 GLN A CA 1
ATOM 1739 C C . GLN A 1 230 ? -18.109 -12.758 -14.297 1 96.5 230 GLN A C 1
ATOM 1741 O O . GLN A 1 230 ? -18.125 -13.93 -14.68 1 96.5 230 GLN A O 1
ATOM 1746 N N . GLU A 1 231 ? -17.125 -11.938 -14.484 1 96.88 231 GLU A N 1
ATOM 1747 C CA . GLU A 1 231 ? -15.875 -12.414 -15.094 1 96.88 231 GLU A CA 1
ATOM 1748 C C . GLU A 1 231 ? -15.234 -13.508 -14.25 1 96.88 231 GLU A C 1
ATOM 1750 O O . GLU A 1 231 ? -14.75 -14.508 -14.789 1 96.88 231 GLU A O 1
ATOM 1755 N N . LEU A 1 232 ? -15.242 -13.266 -12.969 1 97.19 232 LEU A N 1
ATOM 1756 C CA . LEU A 1 232 ? -14.672 -14.234 -12.047 1 97.19 232 LEU A CA 1
ATOM 1757 C C . LEU A 1 232 ? -15.422 -15.562 -12.125 1 97.19 232 LEU A C 1
ATOM 1759 O O . LEU A 1 232 ? -14.805 -16.625 -12.172 1 97.19 232 LEU A O 1
ATOM 1763 N N . ALA A 1 233 ? -16.734 -15.539 -12.164 1 95.94 233 ALA A N 1
ATOM 1764 C CA . ALA A 1 233 ? -17.562 -16.734 -12.305 1 95.94 233 ALA A CA 1
ATOM 1765 C C . ALA A 1 233 ? -17.266 -17.469 -13.609 1 95.94 233 ALA A C 1
ATOM 1767 O O . ALA A 1 233 ? -17.234 -18.688 -13.648 1 95.94 233 ALA A O 1
ATOM 1768 N N . GLY A 1 234 ? -17.094 -16.625 -14.664 1 95.94 234 GLY A N 1
ATOM 1769 C CA . GLY A 1 234 ? -16.766 -17.203 -15.953 1 95.94 234 GLY A CA 1
ATOM 1770 C C . GLY A 1 234 ? -15.445 -17.953 -15.953 1 95.94 234 GLY A C 1
ATOM 1771 O O . GLY A 1 234 ? -15.344 -19.047 -16.531 1 95.94 234 GLY A O 1
ATOM 1772 N N . ILE A 1 235 ? -14.477 -17.422 -15.312 1 96.75 235 ILE A N 1
ATOM 1773 C CA . ILE A 1 235 ? -13.172 -18.047 -15.195 1 96.75 235 ILE A CA 1
ATOM 1774 C C . ILE A 1 235 ? -13.297 -19.359 -14.414 1 96.75 235 ILE A C 1
ATOM 1776 O O . ILE A 1 235 ? -12.836 -20.406 -14.867 1 96.75 235 ILE A O 1
ATOM 1780 N N . LEU A 1 236 ? -13.984 -19.312 -13.289 1 95.81 236 LEU A N 1
ATOM 1781 C CA . LEU A 1 236 ? -14.086 -20.469 -12.398 1 95.81 236 LEU A CA 1
ATOM 1782 C C . LEU A 1 236 ? -14.898 -21.578 -13.047 1 95.81 236 LEU A C 1
ATOM 1784 O O . LEU A 1 236 ? -14.625 -22.766 -12.812 1 95.81 236 LEU A O 1
ATOM 1788 N N . ALA A 1 237 ? -15.859 -21.266 -13.852 1 94.19 237 ALA A N 1
ATOM 1789 C CA . ALA A 1 237 ? -16.672 -22.25 -14.547 1 94.19 237 ALA A CA 1
ATOM 1790 C C . ALA A 1 237 ? -15.828 -23.078 -15.516 1 94.19 237 ALA A C 1
ATOM 1792 O O . ALA A 1 237 ? -16.094 -24.266 -15.727 1 94.19 237 ALA A O 1
ATOM 1793 N N . GLN A 1 238 ? -14.781 -22.469 -16.031 1 93.81 238 GLN A N 1
ATOM 1794 C CA . GLN A 1 238 ? -13.938 -23.141 -17 1 93.81 238 GLN A CA 1
ATOM 1795 C C . GLN A 1 238 ? -12.922 -24.047 -16.312 1 93.81 238 GLN A C 1
ATOM 1797 O O . GLN A 1 238 ? -12.32 -24.922 -16.953 1 93.81 238 GLN A O 1
ATOM 1802 N N . MET A 1 239 ? -12.742 -23.828 -15.102 1 92.38 239 MET A N 1
ATOM 1803 C CA . MET A 1 239 ? -11.711 -24.578 -14.383 1 92.38 239 MET A CA 1
ATOM 1804 C C . MET A 1 239 ? -12.289 -25.859 -13.781 1 92.38 239 MET A C 1
ATOM 1806 O O . MET A 1 239 ? -11.539 -26.719 -13.312 1 92.38 239 MET A O 1
ATOM 1810 N N . ARG A 1 240 ? -13.609 -26.031 -13.688 1 82.25 240 ARG A N 1
ATOM 1811 C CA . ARG A 1 240 ? -14.305 -27.203 -13.164 1 82.25 240 ARG A CA 1
ATOM 1812 C C . ARG A 1 240 ? -14.422 -28.297 -14.219 1 82.25 240 ARG A C 1
ATOM 1814 O O . ARG A 1 240 ? -14.484 -28 -15.414 1 82.25 240 ARG A O 1
ATOM 1821 N N . MET B 1 1 ? 11.055 34.781 9.836 1 53.28 1 MET B N 1
ATOM 1822 C CA . MET B 1 1 ? 9.812 34.062 9.688 1 53.28 1 MET B CA 1
ATOM 1823 C C . MET B 1 1 ? 9.594 33.094 10.875 1 53.28 1 MET B C 1
ATOM 1825 O O . MET B 1 1 ? 10.555 32.656 11.492 1 53.28 1 MET B O 1
ATOM 1829 N N . PRO B 1 2 ? 8.281 33.062 11.344 1 60.56 2 PRO B N 1
ATOM 1830 C CA . PRO B 1 2 ? 8.078 32.219 12.523 1 60.56 2 PRO B CA 1
ATOM 1831 C C . PRO B 1 2 ? 8.57 30.781 12.32 1 60.56 2 PRO B C 1
ATOM 1833 O O . PRO B 1 2 ? 8.57 30.281 11.188 1 60.56 2 PRO B O 1
ATOM 1836 N N . LYS B 1 3 ? 9.125 30.234 13.25 1 86.31 3 LYS B N 1
ATOM 1837 C CA . LYS B 1 3 ? 9.648 28.875 13.258 1 86.31 3 LYS B CA 1
ATOM 1838 C C . LYS B 1 3 ? 8.555 27.875 12.922 1 86.31 3 LYS B C 1
ATOM 1840 O O . LYS B 1 3 ? 7.445 27.953 13.453 1 86.31 3 LYS B O 1
ATOM 1845 N N . ALA B 1 4 ? 8.711 27.188 11.812 1 95.12 4 ALA B N 1
ATOM 1846 C CA . ALA B 1 4 ? 7.766 26.156 11.375 1 95.12 4 ALA B CA 1
ATOM 1847 C C . ALA B 1 4 ? 8.445 24.797 11.25 1 95.12 4 ALA B C 1
ATOM 1849 O O . ALA B 1 4 ? 9.68 24.719 11.25 1 95.12 4 ALA B O 1
ATOM 1850 N N . ILE B 1 5 ? 7.684 23.75 11.328 1 96.94 5 ILE B N 1
ATOM 1851 C CA . ILE B 1 5 ? 8.273 22.422 11.164 1 96.94 5 ILE B CA 1
ATOM 1852 C C . ILE B 1 5 ? 7.691 21.75 9.93 1 96.94 5 ILE B C 1
ATOM 1854 O O . ILE B 1 5 ? 6.633 22.141 9.438 1 96.94 5 ILE B O 1
ATOM 1858 N N . LEU B 1 6 ? 8.406 20.75 9.422 1 97.81 6 LEU B N 1
ATOM 1859 C CA . LEU B 1 6 ? 8.008 20 8.234 1 97.81 6 LEU B CA 1
ATOM 1860 C C . LEU B 1 6 ? 7.754 18.547 8.57 1 97.81 6 LEU B C 1
ATOM 1862 O O . LEU B 1 6 ? 8.547 17.922 9.281 1 97.81 6 LEU B O 1
ATOM 1866 N N . GLU B 1 7 ? 6.699 18.094 8.211 1 98.62 7 GLU B N 1
ATOM 1867 C CA . GLU B 1 7 ? 6.43 16.656 8.125 1 98.62 7 GLU B CA 1
ATOM 1868 C C . GLU B 1 7 ? 6.629 16.141 6.699 1 98.62 7 GLU B C 1
ATOM 1870 O O . GLU B 1 7 ? 6.035 16.672 5.754 1 98.62 7 GLU B O 1
ATOM 1875 N N . VAL B 1 8 ? 7.457 15.141 6.559 1 98.62 8 VAL B N 1
ATOM 1876 C CA . VAL B 1 8 ? 7.723 14.602 5.227 1 98.62 8 VAL B CA 1
ATOM 1877 C C . VAL B 1 8 ? 6.938 13.305 5.027 1 98.62 8 VAL B C 1
ATOM 1879 O O . VAL B 1 8 ? 7.062 12.367 5.816 1 98.62 8 VAL B O 1
ATOM 1882 N N . CYS B 1 9 ? 6.078 13.312 4.016 1 98.5 9 CYS B N 1
ATOM 1883 C CA . CYS B 1 9 ? 5.387 12.094 3.621 1 98.5 9 CYS B CA 1
ATOM 1884 C C . CYS B 1 9 ? 6.344 11.109 2.949 1 98.5 9 CYS B C 1
ATOM 1886 O O . CYS B 1 9 ? 6.922 11.422 1.906 1 98.5 9 CYS B O 1
ATOM 1888 N N . SER B 1 10 ? 6.531 9.984 3.547 1 98.69 10 SER B N 1
ATOM 1889 C CA . SER B 1 10 ? 7.555 9.039 3.129 1 98.69 10 SER B CA 1
ATOM 1890 C C . SER B 1 10 ? 6.945 7.672 2.814 1 98.69 10 SER B C 1
ATOM 1892 O O . SER B 1 10 ? 6.098 7.18 3.561 1 98.69 10 SER B O 1
ATOM 1894 N N . PHE B 1 11 ? 7.453 7 1.724 1 98.5 11 PHE B N 1
ATOM 1895 C CA . PHE B 1 11 ? 6.824 5.766 1.27 1 98.5 11 PHE B CA 1
ATOM 1896 C C . PHE B 1 11 ? 7.801 4.598 1.358 1 98.5 11 PHE B C 1
ATOM 1898 O O . PHE B 1 11 ? 7.566 3.537 0.776 1 98.5 11 PHE B O 1
ATOM 1905 N N . ASN B 1 12 ? 8.891 4.789 1.963 1 98.44 12 ASN B N 1
ATOM 1906 C CA . ASN B 1 12 ? 9.867 3.762 2.291 1 98.44 12 ASN B CA 1
ATOM 1907 C C . ASN B 1 12 ? 10.867 4.25 3.34 1 98.44 12 ASN B C 1
ATOM 1909 O O . ASN B 1 12 ? 10.914 5.441 3.646 1 98.44 12 ASN B O 1
ATOM 1913 N N . ILE B 1 13 ? 11.609 3.352 3.877 1 98.75 13 ILE B N 1
ATOM 1914 C CA . ILE B 1 13 ? 12.484 3.646 5.004 1 98.75 13 ILE B CA 1
ATOM 1915 C C . ILE B 1 13 ? 13.594 4.598 4.559 1 98.75 13 ILE B C 1
ATOM 1917 O O . ILE B 1 13 ? 14.016 5.473 5.32 1 98.75 13 ILE B O 1
ATOM 1921 N N . GLN B 1 14 ? 14.109 4.516 3.324 1 98.38 14 GLN B N 1
ATOM 1922 C CA . GLN B 1 14 ? 15.148 5.406 2.826 1 98.38 14 GLN B CA 1
ATOM 1923 C C . GLN B 1 14 ? 14.672 6.859 2.83 1 98.38 14 GLN B C 1
ATOM 1925 O O . GLN B 1 14 ? 15.43 7.762 3.184 1 98.38 14 GLN B O 1
ATOM 1930 N N . SER B 1 15 ? 13.422 7.02 2.416 1 98.56 15 SER B N 1
ATOM 1931 C CA . SER B 1 15 ? 12.836 8.352 2.428 1 98.56 15 SER B CA 1
ATOM 1932 C C . SER B 1 15 ? 12.797 8.93 3.84 1 98.56 15 SER B C 1
ATOM 1934 O O . SER B 1 15 ? 13.031 10.125 4.035 1 98.56 15 SER B O 1
ATOM 1936 N N . CYS B 1 16 ? 12.484 8.094 4.812 1 98.75 16 CYS B N 1
ATOM 1937 C CA . CYS B 1 16 ? 12.445 8.531 6.203 1 98.75 16 CYS B CA 1
ATOM 1938 C C . CYS B 1 16 ? 13.828 8.953 6.676 1 98.75 16 CYS B C 1
ATOM 1940 O O . CYS B 1 16 ? 13.969 9.977 7.355 1 98.75 16 CYS B O 1
ATOM 1942 N N . LEU B 1 17 ? 14.789 8.164 6.316 1 98.69 17 LEU B N 1
ATOM 1943 C CA . LEU B 1 17 ? 16.156 8.469 6.703 1 98.69 17 LEU B CA 1
ATOM 1944 C C . LEU B 1 17 ? 16.625 9.781 6.07 1 98.69 17 LEU B C 1
ATOM 1946 O O . LEU B 1 17 ? 17.266 10.602 6.73 1 98.69 17 LEU B O 1
ATOM 1950 N N . ILE B 1 18 ? 16.297 10.023 4.812 1 98.38 18 ILE B N 1
ATOM 1951 C CA . ILE B 1 18 ? 16.641 11.242 4.105 1 98.38 18 ILE B CA 1
ATOM 1952 C C . ILE B 1 18 ? 15.953 12.438 4.758 1 98.38 18 ILE B C 1
ATOM 1954 O O . ILE B 1 18 ? 16.562 13.484 4.961 1 98.38 18 ILE B O 1
ATOM 1958 N N . ALA B 1 19 ? 14.688 12.25 5.09 1 98.31 19 ALA B N 1
ATOM 1959 C CA . ALA B 1 19 ? 13.922 13.312 5.734 1 98.31 19 ALA B CA 1
ATOM 1960 C C . ALA B 1 19 ? 14.555 13.727 7.062 1 98.31 19 ALA B C 1
ATOM 1962 O O . ALA B 1 19 ? 14.734 14.914 7.328 1 98.31 19 ALA B O 1
ATOM 1963 N N . GLU B 1 20 ? 14.914 12.727 7.871 1 98.38 20 GLU B N 1
ATOM 1964 C CA . GLU B 1 20 ? 15.539 13.016 9.156 1 98.38 20 GLU B CA 1
ATOM 1965 C C . GLU B 1 20 ? 16.875 13.727 8.977 1 98.38 20 GLU B C 1
ATOM 1967 O O . GLU B 1 20 ? 17.156 14.727 9.641 1 98.38 20 GLU B O 1
ATOM 1972 N N . LYS B 1 21 ? 17.672 13.195 8.078 1 97.81 21 LYS B N 1
ATOM 1973 C CA . LYS B 1 21 ? 18.984 13.781 7.816 1 97.81 21 LYS B CA 1
ATOM 1974 C C . LYS B 1 21 ? 18.844 15.234 7.367 1 97.81 21 LYS B C 1
ATOM 1976 O O . LYS B 1 21 ? 19.688 16.078 7.695 1 97.81 21 LYS B O 1
ATOM 1981 N N . ALA B 1 22 ? 17.766 15.539 6.645 1 96.94 22 ALA B N 1
ATOM 1982 C CA . ALA B 1 22 ? 17.547 16.875 6.105 1 96.94 22 ALA B CA 1
ATOM 1983 C C . ALA B 1 22 ? 17.031 17.828 7.184 1 96.94 22 ALA B C 1
ATOM 1985 O O . ALA B 1 22 ? 17.047 19.047 7.008 1 96.94 22 ALA B O 1
ATOM 1986 N N . GLY B 1 23 ? 16.531 17.266 8.273 1 96.88 23 GLY B N 1
ATOM 1987 C CA . GLY B 1 23 ? 16.125 18.125 9.375 1 96.88 23 GLY B CA 1
ATOM 1988 C C . GLY B 1 23 ? 14.625 18.188 9.562 1 96.88 23 GLY B C 1
ATOM 1989 O O . GLY B 1 23 ? 14.109 19.047 10.273 1 96.88 23 GLY B O 1
ATOM 1990 N N . ALA B 1 24 ? 13.891 17.281 8.93 1 97.69 24 ALA B N 1
ATOM 1991 C CA . ALA B 1 24 ? 12.453 17.203 9.164 1 97.69 24 ALA B CA 1
ATOM 1992 C C . ALA B 1 24 ? 12.148 16.859 10.617 1 97.69 24 ALA B C 1
ATOM 1994 O O . ALA B 1 24 ? 12.93 16.188 11.281 1 97.69 24 ALA B O 1
ATOM 1995 N N . SER B 1 25 ? 11.031 17.312 11.117 1 97.75 25 SER B N 1
ATOM 1996 C CA . SER B 1 25 ? 10.648 17.078 12.5 1 97.75 25 SER B CA 1
ATOM 1997 C C . SER B 1 25 ? 9.844 15.789 12.641 1 97.75 25 SER B C 1
ATOM 1999 O O . SER B 1 25 ? 9.789 15.195 13.719 1 97.75 25 SER B O 1
ATOM 2001 N N . ARG B 1 26 ? 9.258 15.445 11.57 1 98.38 26 ARG B N 1
ATOM 2002 C CA . ARG B 1 26 ? 8.32 14.328 11.586 1 98.38 26 ARG B CA 1
ATOM 2003 C C . ARG B 1 26 ? 8.227 13.68 10.211 1 98.38 26 ARG B C 1
ATOM 2005 O O . ARG B 1 26 ? 8.398 14.352 9.188 1 98.38 26 ARG B O 1
ATOM 2012 N N . VAL B 1 27 ? 7.988 12.391 10.195 1 98.81 27 VAL B N 1
ATOM 2013 C CA . VAL B 1 27 ? 7.652 11.711 8.945 1 98.81 27 VAL B CA 1
ATOM 2014 C C . VAL B 1 27 ? 6.262 11.086 9.055 1 98.81 27 VAL B C 1
ATOM 2016 O O . VAL B 1 27 ? 5.891 10.57 10.109 1 98.81 27 VAL B O 1
ATOM 2019 N N . GLU B 1 28 ? 5.5 11.234 8.086 1 98.88 28 GLU B N 1
ATOM 2020 C CA . GLU B 1 28 ? 4.336 10.383 7.855 1 98.88 28 GLU B CA 1
ATOM 2021 C C . GLU B 1 28 ? 4.695 9.188 6.98 1 98.88 28 GLU B C 1
ATOM 2023 O O . GLU B 1 28 ? 5.039 9.352 5.809 1 98.88 28 GLU B O 1
ATOM 2028 N N . LEU B 1 29 ? 4.695 8.023 7.551 1 98.94 29 LEU B N 1
ATOM 2029 C CA . LEU B 1 29 ? 5.039 6.812 6.812 1 98.94 29 LEU B CA 1
ATOM 2030 C C . LEU B 1 29 ? 3.809 6.211 6.148 1 98.94 29 LEU B C 1
ATOM 2032 O O . LEU B 1 29 ? 2.789 5.988 6.805 1 98.94 29 LEU B O 1
ATOM 2036 N N . CYS B 1 30 ? 3.865 5.988 4.812 1 98.62 30 CYS B N 1
ATOM 2037 C CA . CYS B 1 30 ? 2.756 5.48 4.016 1 98.62 30 CYS B CA 1
ATOM 2038 C C . CYS B 1 30 ? 3.225 4.387 3.061 1 98.62 30 CYS B C 1
ATOM 2040 O O . CYS B 1 30 ? 4.426 4.199 2.869 1 98.62 30 CYS B O 1
ATOM 2042 N N . ASP B 1 31 ? 2.316 3.605 2.604 1 98.44 31 ASP B N 1
ATOM 2043 C CA . ASP B 1 31 ? 2.443 2.795 1.395 1 98.44 31 ASP B CA 1
ATOM 2044 C C . ASP B 1 31 ? 1.603 3.369 0.258 1 98.44 31 ASP B C 1
ATOM 2046 O O . ASP B 1 31 ? 0.87 4.344 0.45 1 98.44 31 ASP B O 1
ATOM 2050 N N . ASN B 1 32 ? 1.718 2.912 -0.949 1 97.56 32 ASN B N 1
ATOM 2051 C CA . ASN B 1 32 ? 0.812 3.195 -2.057 1 97.56 32 ASN B CA 1
ATOM 2052 C C . ASN B 1 32 ? 0.861 4.668 -2.459 1 97.56 32 ASN B C 1
ATOM 2054 O O . ASN B 1 32 ? -0.154 5.363 -2.41 1 97.56 32 ASN B O 1
ATOM 2058 N N . PRO B 1 33 ? 2.021 5.141 -2.928 1 96.12 33 PRO B N 1
ATOM 2059 C CA . PRO B 1 33 ? 2.25 6.562 -3.195 1 96.12 33 PRO B CA 1
ATOM 2060 C C . PRO B 1 33 ? 1.34 7.113 -4.293 1 96.12 33 PRO B C 1
ATOM 2062 O O . PRO B 1 33 ? 1.01 8.297 -4.285 1 96.12 33 PRO B O 1
ATOM 2065 N N . THR B 1 34 ? 0.87 6.371 -5.219 1 95 34 THR B N 1
ATOM 2066 C CA . THR B 1 34 ? 0.18 6.883 -6.395 1 95 34 THR B CA 1
ATOM 2067 C C . THR B 1 34 ? -1.312 7.047 -6.121 1 95 34 THR B C 1
ATOM 2069 O O . THR B 1 34 ? -2.02 7.715 -6.879 1 95 34 THR B O 1
ATOM 2072 N N . GLU B 1 35 ? -1.8 6.406 -5.051 1 96.12 35 GLU B N 1
ATOM 2073 C CA . GLU B 1 35 ? -3.23 6.5 -4.77 1 96.12 35 GLU B CA 1
ATOM 2074 C C . GLU B 1 35 ? -3.486 7.145 -3.41 1 96.12 35 GLU B C 1
ATOM 2076 O O . GLU B 1 35 ? -4.398 6.738 -2.688 1 96.12 35 GLU B O 1
ATOM 2081 N N . GLY B 1 36 ? -2.627 7.992 -3.002 1 94.5 36 GLY B N 1
ATOM 2082 C CA . GLY B 1 36 ? -2.867 8.844 -1.853 1 94.5 36 GLY B CA 1
ATOM 2083 C C . GLY B 1 36 ? -2.352 8.258 -0.552 1 94.5 36 GLY B C 1
ATOM 2084 O O . GLY B 1 36 ? -2.416 8.906 0.496 1 94.5 36 GLY B O 1
ATOM 2085 N N . GLY B 1 37 ? -1.866 6.977 -0.579 1 97.69 37 GLY B N 1
ATOM 2086 C CA . GLY B 1 37 ? -1.265 6.383 0.604 1 97.69 37 GLY B CA 1
ATOM 20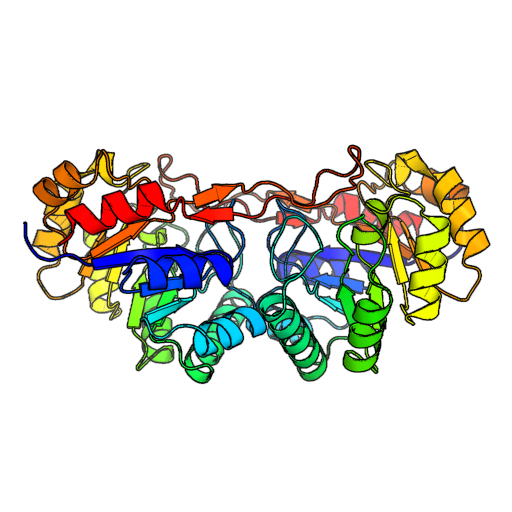87 C C . GLY B 1 37 ? -2.178 5.395 1.304 1 97.69 37 GLY B C 1
ATOM 2088 O O . GLY B 1 37 ? -3.398 5.574 1.323 1 97.69 37 GLY B O 1
ATOM 2089 N N . THR B 1 38 ? -1.625 4.391 1.821 1 98.81 38 THR B N 1
ATOM 2090 C CA . THR B 1 38 ? -2.299 3.416 2.67 1 98.81 38 THR B CA 1
ATOM 2091 C C . THR B 1 38 ? -1.396 2.988 3.824 1 98.81 38 THR B C 1
ATOM 2093 O O . THR B 1 38 ? -0.277 3.486 3.961 1 98.81 38 THR B O 1
ATOM 2096 N N . THR B 1 39 ? -1.95 2.191 4.707 1 98.94 39 THR B N 1
ATOM 2097 C CA . THR B 1 39 ? -1.238 1.762 5.906 1 98.94 39 THR B CA 1
ATOM 2098 C C . THR B 1 39 ? 0.006 0.959 5.535 1 98.94 39 THR B C 1
ATOM 2100 O O . THR B 1 39 ? -0.076 -0.013 4.781 1 98.94 39 THR B O 1
ATOM 2103 N N . PRO B 1 40 ? 1.216 1.357 6.016 1 98.94 40 PRO B N 1
ATOM 2104 C CA . PRO B 1 40 ? 2.408 0.538 5.789 1 98.94 40 PRO B CA 1
ATOM 2105 C C . PRO B 1 40 ? 2.352 -0.802 6.52 1 98.94 40 PRO B C 1
ATOM 2107 O O . PRO B 1 40 ? 1.536 -0.979 7.43 1 98.94 40 PRO B O 1
ATOM 2110 N N . SER B 1 41 ? 3.176 -1.71 6.094 1 98.94 41 SER B N 1
ATOM 2111 C CA . SER B 1 41 ? 3.23 -3.021 6.734 1 98.94 41 SER B CA 1
ATOM 2112 C C . SER B 1 41 ? 3.781 -2.922 8.156 1 98.94 41 SER B C 1
ATOM 2114 O O . SER B 1 41 ? 4.398 -1.918 8.516 1 98.94 41 SER B O 1
ATOM 2116 N N . HIS B 1 42 ? 3.539 -3.988 8.938 1 98.94 42 HIS B N 1
A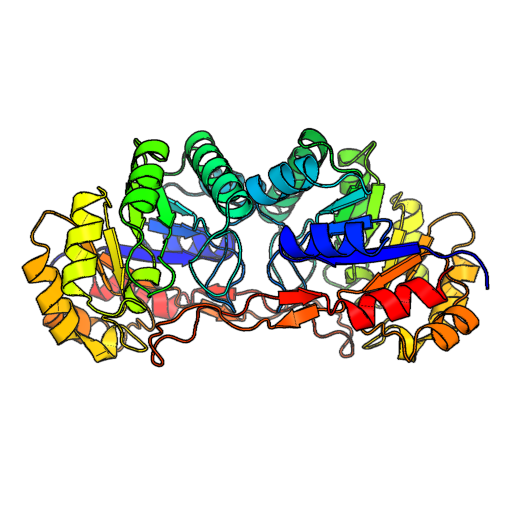TOM 2117 C CA . HIS B 1 42 ? 4.086 -4.082 10.281 1 98.94 42 HIS B CA 1
ATOM 2118 C C . HIS B 1 42 ? 5.602 -3.922 10.273 1 98.94 42 HIS B C 1
ATOM 2120 O O . HIS B 1 42 ? 6.152 -3.152 11.062 1 98.94 42 HIS B O 1
ATOM 2126 N N . GLY B 1 43 ? 6.262 -4.668 9.383 1 98.94 43 GLY B N 1
ATOM 2127 C CA . GLY B 1 43 ? 7.715 -4.613 9.312 1 98.94 43 GLY B CA 1
ATOM 2128 C C . GLY B 1 43 ? 8.242 -3.236 8.961 1 98.94 43 GLY B C 1
ATOM 2129 O O . GLY B 1 43 ? 9.266 -2.803 9.492 1 98.94 43 GLY B O 1
ATOM 2130 N N . ALA B 1 44 ? 7.586 -2.539 8.055 1 98.94 44 ALA B N 1
ATOM 2131 C CA . ALA B 1 44 ? 8 -1.195 7.66 1 98.94 44 ALA B CA 1
ATOM 2132 C C . ALA B 1 44 ? 7.93 -0.231 8.844 1 98.94 44 ALA B C 1
ATOM 2134 O O . ALA B 1 44 ? 8.859 0.547 9.07 1 98.94 44 ALA B O 1
ATOM 2135 N N . ILE B 1 45 ? 6.832 -0.285 9.609 1 98.94 45 ILE B N 1
ATOM 2136 C CA . ILE B 1 45 ? 6.676 0.602 10.75 1 98.94 45 ILE B CA 1
ATOM 2137 C C . ILE B 1 45 ? 7.742 0.292 11.797 1 98.94 45 ILE B C 1
ATOM 2139 O O . ILE B 1 45 ? 8.43 1.195 12.273 1 98.94 45 ILE B O 1
ATOM 2143 N N . LYS B 1 46 ? 7.891 -0.95 12.07 1 98.94 46 LYS B N 1
ATOM 2144 C CA . LYS B 1 46 ? 8.82 -1.372 13.109 1 98.94 46 LYS B CA 1
ATOM 2145 C C . LYS B 1 46 ? 10.25 -0.959 12.773 1 98.94 46 LYS B C 1
ATOM 2147 O O . LYS B 1 46 ? 10.938 -0.342 13.586 1 98.94 46 LYS B O 1
ATOM 2152 N N . ARG B 1 47 ? 10.695 -1.338 11.586 1 98.94 47 ARG B N 1
ATOM 2153 C CA . ARG B 1 47 ? 12.07 -1.061 11.203 1 98.94 47 ARG B CA 1
ATOM 2154 C C . ARG B 1 47 ? 12.328 0.441 11.141 1 98.94 47 ARG B C 1
ATOM 2156 O O . ARG B 1 47 ? 13.398 0.91 11.531 1 98.94 47 ARG B O 1
ATOM 2163 N N . THR B 1 48 ? 11.352 1.183 10.586 1 98.94 48 THR B N 1
ATOM 2164 C CA . THR B 1 48 ? 11.5 2.631 10.508 1 98.94 48 THR B CA 1
ATOM 2165 C C . THR B 1 48 ? 11.641 3.236 11.898 1 98.94 48 THR B C 1
ATOM 2167 O O . THR B 1 48 ? 12.523 4.07 12.133 1 98.94 48 THR B O 1
ATOM 2170 N N . ARG B 1 49 ? 10.789 2.822 12.82 1 98.88 49 ARG B N 1
ATOM 2171 C CA . ARG B 1 49 ? 10.875 3.334 14.18 1 98.88 49 ARG B CA 1
ATOM 2172 C C . ARG B 1 49 ? 12.25 3.072 14.781 1 98.88 49 ARG B C 1
ATOM 2174 O O . ARG B 1 49 ? 12.789 3.91 15.508 1 98.88 49 ARG B O 1
ATOM 2181 N N . GLU B 1 50 ? 12.836 1.941 14.484 1 98.75 50 GLU B N 1
ATOM 2182 C CA . GLU B 1 50 ? 14.141 1.554 15.008 1 98.75 50 GLU B CA 1
ATOM 2183 C C . GLU B 1 50 ? 15.25 2.422 14.422 1 98.75 50 GLU B C 1
ATOM 2185 O O . GLU B 1 50 ? 16.312 2.576 15.031 1 98.75 50 GLU B O 1
ATOM 2190 N N . LYS B 1 51 ? 14.992 3 13.305 1 98.75 51 LYS B N 1
ATOM 2191 C CA . LYS B 1 51 ? 16.094 3.596 12.555 1 98.75 51 LYS B CA 1
ATOM 2192 C C . LYS B 1 51 ? 16.078 5.117 12.664 1 98.75 51 LYS B C 1
ATOM 2194 O O . LYS B 1 51 ? 17.109 5.77 12.508 1 98.75 51 LYS B O 1
ATOM 2199 N N . ILE B 1 52 ? 14.875 5.66 12.906 1 98.75 52 ILE B N 1
ATOM 2200 C CA . ILE B 1 52 ? 14.812 7.117 12.961 1 98.75 52 ILE B CA 1
ATOM 2201 C C . ILE B 1 52 ? 14.469 7.57 14.375 1 98.75 52 ILE B C 1
ATOM 2203 O O . ILE B 1 52 ? 13.852 6.82 15.141 1 98.75 52 ILE B O 1
ATOM 2207 N N . SER B 1 53 ? 14.773 8.836 14.695 1 98.56 53 SER B N 1
ATOM 2208 C CA . SER B 1 53 ? 14.547 9.375 16.031 1 98.56 53 SER B CA 1
ATOM 2209 C C . SER B 1 53 ? 13.445 10.43 16.016 1 98.56 53 SER B C 1
ATOM 2211 O O . SER B 1 53 ? 12.812 10.695 17.047 1 98.56 53 SER B O 1
ATOM 2213 N N . ILE B 1 54 ? 13.203 11.023 14.867 1 98.62 54 ILE B N 1
ATOM 2214 C CA . ILE B 1 54 ? 12.172 12.047 14.773 1 98.62 54 ILE B CA 1
ATOM 2215 C C . ILE B 1 54 ? 10.797 11.406 14.883 1 98.62 54 ILE B C 1
ATOM 2217 O O . ILE B 1 54 ? 10.68 10.18 14.93 1 98.62 54 ILE B O 1
ATOM 2221 N N . LYS B 1 55 ? 9.75 12.195 15.016 1 98.88 55 LYS B N 1
ATOM 2222 C CA . LYS B 1 55 ? 8.398 11.688 15.227 1 98.88 55 LYS B CA 1
ATOM 2223 C C . LYS B 1 55 ? 7.918 10.875 14.023 1 98.88 55 LYS B C 1
ATOM 2225 O O . LYS B 1 55 ? 8.18 11.242 12.875 1 98.88 55 LYS B O 1
ATOM 2230 N N . LEU B 1 56 ? 7.316 9.766 14.297 1 98.94 56 LEU B N 1
ATOM 2231 C CA . LEU B 1 56 ? 6.824 8.836 13.289 1 98.94 56 LEU B CA 1
ATOM 2232 C C . LEU B 1 56 ? 5.305 8.727 13.344 1 98.94 56 LEU B C 1
ATOM 2234 O O . LEU B 1 56 ? 4.742 8.305 14.359 1 98.94 56 LEU B O 1
ATOM 2238 N N . TYR B 1 57 ? 4.625 9.133 12.297 1 98.94 57 TYR B N 1
ATOM 2239 C CA . TYR B 1 57 ? 3.178 9.086 12.141 1 98.94 57 TYR B CA 1
ATOM 2240 C C . TYR B 1 57 ? 2.781 8.219 10.953 1 98.94 57 TYR B C 1
ATOM 2242 O O . TYR B 1 57 ? 2.688 8.711 9.828 1 98.94 57 TYR B O 1
ATOM 2250 N N . PRO B 1 58 ? 2.479 6.941 11.141 1 98.94 58 PRO B N 1
ATOM 2251 C CA . PRO B 1 58 ? 1.986 6.141 10.016 1 98.94 58 PRO B CA 1
ATOM 2252 C C . PRO B 1 58 ? 0.575 6.531 9.586 1 98.94 58 PRO B C 1
ATOM 2254 O O . PRO B 1 58 ? -0.254 6.891 10.43 1 98.94 58 PRO B O 1
ATOM 2257 N N . LEU B 1 59 ? 0.371 6.484 8.305 1 98.88 59 LEU B N 1
ATOM 2258 C CA . LEU B 1 59 ? -0.992 6.586 7.797 1 98.88 59 LEU B CA 1
ATOM 2259 C C . LEU B 1 59 ? -1.774 5.309 8.078 1 98.88 59 LEU B C 1
ATOM 2261 O O . LEU B 1 59 ? -1.271 4.203 7.855 1 98.88 59 LEU B O 1
ATOM 2265 N N . VAL B 1 60 ? -2.936 5.453 8.641 1 98.94 60 VAL B N 1
ATOM 2266 C CA . VAL B 1 60 ? -3.85 4.332 8.844 1 98.94 60 VAL B CA 1
ATOM 2267 C C . VAL B 1 60 ? -5.051 4.469 7.906 1 98.94 60 VAL B C 1
ATOM 2269 O O . VAL B 1 60 ? -5.938 5.289 8.141 1 98.94 60 VAL B O 1
ATOM 2272 N N . ARG B 1 61 ? -5.051 3.779 6.875 1 98.81 61 ARG B N 1
ATOM 2273 C CA . ARG B 1 61 ? -5.98 3.787 5.75 1 98.81 61 ARG B CA 1
ATOM 2274 C C . ARG B 1 61 ? -5.988 2.443 5.031 1 98.81 61 ARG B C 1
ATOM 2276 O O . ARG B 1 61 ? -5.035 2.107 4.324 1 98.81 61 ARG B O 1
ATOM 2283 N N . PRO B 1 62 ? -7.047 1.678 5.203 1 98.69 62 PRO B N 1
ATOM 2284 C CA . PRO B 1 62 ? -6.992 0.269 4.805 1 98.69 62 PRO B CA 1
ATOM 2285 C C . PRO B 1 62 ? -7.02 0.082 3.291 1 98.69 62 PRO B C 1
ATOM 2287 O O . PRO B 1 62 ? -6.715 -1.006 2.793 1 98.69 62 PRO B O 1
ATOM 2290 N N . ARG B 1 63 ? -7.414 1.087 2.547 1 98.19 63 ARG B N 1
ATOM 2291 C CA . ARG B 1 63 ? -7.461 1.082 1.089 1 98.19 63 ARG B CA 1
ATOM 2292 C C . ARG B 1 63 ? -7.637 2.494 0.542 1 98.19 63 ARG B C 1
ATOM 2294 O O . ARG B 1 63 ? -8.062 3.396 1.264 1 98.19 63 ARG B O 1
ATOM 2301 N N . ALA B 1 64 ? -7.234 2.676 -0.754 1 97.5 64 ALA B N 1
ATOM 2302 C CA . ALA B 1 64 ? -7.457 3.955 -1.421 1 97.5 64 ALA B CA 1
ATOM 2303 C C . ALA B 1 64 ? -8.945 4.211 -1.644 1 97.5 64 ALA B C 1
ATOM 2305 O O . ALA B 1 64 ? -9.789 3.434 -1.189 1 97.5 64 ALA B O 1
ATOM 2306 N N . GLY B 1 65 ? -9.234 5.277 -2.242 1 96.38 65 GLY B N 1
ATOM 2307 C CA . GLY B 1 65 ? -10.609 5.656 -2.529 1 96.38 65 GLY B CA 1
ATOM 2308 C C . GLY B 1 65 ? -11.203 6.578 -1.479 1 96.38 65 GLY B C 1
ATOM 2309 O O . GLY B 1 65 ? -10.562 7.539 -1.055 1 96.38 65 GLY B O 1
ATOM 2310 N N . ASN B 1 66 ? -12.375 6.258 -0.997 1 96.44 66 ASN B N 1
ATOM 2311 C CA . ASN B 1 66 ? -13.094 7.117 -0.063 1 96.44 66 ASN B CA 1
ATOM 2312 C C . ASN B 1 66 ? -12.805 6.738 1.386 1 96.44 66 ASN B C 1
ATOM 2314 O O . ASN B 1 66 ? -12.055 5.797 1.646 1 96.44 66 ASN B O 1
ATOM 2318 N N . TYR B 1 67 ? -13.375 7.5 2.33 1 98.06 67 TYR B N 1
ATOM 2319 C CA . TYR B 1 67 ? -13.109 7.312 3.752 1 98.06 67 TYR B CA 1
ATOM 2320 C C . TYR B 1 67 ? -14.359 6.863 4.488 1 98.06 67 TYR B C 1
ATOM 2322 O O . TYR B 1 67 ? -14.547 7.184 5.664 1 98.06 67 TYR B O 1
ATOM 2330 N N . TYR B 1 68 ? -15.289 6.293 3.674 1 98.19 68 TYR B N 1
ATOM 2331 C CA . TYR B 1 68 ? -16.453 5.617 4.234 1 98.19 68 TYR B CA 1
ATOM 2332 C C . TYR B 1 68 ? -16.188 4.121 4.391 1 98.19 68 TYR B C 1
ATOM 2334 O O . TYR B 1 68 ? -15.914 3.428 3.408 1 98.19 68 TYR B O 1
ATOM 2342 N N . TYR B 1 69 ? -16.25 3.646 5.656 1 98.44 69 TYR B N 1
ATOM 2343 C CA . TYR B 1 69 ? -15.734 2.312 5.949 1 98.44 69 TYR B CA 1
ATOM 2344 C C . TYR B 1 69 ? -16.859 1.39 6.418 1 98.44 69 TYR B C 1
ATOM 2346 O O . TYR B 1 69 ? -17.781 1.825 7.109 1 98.44 69 TYR B O 1
ATOM 2354 N N . ASP B 1 70 ? -16.781 0.154 6.031 1 98.19 70 ASP B N 1
ATOM 2355 C CA . ASP B 1 70 ? -17.672 -0.854 6.613 1 98.19 70 ASP B CA 1
ATOM 2356 C C . ASP B 1 70 ? -17.078 -1.421 7.902 1 98.19 70 ASP B C 1
ATOM 2358 O O . ASP B 1 70 ? -16.016 -0.989 8.344 1 98.19 70 ASP B O 1
ATOM 2362 N N . GLU B 1 71 ? -17.75 -2.373 8.5 1 98.56 71 GLU B N 1
ATOM 2363 C CA . GLU B 1 71 ? -17.375 -2.875 9.82 1 98.56 71 GLU B CA 1
ATOM 2364 C C . GLU B 1 71 ? -16.031 -3.6 9.781 1 98.56 71 GLU B C 1
ATOM 2366 O O . GLU B 1 71 ? -15.242 -3.516 10.727 1 98.56 71 GLU B O 1
ATOM 2371 N N . ASP B 1 72 ? -15.805 -4.348 8.773 1 98.81 72 ASP B N 1
ATOM 2372 C CA . ASP B 1 72 ? -14.531 -5.051 8.648 1 98.81 72 ASP B CA 1
ATOM 2373 C C . ASP B 1 72 ? -13.367 -4.066 8.5 1 98.81 72 ASP B C 1
ATOM 2375 O O . ASP B 1 72 ? -12.312 -4.254 9.094 1 98.81 72 ASP B O 1
ATOM 2379 N N . GLU B 1 73 ? -13.602 -3.027 7.703 1 98.88 73 GLU B N 1
ATOM 2380 C CA . GLU B 1 73 ? -12.57 -2.004 7.531 1 98.88 73 GLU B CA 1
ATOM 2381 C C . GLU B 1 73 ? -12.297 -1.271 8.844 1 98.88 73 GLU B C 1
ATOM 2383 O O . GLU B 1 73 ? -11.148 -0.958 9.156 1 98.88 73 GLU B O 1
ATOM 2388 N N . ILE B 1 74 ? -13.32 -1.007 9.578 1 98.94 74 ILE B N 1
ATOM 2389 C CA . ILE B 1 74 ? -13.148 -0.363 10.883 1 98.94 74 ILE B CA 1
ATOM 2390 C C . ILE B 1 74 ? -12.328 -1.263 11.797 1 98.94 74 ILE B C 1
ATOM 2392 O O . ILE B 1 74 ? -11.422 -0.792 12.492 1 98.94 74 ILE B O 1
ATOM 2396 N N . ALA B 1 75 ? -12.586 -2.547 11.773 1 98.94 75 ALA B N 1
ATOM 2397 C CA . ALA B 1 75 ? -11.82 -3.494 12.578 1 98.94 75 ALA B CA 1
ATOM 2398 C C . ALA B 1 75 ? -10.352 -3.5 12.156 1 98.94 75 ALA B C 1
ATOM 2400 O O . ALA B 1 75 ? -9.453 -3.557 13.008 1 98.94 75 ALA B O 1
ATOM 2401 N N . ILE B 1 76 ? -10.109 -3.457 10.891 1 98.94 76 ILE B N 1
ATOM 2402 C CA . ILE B 1 76 ? -8.75 -3.395 10.352 1 98.94 76 ILE B CA 1
ATOM 2403 C C . ILE B 1 76 ? -8.047 -2.145 10.875 1 98.94 76 ILE B C 1
ATOM 2405 O O . ILE B 1 76 ? -6.922 -2.221 11.375 1 98.94 76 ILE B O 1
ATOM 2409 N N . ILE B 1 77 ? -8.703 -1.04 10.781 1 98.94 77 ILE B N 1
ATOM 2410 C CA . ILE B 1 77 ? -8.172 0.251 11.195 1 98.94 77 ILE B CA 1
ATOM 2411 C C . ILE B 1 77 ? -7.828 0.213 12.68 1 98.94 77 ILE B C 1
ATOM 2413 O O . ILE B 1 77 ? -6.73 0.609 13.086 1 98.94 77 ILE B O 1
ATOM 2417 N N . GLU B 1 78 ? -8.727 -0.27 13.445 1 98.94 78 GLU B N 1
ATOM 2418 C CA . GLU B 1 78 ? -8.516 -0.32 14.891 1 98.94 78 GLU B CA 1
ATOM 2419 C C . GLU B 1 78 ? -7.316 -1.198 15.242 1 98.94 78 GLU B C 1
ATOM 2421 O O . GLU B 1 78 ? -6.523 -0.853 16.125 1 98.94 78 GLU B O 1
ATOM 2426 N N . GLN B 1 79 ? -7.227 -2.303 14.578 1 98.94 79 GLN B N 1
ATOM 2427 C CA . GLN B 1 79 ? -6.078 -3.172 14.805 1 98.94 79 GLN B CA 1
ATOM 2428 C C . GLN B 1 79 ? -4.777 -2.473 14.422 1 98.94 79 GLN B C 1
ATOM 2430 O O . GLN B 1 79 ? -3.773 -2.582 15.125 1 98.94 79 GLN B O 1
ATOM 2435 N N . ASP B 1 80 ? -4.766 -1.806 13.328 1 98.94 80 ASP B N 1
ATOM 2436 C CA . ASP B 1 80 ? -3.561 -1.123 12.867 1 98.94 80 ASP B CA 1
ATOM 2437 C C . ASP B 1 80 ? -3.186 0.022 13.805 1 98.94 80 ASP B C 1
ATOM 2439 O O . ASP B 1 80 ? -2.004 0.309 14.008 1 98.94 80 ASP B O 1
ATOM 2443 N N . ILE B 1 81 ? -4.195 0.689 14.375 1 98.94 81 ILE B N 1
ATOM 2444 C CA . ILE B 1 81 ? -3.926 1.706 15.391 1 98.94 81 ILE B CA 1
ATOM 2445 C C . ILE B 1 81 ? -3.189 1.077 16.578 1 98.94 81 ILE B C 1
ATOM 2447 O O . ILE B 1 81 ? -2.18 1.61 17.031 1 98.94 81 ILE B O 1
ATOM 2451 N N . ARG B 1 82 ? -3.633 -0.045 17.047 1 98.94 82 ARG B N 1
ATOM 2452 C CA . ARG B 1 82 ? -3.002 -0.732 18.172 1 98.94 82 ARG B CA 1
ATOM 2453 C C . ARG B 1 82 ? -1.566 -1.123 17.844 1 98.94 82 ARG B C 1
ATOM 2455 O O . ARG B 1 82 ? -0.675 -1.011 18.688 1 98.94 82 ARG B O 1
ATOM 2462 N N . VAL B 1 83 ? -1.389 -1.578 16.641 1 98.88 83 VAL B N 1
ATOM 2463 C CA . VAL B 1 83 ? -0.062 -1.984 16.188 1 98.88 83 VAL B CA 1
ATOM 2464 C C . VAL B 1 83 ? 0.883 -0.785 16.219 1 98.88 83 VAL B C 1
ATOM 2466 O O . VAL B 1 83 ? 2.018 -0.891 16.688 1 98.88 83 VAL B O 1
ATOM 2469 N N . CYS B 1 84 ? 0.426 0.315 15.672 1 98.94 84 CYS B N 1
ATOM 2470 C CA . CYS B 1 84 ? 1.244 1.521 15.68 1 98.94 84 CYS B CA 1
ATOM 2471 C C . CYS B 1 84 ? 1.649 1.894 17.109 1 98.94 84 CYS B C 1
ATOM 2473 O O . CYS B 1 84 ? 2.805 2.244 17.359 1 98.94 84 CYS B O 1
ATOM 2475 N N . ARG B 1 85 ? 0.693 1.854 17.984 1 98.81 85 ARG B N 1
ATOM 2476 C CA . ARG B 1 85 ? 0.964 2.176 19.391 1 98.81 85 ARG B CA 1
ATOM 2477 C C . ARG B 1 85 ? 1.992 1.217 19.969 1 98.81 85 ARG B C 1
ATOM 2479 O O . ARG B 1 85 ? 2.947 1.646 20.625 1 98.81 85 ARG B O 1
ATOM 2486 N N . GLU B 1 86 ? 1.846 -0.027 19.719 1 98.69 86 GLU B N 1
ATOM 2487 C CA . GLU B 1 86 ? 2.727 -1.063 20.25 1 98.69 86 GLU B CA 1
ATOM 2488 C C . GLU B 1 86 ? 4.148 -0.908 19.719 1 98.69 86 GLU B C 1
ATOM 2490 O O . GLU B 1 86 ? 5.117 -1.204 20.406 1 98.69 86 GLU B O 1
ATOM 2495 N N . LEU B 1 87 ? 4.25 -0.414 18.531 1 98.75 87 LEU B N 1
ATOM 2496 C CA . LEU B 1 87 ? 5.555 -0.319 17.891 1 98.75 87 LEU B CA 1
ATOM 2497 C C . LEU B 1 87 ? 6.238 0.998 18.234 1 98.75 87 LEU B C 1
ATOM 2499 O O . LEU B 1 87 ? 7.34 1.274 17.75 1 98.75 87 LEU B O 1
ATOM 2503 N N . GLY B 1 88 ? 5.586 1.852 18.969 1 98.62 88 GLY B N 1
ATOM 2504 C CA . GLY B 1 88 ? 6.234 3.043 19.5 1 98.62 88 GLY B CA 1
ATOM 2505 C C . GLY B 1 88 ? 6.102 4.246 18.594 1 98.62 88 GLY B C 1
ATOM 2506 O O . GLY B 1 88 ? 6.98 5.113 18.562 1 98.62 88 GLY B O 1
ATOM 2507 N N . CYS B 1 89 ? 5.066 4.297 17.812 1 98.88 89 CYS B N 1
ATOM 2508 C CA . CYS B 1 89 ? 4.812 5.48 17 1 98.88 89 CYS B CA 1
ATOM 2509 C C . CYS B 1 89 ? 4.352 6.648 17.859 1 98.88 89 CYS B C 1
ATOM 2511 O O . CYS B 1 89 ? 3.812 6.445 18.953 1 98.88 89 CYS B O 1
ATOM 2513 N N . ASP B 1 90 ? 4.602 7.84 17.359 1 98.88 90 ASP B N 1
ATOM 2514 C CA . ASP B 1 90 ? 4.246 9.047 18.109 1 98.88 90 ASP B CA 1
ATOM 2515 C C . ASP B 1 90 ? 2.807 9.469 17.812 1 98.88 90 ASP B C 1
ATOM 2517 O O . ASP B 1 90 ? 2.193 10.188 18.594 1 98.88 90 ASP B O 1
ATOM 2521 N N . GLY B 1 91 ? 2.291 9.016 16.766 1 98.88 91 GLY B N 1
ATOM 2522 C CA . GLY B 1 91 ? 0.941 9.32 16.312 1 98.88 91 GLY B CA 1
ATOM 2523 C C . GLY B 1 91 ? 0.54 8.578 15.055 1 98.88 91 GLY B C 1
ATOM 2524 O O . GLY B 1 91 ? 1.252 7.676 14.609 1 98.88 91 GLY B O 1
ATOM 2525 N N . ILE B 1 92 ? -0.646 8.906 14.531 1 98.94 92 ILE B N 1
ATOM 2526 C CA . ILE B 1 92 ? -1.146 8.32 13.297 1 98.94 92 ILE B CA 1
ATOM 2527 C C . ILE B 1 92 ? -1.86 9.391 12.469 1 98.94 92 ILE B C 1
ATOM 2529 O O . ILE B 1 92 ? -2.275 10.422 13.008 1 98.94 92 ILE B O 1
ATOM 2533 N N . SER B 1 93 ? -1.87 9.219 11.195 1 98.94 93 SER B N 1
ATOM 2534 C CA . SER B 1 93 ? -2.717 9.969 10.273 1 98.94 93 SER B CA 1
ATOM 2535 C C . SER B 1 93 ? -3.896 9.125 9.797 1 98.94 93 SER B C 1
ATOM 2537 O O . SER B 1 93 ? -3.719 7.98 9.383 1 98.94 93 SER B O 1
ATOM 2539 N N . ILE B 1 94 ? -5.121 9.711 9.906 1 98.88 94 ILE B N 1
ATOM 2540 C CA . ILE B 1 94 ? -6.305 8.898 9.641 1 98.88 94 ILE B CA 1
ATOM 2541 C C . ILE B 1 94 ? -7.465 9.805 9.219 1 98.88 94 ILE B C 1
ATOM 2543 O O . ILE B 1 94 ? -7.379 11.031 9.336 1 98.88 94 ILE B O 1
ATOM 2547 N N . GLY B 1 95 ? -8.469 9.281 8.586 1 98.56 95 GLY B N 1
ATOM 2548 C CA . GLY B 1 95 ? -9.703 9.969 8.258 1 98.56 95 GLY B CA 1
ATOM 2549 C C . GLY B 1 95 ? -10.906 9.047 8.18 1 98.56 95 GLY B C 1
ATOM 2550 O O . GLY B 1 95 ? -10.766 7.867 7.848 1 98.56 95 GLY B O 1
ATOM 2551 N N . ALA B 1 96 ? -12.031 9.594 8.492 1 98.81 96 ALA B N 1
ATOM 2552 C CA . ALA B 1 96 ? -13.297 8.867 8.375 1 98.81 96 ALA B CA 1
ATOM 2553 C C . ALA B 1 96 ? -14.438 9.82 8.016 1 98.81 96 ALA B C 1
ATOM 2555 O O . ALA B 1 96 ? -14.562 10.898 8.594 1 98.81 96 ALA B O 1
ATOM 2556 N N . GLN B 1 97 ? -15.211 9.375 7.09 1 98.56 97 GLN B N 1
ATOM 2557 C CA . GLN B 1 97 ? -16.328 10.195 6.629 1 98.56 97 GLN B CA 1
ATOM 2558 C C . GLN B 1 97 ? -17.625 9.406 6.637 1 98.56 97 GLN B C 1
ATOM 2560 O O . GLN B 1 97 ? -17.609 8.172 6.594 1 98.56 97 GLN B O 1
ATOM 2565 N N . LEU B 1 98 ? -18.703 10.156 6.742 1 98.56 98 LEU B N 1
ATOM 2566 C CA . LEU B 1 98 ? -20.031 9.625 6.484 1 98.56 98 LEU B CA 1
ATOM 2567 C C . LEU B 1 98 ? -20.328 9.609 4.988 1 98.56 98 LEU B C 1
ATOM 2569 O O . LEU B 1 98 ? -19.594 10.211 4.195 1 98.56 98 LEU B O 1
ATOM 2573 N N . LEU B 1 99 ? -21.391 8.992 4.578 1 97.69 99 LEU B N 1
ATOM 2574 C CA . LEU B 1 99 ? -21.766 8.844 3.18 1 97.69 99 LEU B CA 1
ATOM 2575 C C . LEU B 1 99 ? -21.984 10.211 2.525 1 97.69 99 LEU B C 1
ATOM 2577 O O . LEU B 1 99 ? -21.703 10.375 1.338 1 97.69 99 LEU B O 1
ATOM 2581 N N . ASP B 1 100 ? -22.406 11.203 3.25 1 98 100 ASP B N 1
ATOM 2582 C CA . ASP B 1 100 ? -22.703 12.516 2.695 1 98 100 ASP B CA 1
ATOM 2583 C C . ASP B 1 100 ? -21.453 13.398 2.678 1 98 100 ASP B C 1
ATOM 2585 O O . ASP B 1 100 ? -21.531 14.594 2.375 1 98 100 ASP B O 1
ATOM 2589 N N . GLY B 1 101 ? -20.297 12.836 3.131 1 97.69 101 GLY B N 1
ATOM 2590 C CA . GLY B 1 101 ? -19.016 13.523 2.996 1 97.69 101 GLY B CA 1
ATOM 2591 C C . GLY B 1 101 ? -18.578 14.211 4.273 1 97.69 101 GLY B C 1
ATOM 2592 O O . GLY B 1 101 ? -17.422 14.625 4.395 1 97.69 101 GLY B O 1
ATOM 2593 N N . ARG B 1 102 ? -19.469 14.328 5.227 1 98.62 102 ARG B N 1
ATOM 2594 C CA . ARG B 1 102 ? -19.078 14.945 6.492 1 98.62 102 ARG B CA 1
ATOM 2595 C C . ARG B 1 102 ? -18.109 14.062 7.262 1 98.62 102 ARG B C 1
ATOM 2597 O O . ARG B 1 102 ? -18.062 12.844 7.055 1 98.62 102 ARG B O 1
ATOM 2604 N N . ILE B 1 103 ? -17.391 14.664 8.117 1 98.75 103 ILE B N 1
ATOM 2605 C CA . ILE B 1 103 ? -16.562 13.891 9.031 1 98.75 103 ILE B CA 1
ATOM 2606 C C . ILE B 1 103 ? -17.438 12.961 9.867 1 98.75 103 ILE B C 1
ATOM 2608 O O . ILE B 1 103 ? -18.5 13.367 10.367 1 98.75 103 ILE B O 1
ATOM 2612 N N . ASP B 1 104 ? -17.094 11.75 9.93 1 98.88 104 ASP B N 1
ATOM 2613 C CA . ASP B 1 104 ? -17.688 10.859 10.914 1 98.88 104 ASP B CA 1
ATOM 2614 C C . ASP B 1 104 ? -17.125 11.125 12.312 1 98.88 104 ASP B C 1
ATOM 2616 O O . ASP B 1 104 ? -16.188 10.445 12.75 1 98.88 104 ASP B O 1
ATOM 2620 N N . LYS B 1 105 ? -17.703 12.07 12.93 1 98.81 105 LYS B N 1
ATOM 2621 C CA . LYS B 1 105 ? -17.172 12.578 14.195 1 98.81 105 LYS B CA 1
ATOM 2622 C C . LYS B 1 105 ? -17.094 11.469 15.242 1 98.81 105 LYS B C 1
ATOM 2624 O O . LYS B 1 105 ? -16.109 11.359 15.969 1 98.81 105 LYS B O 1
ATOM 2629 N N . ASP B 1 106 ? -18.109 10.656 15.32 1 98.81 106 ASP B N 1
ATOM 2630 C CA . ASP B 1 106 ? -18.156 9.586 16.312 1 98.81 106 ASP B CA 1
ATOM 2631 C C . ASP B 1 106 ? -17.047 8.562 16.062 1 98.81 106 ASP B C 1
ATOM 2633 O O . ASP B 1 106 ? -16.375 8.125 17 1 98.81 106 ASP B O 1
ATOM 2637 N N . LEU B 1 107 ? -16.906 8.195 14.852 1 98.88 107 LEU B N 1
ATOM 2638 C CA . LEU B 1 107 ? -15.859 7.23 14.516 1 98.88 107 LEU B CA 1
ATOM 2639 C C . LEU B 1 107 ? -14.477 7.824 14.734 1 98.88 107 LEU B C 1
ATOM 2641 O O . LEU B 1 107 ? -13.578 7.145 15.242 1 98.88 107 LEU B O 1
ATOM 2645 N N . MET B 1 108 ? -14.281 9.094 14.375 1 98.94 108 MET B N 1
ATOM 2646 C CA . MET B 1 108 ? -13.008 9.758 14.625 1 98.94 108 MET B CA 1
ATOM 2647 C C . MET B 1 108 ? -12.703 9.812 16.125 1 98.94 108 MET B C 1
ATOM 2649 O O . MET B 1 108 ? -11.562 9.617 16.531 1 98.94 108 MET B O 1
ATOM 2653 N N . LYS B 1 109 ? -13.695 10.117 16.875 1 98.88 109 LYS B N 1
ATOM 2654 C CA . LYS B 1 109 ? -13.516 10.141 18.312 1 98.88 109 LYS B CA 1
ATOM 2655 C C . LYS B 1 109 ? -13.07 8.773 18.828 1 98.88 109 LYS B C 1
ATOM 2657 O O . LYS B 1 109 ? -12.18 8.68 19.688 1 98.88 109 LYS B O 1
ATOM 2662 N N . ARG B 1 110 ? -13.695 7.77 18.328 1 98.88 110 ARG B N 1
ATOM 2663 C CA . ARG B 1 110 ? -13.32 6.402 18.672 1 98.88 110 ARG B CA 1
ATOM 2664 C C . ARG B 1 110 ? -11.859 6.125 18.328 1 98.88 110 ARG B C 1
ATOM 2666 O O . ARG B 1 110 ? -11.133 5.516 19.109 1 98.88 110 ARG B O 1
ATOM 2673 N N . PHE B 1 111 ? -11.422 6.582 17.172 1 98.88 111 PHE B N 1
ATOM 2674 C CA . PHE B 1 111 ? -10.039 6.387 16.734 1 98.88 111 PHE B CA 1
ATOM 2675 C C . PHE B 1 111 ? -9.078 7.145 17.641 1 98.88 111 PHE B C 1
ATOM 2677 O O . PHE B 1 111 ? -8.016 6.629 18 1 98.88 111 PHE B O 1
ATOM 2684 N N . VAL B 1 112 ? -9.43 8.336 18.016 1 98.94 112 VAL B N 1
ATOM 2685 C CA . VAL B 1 112 ? -8.586 9.156 18.875 1 98.94 112 VAL B CA 1
ATOM 2686 C C . VAL B 1 112 ? -8.43 8.492 20.25 1 98.94 112 VAL B C 1
ATOM 2688 O O . VAL B 1 112 ? -7.324 8.414 20.781 1 98.94 112 VAL B O 1
ATOM 2691 N N . GLU B 1 113 ? -9.516 8.023 20.797 1 98.81 113 GLU B N 1
ATOM 2692 C CA . GLU B 1 113 ? -9.492 7.359 22.094 1 98.81 113 GLU B CA 1
ATOM 2693 C C . GLU B 1 113 ? -8.641 6.094 22.062 1 98.81 113 GLU B C 1
ATOM 2695 O O . GLU B 1 113 ? -7.855 5.836 22.969 1 98.81 113 GLU B O 1
ATOM 2700 N N . LEU B 1 114 ? -8.812 5.402 21 1 98.81 114 LEU B N 1
ATOM 2701 C CA . LEU B 1 114 ? -8.047 4.168 20.844 1 98.81 114 LEU B CA 1
ATOM 2702 C C . LEU B 1 114 ? -6.562 4.469 20.672 1 98.81 114 LEU B C 1
ATOM 2704 O O . LEU B 1 114 ? -5.715 3.707 21.141 1 98.81 114 LEU B O 1
ATOM 2708 N N . ALA B 1 115 ? -6.246 5.504 19.984 1 98.69 115 ALA B N 1
ATOM 2709 C CA . ALA B 1 115 ? -4.871 5.863 19.641 1 98.69 115 ALA B CA 1
ATOM 2710 C C . ALA B 1 115 ? -4.113 6.371 20.859 1 98.69 115 ALA B C 1
ATOM 2712 O O . ALA B 1 115 ? -2.883 6.316 20.906 1 98.69 115 ALA B O 1
ATOM 2713 N N . GLY B 1 116 ? -4.859 6.934 21.938 1 96.69 116 GLY B N 1
ATOM 2714 C CA . GLY B 1 116 ? -4.168 7.535 23.062 1 96.69 116 GLY B CA 1
ATOM 2715 C C . GLY B 1 116 ? -3.1 6.637 23.656 1 96.69 116 GLY B C 1
ATOM 2716 O O . GLY B 1 116 ? -3.318 5.4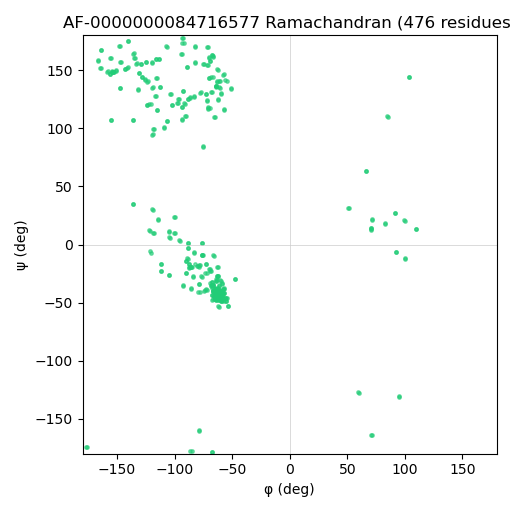38 23.844 1 96.69 116 GLY B O 1
ATOM 2717 N N . PRO B 1 117 ? -1.833 7.25 23.953 1 97.5 117 PRO B N 1
ATOM 2718 C CA . PR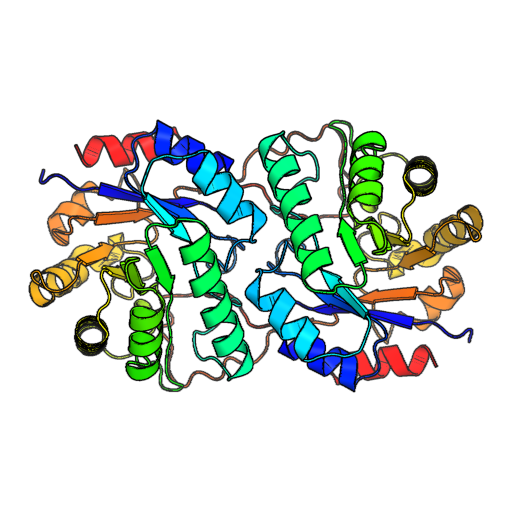O B 1 117 ? -1.502 8.672 24.047 1 97.5 117 PRO B CA 1
ATOM 2719 C C . PRO B 1 117 ? -0.939 9.234 22.75 1 97.5 117 PRO B C 1
ATOM 2721 O O . PRO B 1 117 ? -0.493 10.383 22.703 1 97.5 117 PRO B O 1
ATOM 2724 N N . MET B 1 118 ? -0.859 8.438 21.641 1 98.62 118 MET B N 1
ATOM 2725 C CA . MET B 1 118 ? -0.41 8.906 20.328 1 98.62 118 MET B CA 1
ATOM 2726 C C . MET B 1 118 ? -1.265 10.07 19.844 1 98.62 118 MET B C 1
ATOM 2728 O O . MET B 1 118 ? -2.465 10.117 20.109 1 98.62 118 MET B O 1
ATOM 2732 N N . GLY B 1 119 ? -0.621 10.977 19.109 1 98.62 119 GLY B N 1
ATOM 2733 C CA . GLY B 1 119 ? -1.386 12.016 18.453 1 98.62 119 GLY B CA 1
ATOM 2734 C C . GLY B 1 119 ? -2.133 11.531 17.219 1 98.62 119 GLY B C 1
ATOM 2735 O O . GLY B 1 119 ? -1.756 10.516 16.625 1 98.62 119 GLY B O 1
ATOM 2736 N N . VAL B 1 120 ? -3.238 12.25 16.875 1 98.94 120 VAL B N 1
ATOM 2737 C CA . VAL B 1 120 ? -4.012 11.867 15.695 1 98.94 120 VAL B CA 1
ATOM 2738 C C . VAL B 1 120 ? -4.113 13.055 14.734 1 98.94 120 VAL B C 1
ATOM 2740 O O . VAL B 1 120 ? -4.578 14.133 15.117 1 98.94 120 VAL B O 1
ATOM 2743 N N . THR B 1 121 ? -3.627 12.898 13.555 1 98.94 121 THR B N 1
ATOM 2744 C CA . THR B 1 121 ? -3.816 13.844 12.453 1 98.94 121 THR B CA 1
ATOM 2745 C C . THR B 1 121 ? -4.961 13.398 11.547 1 98.94 121 THR B C 1
ATOM 2747 O O . THR B 1 121 ? -4.965 12.258 11.062 1 98.94 121 THR B O 1
ATOM 2750 N N . CYS B 1 122 ? -5.957 14.258 11.414 1 98.94 122 CYS B N 1
ATOM 2751 C CA . CYS B 1 122 ? -6.922 13.977 10.359 1 98.94 122 CYS B CA 1
ATOM 2752 C C . CYS B 1 122 ? -6.316 14.234 8.984 1 98.94 122 CYS B C 1
ATOM 2754 O O . CYS B 1 122 ? -5.832 15.336 8.711 1 98.94 122 CYS B O 1
ATOM 2756 N N . ASN B 1 123 ? -6.359 13.219 8.156 1 98.38 123 ASN B N 1
ATOM 2757 C CA . ASN B 1 123 ? -5.746 13.328 6.836 1 98.38 123 ASN B CA 1
ATOM 2758 C C . ASN B 1 123 ? -6.633 14.102 5.867 1 98.38 123 ASN B C 1
ATOM 2760 O O . ASN B 1 123 ? -7.523 14.844 6.289 1 98.38 123 ASN B O 1
ATOM 2764 N N . ARG B 1 124 ? -6.465 13.969 4.633 1 96.69 124 ARG B N 1
ATOM 2765 C CA . ARG B 1 124 ? -7.09 14.82 3.623 1 96.69 124 ARG B CA 1
ATOM 2766 C C . ARG B 1 124 ? -8.555 14.453 3.428 1 96.69 124 ARG B C 1
ATOM 2768 O O . ARG B 1 124 ? -9.234 15.016 2.57 1 96.69 124 ARG B O 1
ATOM 2775 N N . ALA B 1 125 ? -9.047 13.445 4.207 1 97.62 125 ALA B N 1
ATOM 2776 C CA . ALA B 1 125 ? -10.5 13.312 4.262 1 97.62 125 ALA B CA 1
ATOM 2777 C C . ALA B 1 125 ? -11.172 14.656 4.512 1 97.62 125 ALA B C 1
ATOM 2779 O O . ALA B 1 125 ? -12.266 14.914 4.012 1 97.62 125 ALA B O 1
ATOM 2780 N N . PHE B 1 126 ? -10.484 15.523 5.199 1 98.62 126 PHE B N 1
ATOM 2781 C CA . PHE B 1 126 ? -10.93 16.875 5.508 1 98.62 126 PHE B CA 1
ATOM 2782 C C . PHE B 1 126 ? -11.227 17.656 4.23 1 98.62 126 PHE B C 1
ATOM 2784 O O . PHE B 1 126 ? -12.219 18.391 4.16 1 98.62 126 PHE B O 1
ATOM 2791 N N . ASP B 1 127 ? -10.43 17.453 3.221 1 98.06 127 ASP B N 1
ATOM 2792 C CA . ASP B 1 127 ? -10.5 18.25 1.994 1 98.06 127 ASP B CA 1
ATOM 2793 C C . ASP B 1 127 ? -11.695 17.828 1.136 1 98.06 127 ASP B C 1
ATOM 2795 O O . ASP B 1 127 ? -12.047 18.516 0.177 1 98.06 127 ASP B O 1
ATOM 2799 N N . ALA B 1 128 ? -12.32 16.75 1.508 1 96.81 128 ALA B N 1
ATOM 2800 C CA . ALA B 1 128 ? -13.445 16.234 0.731 1 96.81 128 ALA B CA 1
ATOM 2801 C C . ALA B 1 128 ? -14.773 16.531 1.421 1 96.81 128 ALA B C 1
ATOM 2803 O O . ALA B 1 128 ? -15.828 16.094 0.966 1 96.81 128 ALA B O 1
ATOM 2804 N N . THR B 1 129 ? -14.773 17.25 2.455 1 97.94 129 THR B N 1
ATOM 2805 C CA . THR B 1 129 ? -15.984 17.531 3.211 1 97.94 129 THR B CA 1
ATOM 2806 C C . THR B 1 129 ? -16.766 18.688 2.572 1 97.94 129 THR B C 1
ATOM 2808 O O . THR B 1 129 ? -16.188 19.516 1.876 1 97.94 129 THR B O 1
ATOM 2811 N N . PRO B 1 130 ? -18.031 18.766 2.795 1 97.62 130 PRO B N 1
ATOM 2812 C CA . PRO B 1 130 ? -18.844 19.828 2.18 1 97.62 130 PRO B CA 1
ATOM 2813 C C . PRO B 1 130 ? -18.656 21.172 2.859 1 97.62 130 PRO B C 1
ATOM 2815 O O . PRO B 1 130 ? -18.891 22.219 2.24 1 97.62 130 PRO B O 1
ATOM 2818 N N . ASP B 1 131 ? -18.312 21.203 4.176 1 97.56 131 ASP B N 1
ATOM 2819 C CA . ASP B 1 131 ? -18.125 22.422 4.973 1 97.56 131 ASP B CA 1
ATOM 2820 C C . ASP B 1 131 ? -16.875 22.328 5.836 1 97.56 131 ASP B C 1
ATOM 2822 O O . ASP B 1 131 ? -16.891 21.703 6.898 1 97.56 131 ASP B O 1
ATOM 2826 N N . MET B 1 132 ? -15.898 23.062 5.426 1 96.31 132 MET B N 1
ATOM 2827 C CA . MET B 1 132 ? -14.586 22.922 6.043 1 96.31 132 MET B CA 1
ATOM 2828 C C . MET B 1 132 ? -14.609 23.422 7.484 1 96.31 132 MET B C 1
ATOM 2830 O O . MET B 1 132 ? -13.93 22.875 8.352 1 96.31 132 MET B O 1
ATOM 2834 N N . PHE B 1 133 ? -15.367 24.438 7.754 1 98.38 133 PHE B N 1
ATOM 2835 C CA . PHE B 1 133 ? -15.391 25 9.094 1 98.38 133 PHE B CA 1
ATOM 2836 C C . PHE B 1 133 ? -16.156 24.094 10.055 1 98.38 133 PHE B C 1
ATOM 2838 O O . PHE B 1 133 ? -15.766 23.922 11.211 1 98.38 133 PHE B O 1
ATOM 2845 N N . GLN B 1 134 ? -17.219 23.531 9.586 1 98.56 134 GLN B N 1
ATOM 2846 C CA . GLN B 1 134 ? -17.906 22.531 10.406 1 98.56 134 GLN B CA 1
ATOM 2847 C C . GLN B 1 134 ? -17 21.312 10.633 1 98.56 134 GLN B C 1
ATOM 2849 O O . GLN B 1 134 ? -16.969 20.766 11.742 1 98.56 134 GLN B O 1
ATOM 2854 N N . ALA B 1 135 ? -16.344 20.859 9.602 1 98.81 135 ALA B N 1
ATOM 2855 C CA . ALA B 1 135 ? -15.414 19.734 9.727 1 98.81 135 ALA B CA 1
ATOM 2856 C C . ALA B 1 135 ? -14.336 20.031 10.766 1 98.81 135 ALA B C 1
ATOM 2858 O O . ALA B 1 135 ? -13.977 19.156 11.562 1 98.81 135 ALA B O 1
ATOM 2859 N N . LEU B 1 136 ? -13.82 21.234 10.758 1 98.88 136 LEU B N 1
ATOM 2860 C CA . LEU B 1 136 ? -12.812 21.656 11.727 1 98.88 136 LEU B CA 1
ATOM 2861 C C . LEU B 1 136 ? -13.328 21.5 13.156 1 98.88 136 LEU B C 1
ATOM 2863 O O . LEU B 1 136 ? -12.648 20.922 14.008 1 98.88 136 LEU B O 1
ATOM 2867 N N . GLU B 1 137 ? -14.5 21.984 13.383 1 98.88 137 GLU B N 1
ATOM 2868 C CA . GLU B 1 137 ? -15.086 21.875 14.711 1 98.88 137 GLU B CA 1
ATOM 2869 C C . GLU B 1 137 ? -15.32 20.422 15.102 1 98.88 137 GLU B C 1
ATOM 2871 O O . GLU B 1 137 ? -15.109 20.047 16.266 1 98.88 137 GLU B O 1
ATOM 2876 N N . ASP B 1 138 ? -15.773 19.609 14.164 1 98.94 138 ASP B N 1
ATOM 2877 C CA . ASP B 1 138 ? -15.977 18.188 14.414 1 98.94 138 ASP B CA 1
ATOM 2878 C C . ASP B 1 138 ? -14.672 17.516 14.852 1 98.94 138 ASP B C 1
ATOM 2880 O O . ASP B 1 138 ? -14.664 16.703 15.773 1 98.94 138 ASP B O 1
ATOM 2884 N N . LEU B 1 139 ? -13.609 17.859 14.211 1 98.94 139 LEU B N 1
ATOM 2885 C CA . LEU B 1 139 ? -12.312 17.234 14.5 1 98.94 139 LEU B CA 1
ATOM 2886 C C . LEU B 1 139 ? -11.773 17.703 15.844 1 98.94 139 LEU B C 1
ATOM 2888 O O . LEU B 1 139 ? -11.133 16.938 16.562 1 98.94 139 LEU B O 1
ATOM 2892 N N . ILE B 1 140 ? -11.969 19.016 16.156 1 98.94 140 ILE B N 1
ATOM 2893 C CA . ILE B 1 140 ? -11.594 19.547 17.453 1 98.94 140 ILE B CA 1
ATOM 2894 C C . ILE B 1 140 ? -12.336 18.781 18.547 1 98.94 140 ILE B C 1
ATOM 2896 O O . ILE B 1 140 ? -11.727 18.328 19.531 1 98.94 140 ILE B O 1
ATOM 2900 N N . GLU B 1 141 ? -13.617 18.578 18.312 1 98.81 141 GLU B N 1
ATOM 2901 C CA . GLU B 1 141 ? -14.43 17.859 19.297 1 98.81 141 GLU B CA 1
ATOM 2902 C C . GLU B 1 141 ? -14 16.391 19.391 1 98.81 141 GLU B C 1
ATOM 2904 O O . GLU B 1 141 ? -14.055 15.797 20.469 1 98.81 141 GLU B O 1
ATOM 2909 N N . ALA B 1 142 ? -13.609 15.812 18.312 1 98.81 142 ALA B N 1
ATOM 2910 C CA . ALA B 1 142 ? -13.172 14.422 18.297 1 98.81 142 ALA B CA 1
ATOM 2911 C C . ALA B 1 142 ? -11.836 14.25 19 1 98.81 142 ALA B C 1
ATOM 2913 O O . ALA B 1 142 ? -11.453 13.141 19.375 1 98.81 142 ALA B O 1
ATOM 2914 N N . GLY B 1 143 ? -11.062 15.305 19.141 1 98.81 143 GLY B N 1
ATOM 2915 C CA . GLY B 1 143 ? -9.82 15.258 19.891 1 98.81 143 GLY B CA 1
ATOM 2916 C C . GLY B 1 143 ? -8.594 15.125 19.016 1 98.81 143 GLY B C 1
ATOM 2917 O O . GLY B 1 143 ? -7.531 14.711 19.484 1 98.81 143 GLY B O 1
ATOM 2918 N N . CYS B 1 144 ? -8.703 15.469 17.734 1 98.88 144 CYS B N 1
ATOM 2919 C CA . CYS B 1 144 ? -7.555 15.414 16.828 1 98.88 144 CYS B CA 1
ATOM 2920 C C . CYS B 1 144 ? -6.508 16.453 17.219 1 98.88 144 CYS B C 1
ATOM 2922 O O . CYS B 1 144 ? -6.852 17.578 17.578 1 98.88 144 CYS B O 1
ATOM 2924 N N . GLU B 1 145 ? -5.285 16.031 17.031 1 98.5 145 GLU B N 1
ATOM 2925 C CA . GLU B 1 145 ? -4.129 16.891 17.281 1 98.5 145 GLU B CA 1
ATOM 2926 C C . GLU B 1 145 ? -3.906 17.875 16.141 1 98.5 145 GLU B C 1
ATOM 2928 O O . GLU B 1 145 ? -3.455 19 16.344 1 98.5 145 GLU B O 1
ATOM 2933 N N . ARG B 1 146 ? -4.219 17.406 14.969 1 98.69 146 ARG B N 1
ATOM 2934 C CA . ARG B 1 146 ? -3.824 18.094 13.742 1 98.69 146 ARG B CA 1
ATOM 2935 C C . ARG B 1 146 ? -4.789 17.766 12.602 1 98.69 146 ARG B C 1
ATOM 2937 O O . ARG B 1 146 ? -5.387 16.688 12.578 1 98.69 146 ARG B O 1
ATOM 2944 N N . VAL B 1 147 ? -4.934 18.703 11.758 1 98.81 147 VAL B N 1
ATOM 2945 C CA . VAL B 1 147 ? -5.645 18.453 10.508 1 98.81 147 VAL B CA 1
ATOM 2946 C C . VAL B 1 147 ? -4.734 18.766 9.328 1 98.81 147 VAL B C 1
ATOM 2948 O O . VAL B 1 147 ? -4.172 19.859 9.242 1 98.81 147 VAL B O 1
ATOM 2951 N N . LEU B 1 148 ? -4.473 17.828 8.492 1 98.81 148 LEU B N 1
ATOM 2952 C CA . LEU B 1 148 ? -3.781 17.984 7.219 1 98.81 148 LEU B CA 1
ATOM 2953 C C . LEU B 1 148 ? -4.75 18.438 6.129 1 98.81 148 LEU B C 1
ATOM 2955 O O . LEU B 1 148 ? -5.75 17.766 5.863 1 98.81 148 LEU B O 1
ATOM 2959 N N . THR B 1 149 ? -4.414 19.562 5.398 1 98.69 149 THR B N 1
ATOM 2960 C CA . THR B 1 149 ? -5.395 20.078 4.449 1 98.69 149 THR B CA 1
ATOM 2961 C C . THR B 1 149 ? -4.715 20.922 3.385 1 98.69 149 THR B C 1
ATOM 2963 O O . THR B 1 149 ? -3.707 21.578 3.656 1 98.69 149 THR B O 1
ATOM 2966 N N . SER B 1 150 ? -5.301 20.891 2.254 1 98 150 SER B N 1
ATOM 2967 C CA . SER B 1 150 ? -4.902 21.781 1.171 1 98 150 SER B CA 1
ATOM 2968 C C . SER B 1 150 ? -5.852 22.969 1.062 1 98 150 SER B C 1
ATOM 2970 O O . SER B 1 150 ? -5.855 23.688 0.051 1 98 150 SER B O 1
ATOM 2972 N N . GLY B 1 151 ? -6.73 23.094 2.094 1 97.88 151 GLY B N 1
ATOM 2973 C CA . GLY B 1 151 ? -7.758 24.125 2.006 1 97.88 151 GLY B CA 1
ATOM 2974 C C . GLY B 1 151 ? -8.836 23.797 0.985 1 97.88 151 GLY B C 1
ATOM 2975 O O . GLY B 1 151 ? -9.406 24.703 0.372 1 97.88 151 GLY B O 1
ATOM 2976 N N . GLN B 1 152 ? -8.961 22.547 0.669 1 96.94 152 GLN B N 1
ATOM 2977 C CA . GLN B 1 152 ? -9.922 21.984 -0.268 1 96.94 152 GLN B CA 1
ATOM 2978 C C . GLN B 1 152 ? -9.578 22.359 -1.706 1 96.94 152 GLN B C 1
ATOM 2980 O O . GLN B 1 152 ? -10.406 22.219 -2.605 1 96.94 152 GLN B O 1
ATOM 2985 N N . ALA B 1 153 ? -8.398 22.859 -1.896 1 97.06 153 ALA B N 1
ATOM 2986 C CA . ALA B 1 153 ? -7.852 23.078 -3.234 1 97.06 153 ALA B CA 1
ATOM 2987 C C . ALA B 1 153 ? -7.02 21.891 -3.689 1 97.06 153 ALA B C 1
ATOM 2989 O O . ALA B 1 153 ? -6.832 20.938 -2.934 1 97.06 153 ALA B O 1
ATOM 2990 N N . SER B 1 154 ? -6.605 21.922 -4.918 1 95.06 154 SER B N 1
ATOM 2991 C CA . SER B 1 154 ? -5.734 20.859 -5.41 1 95.06 154 SER B CA 1
ATOM 2992 C C . SER B 1 154 ? -4.426 20.812 -4.625 1 95.06 154 SER B C 1
ATOM 2994 O O . SER B 1 154 ? -3.898 19.719 -4.363 1 95.06 154 SER B O 1
ATOM 2996 N N . GLY B 1 155 ? -3.988 21.938 -4.246 1 96.62 155 GLY B N 1
ATOM 2997 C CA . GLY B 1 155 ? -2.797 22.078 -3.426 1 96.62 155 GLY B CA 1
ATOM 2998 C C . GLY B 1 155 ? -2.863 23.266 -2.479 1 96.62 155 GLY B C 1
ATOM 2999 O O . GLY B 1 155 ? -3.574 24.234 -2.738 1 96.62 155 GLY B O 1
ATOM 3000 N N . ALA B 1 156 ? -2.111 23.203 -1.45 1 97.5 156 ALA B N 1
ATOM 3001 C CA . ALA B 1 156 ? -2.133 24.203 -0.393 1 97.5 156 ALA B CA 1
ATOM 3002 C C . ALA B 1 156 ? -1.718 25.578 -0.93 1 97.5 156 ALA B C 1
ATOM 3004 O O . ALA B 1 156 ? -2.299 26.594 -0.559 1 97.5 156 ALA B O 1
ATOM 3005 N N . PRO B 1 157 ? -0.73 25.609 -1.848 1 97.25 157 PRO B N 1
ATOM 3006 C CA . PRO B 1 157 ? -0.29 26.922 -2.32 1 97.25 157 PRO B CA 1
ATOM 3007 C C . PRO B 1 157 ? -1.395 27.703 -3.043 1 97.25 157 PRO B C 1
ATOM 3009 O O . PRO B 1 157 ? -1.326 28.922 -3.156 1 97.25 157 PRO B O 1
ATOM 3012 N N . GLU B 1 158 ? -2.379 27.031 -3.482 1 97.12 158 GLU B N 1
ATOM 3013 C CA . GLU B 1 158 ? -3.488 27.672 -4.188 1 97.12 158 GLU B CA 1
ATOM 3014 C C . GLU B 1 158 ? -4.508 28.25 -3.207 1 97.12 158 GLU B C 1
ATOM 3016 O O . GLU B 1 158 ? -5.398 29 -3.602 1 97.12 158 GLU B O 1
ATOM 3021 N N . ALA B 1 159 ? -4.328 27.969 -1.896 1 98.06 159 ALA B N 1
ATOM 3022 C CA . ALA B 1 159 ? -5.398 28.281 -0.953 1 98.06 159 ALA B CA 1
ATOM 3023 C C . ALA B 1 159 ? -4.848 28.938 0.306 1 98.06 159 ALA B C 1
ATOM 3025 O O . ALA B 1 159 ? -5.348 28.703 1.409 1 98.06 159 ALA B O 1
ATOM 3026 N N . GLY B 1 160 ? -3.834 29.719 0.124 1 97.94 160 GLY B N 1
ATOM 3027 C CA . GLY B 1 160 ? -3.16 30.328 1.259 1 97.94 160 GLY B CA 1
ATOM 3028 C C . GLY B 1 160 ? -4.094 31.109 2.154 1 97.94 160 GLY B C 1
ATOM 3029 O O . GLY B 1 160 ? -4.043 30.984 3.379 1 97.94 160 GLY B O 1
ATOM 3030 N N . ARG B 1 161 ? -4.973 31.938 1.639 1 97.94 161 ARG B N 1
ATOM 3031 C CA . ARG B 1 161 ? -5.875 32.781 2.4 1 97.94 161 ARG B CA 1
ATOM 3032 C C . ARG B 1 161 ? -6.914 31.969 3.15 1 97.94 161 ARG B C 1
ATOM 3034 O O . ARG B 1 161 ? -7.188 32.219 4.324 1 97.94 161 ARG B O 1
ATOM 3041 N N . VAL B 1 162 ? -7.426 31 2.438 1 98 162 VAL B N 1
ATOM 3042 C CA . VAL B 1 162 ? -8.398 30.094 3.043 1 98 162 VAL B CA 1
ATOM 3043 C C . VAL B 1 162 ? -7.758 29.344 4.203 1 98 162 VAL B C 1
ATOM 3045 O O . VAL B 1 162 ? -8.367 29.188 5.266 1 98 162 VAL B O 1
ATOM 3048 N N . LEU B 1 163 ? -6.594 28.906 4.043 1 98.75 163 LEU B N 1
ATOM 3049 C CA . LEU B 1 163 ? -5.844 28.203 5.086 1 98.75 163 LEU B CA 1
ATOM 3050 C C . LEU B 1 163 ? -5.586 29.125 6.273 1 98.75 163 LEU B C 1
ATOM 3052 O O . LEU B 1 163 ? -5.637 28.688 7.426 1 98.75 163 LEU B O 1
ATOM 3056 N N . GLY B 1 164 ? -5.312 30.375 5.98 1 98.56 164 GLY B N 1
ATOM 3057 C CA . GLY B 1 164 ? -5.176 31.359 7.051 1 98.56 164 GLY B CA 1
ATOM 3058 C C . GLY B 1 164 ? -6.438 31.5 7.883 1 98.56 164 GLY B C 1
ATOM 3059 O O . GLY B 1 164 ? -6.367 31.625 9.109 1 98.56 164 GLY B O 1
ATOM 3060 N N . GLU B 1 165 ? -7.562 31.516 7.211 1 98.69 165 GLU B N 1
ATOM 3061 C CA . GLU B 1 165 ? -8.836 31.578 7.91 1 98.69 165 GLU B CA 1
ATOM 3062 C C . GLU B 1 165 ? -9.039 30.375 8.812 1 98.69 165 GLU B C 1
ATOM 3064 O O . GLU B 1 165 ? -9.555 30.484 9.922 1 98.69 165 GLU B O 1
ATOM 3069 N N . LEU B 1 166 ? -8.648 29.234 8.359 1 98.69 166 LEU B N 1
ATOM 3070 C CA . LEU B 1 166 ? -8.75 28 9.141 1 98.69 166 LEU B CA 1
ATOM 3071 C C . LEU B 1 166 ? -7.852 28.062 10.375 1 98.69 166 LEU B C 1
ATOM 3073 O O . LEU B 1 166 ? -8.258 27.656 11.461 1 98.69 166 LEU B O 1
ATOM 3077 N N . VAL B 1 167 ? -6.621 28.547 10.18 1 98.62 167 VAL B N 1
ATOM 3078 C CA . VAL B 1 167 ? -5.672 28.672 11.281 1 98.62 167 VAL B CA 1
ATOM 3079 C C . VAL B 1 167 ? -6.246 29.594 12.359 1 98.62 167 VAL B C 1
ATOM 3081 O O . VAL B 1 167 ? -6.199 29.266 13.547 1 98.62 167 VAL B O 1
ATOM 3084 N N . LYS B 1 168 ? -6.785 30.688 11.906 1 98.56 168 LYS B N 1
ATOM 3085 C CA . LYS B 1 168 ? -7.395 31.625 12.844 1 98.56 168 LYS B CA 1
ATOM 3086 C C . LYS B 1 168 ? -8.578 31 13.57 1 98.56 168 LYS B C 1
ATOM 3088 O O . LYS B 1 168 ? -8.711 31.141 14.789 1 98.56 168 LYS B O 1
ATOM 3093 N N . ALA B 1 169 ? -9.375 30.312 12.82 1 98.69 169 ALA B N 1
ATOM 3094 C CA . ALA B 1 169 ? -10.555 29.672 13.398 1 98.69 169 ALA B CA 1
ATOM 3095 C C . ALA B 1 169 ? -10.148 28.594 14.391 1 98.69 169 ALA B C 1
ATOM 3097 O O . ALA B 1 169 ? -10.836 28.375 15.398 1 98.69 169 ALA B O 1
ATOM 3098 N N . ALA B 1 170 ? -9.125 27.859 14.125 1 98.5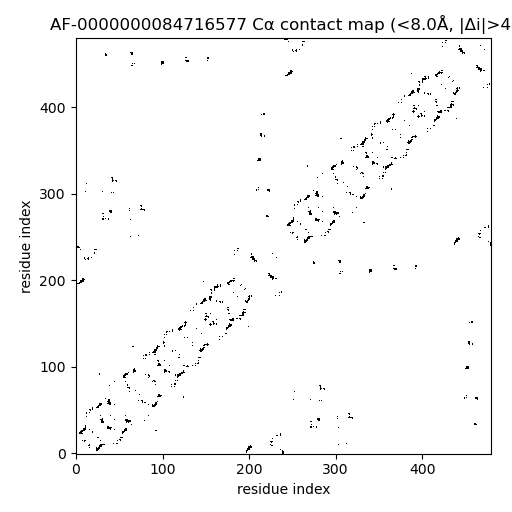6 170 ALA B N 1
ATOM 3099 C CA . ALA B 1 170 ? -8.625 26.781 14.977 1 98.56 170 ALA B CA 1
ATOM 3100 C C . ALA B 1 170 ? -8.094 27.328 16.297 1 98.56 170 ALA B C 1
ATOM 3102 O O . ALA B 1 170 ? -8.344 26.75 17.359 1 98.56 170 ALA B O 1
ATOM 3103 N N . GLY B 1 171 ? -7.395 28.453 16.172 1 97.69 171 GLY B N 1
ATOM 3104 C CA . GLY B 1 171 ? -6.668 28.906 17.344 1 97.69 171 GLY B CA 1
ATOM 3105 C C . GLY B 1 171 ? -5.641 27.906 17.844 1 97.69 171 GLY B C 1
ATOM 3106 O O . GLY B 1 171 ? -4.82 27.406 17.062 1 97.69 171 GLY B O 1
ATOM 3107 N N . GLU B 1 172 ? -5.754 27.625 19.125 1 97.88 172 GLU B N 1
ATOM 3108 C CA . GLU B 1 172 ? -4.801 26.688 19.703 1 97.88 172 GLU B CA 1
ATOM 3109 C C . GLU B 1 172 ? -5.445 25.312 19.953 1 97.88 172 GLU B C 1
ATOM 3111 O O . GLU B 1 172 ? -4.848 24.438 20.578 1 97.88 172 GLU B O 1
ATOM 3116 N N . ARG B 1 173 ? -6.582 25.094 19.453 1 98.56 173 ARG B N 1
ATOM 3117 C CA . ARG B 1 173 ? -7.367 23.906 19.766 1 98.56 173 ARG B CA 1
ATOM 3118 C C . ARG B 1 173 ? -6.953 22.719 18.906 1 98.56 173 ARG B C 1
ATOM 3120 O O . ARG B 1 173 ? -7.172 21.562 19.281 1 98.56 173 ARG B O 1
ATOM 3127 N N . ILE B 1 174 ? -6.453 23.031 17.75 1 98.75 174 ILE B N 1
ATOM 3128 C CA . ILE B 1 174 ? -5.98 22.031 16.797 1 98.75 174 ILE B CA 1
ATOM 3129 C C . ILE B 1 174 ? -4.953 22.656 15.867 1 98.75 174 ILE B C 1
ATOM 3131 O O . ILE B 1 174 ? -5.039 23.844 15.539 1 98.75 174 ILE B O 1
ATOM 3135 N N . ILE B 1 175 ? -4.004 21.938 15.438 1 98.75 175 ILE B N 1
ATOM 3136 C CA . ILE B 1 175 ? -2.996 22.438 14.508 1 98.75 175 ILE B CA 1
ATOM 3137 C C . ILE B 1 175 ? -3.484 22.266 13.07 1 98.75 175 ILE B C 1
ATOM 3139 O O . ILE B 1 175 ? -3.91 21.172 12.688 1 98.75 175 ILE B O 1
ATOM 3143 N N . VAL B 1 176 ? -3.488 23.281 12.305 1 98.81 176 VAL B N 1
ATOM 3144 C CA . VAL B 1 176 ? -3.746 23.203 10.867 1 98.81 176 VAL B CA 1
ATOM 3145 C C . VAL B 1 176 ? -2.428 23.047 10.117 1 98.81 176 VAL B C 1
ATOM 3147 O O . VAL B 1 176 ? -1.538 23.906 10.227 1 98.81 176 VAL B O 1
ATOM 3150 N N . MET B 1 177 ? -2.318 22 9.375 1 98.81 177 MET B N 1
ATOM 3151 C CA . MET B 1 177 ? -1.083 21.672 8.664 1 98.81 177 MET B CA 1
ATOM 3152 C C . MET B 1 177 ? -1.314 21.641 7.156 1 98.81 177 MET B C 1
ATOM 3154 O O . MET B 1 177 ? -1.839 20.656 6.629 1 98.81 177 MET B O 1
ATOM 3158 N N . PRO B 1 178 ? -0.948 22.766 6.445 1 98.69 178 PRO B N 1
ATOM 3159 C CA . PRO B 1 178 ? -1.066 22.766 4.984 1 98.69 178 PRO B CA 1
ATOM 3160 C C . PRO B 1 178 ? -0.209 21.703 4.316 1 98.69 178 PRO B C 1
ATOM 3162 O O . PRO B 1 178 ? 0.941 21.484 4.711 1 98.69 178 PRO B O 1
ATOM 3165 N N . GLY B 1 179 ? -0.823 21.062 3.379 1 97.5 179 GLY B N 1
ATOM 3166 C CA . GLY B 1 179 ? -0.129 20.047 2.6 1 97.5 179 GLY B CA 1
ATOM 3167 C C . GLY B 1 179 ? -0.623 19.953 1.169 1 97.5 179 GLY B C 1
ATOM 3168 O O . GLY B 1 179 ? -1.562 20.656 0.783 1 97.5 179 GLY B O 1
ATOM 3169 N N . ALA B 1 180 ? 0.154 19.156 0.376 1 94.94 180 ALA B N 1
ATOM 3170 C CA . ALA B 1 180 ? -0.096 18.938 -1.046 1 94.94 180 ALA B CA 1
ATOM 3171 C C . ALA B 1 180 ? 0.526 20.031 -1.895 1 94.94 180 ALA B C 1
ATOM 3173 O O . ALA B 1 180 ? 0.097 21.188 -1.833 1 94.94 180 ALA B O 1
ATOM 3174 N N . GLY B 1 181 ? 1.529 19.672 -2.598 1 94.31 181 GLY B N 1
ATOM 3175 C CA . GLY B 1 181 ? 2.084 20.547 -3.613 1 94.31 181 GLY B CA 1
ATOM 3176 C C . GLY B 1 181 ? 3.055 21.578 -3.053 1 94.31 181 GLY B C 1
ATOM 3177 O O . GLY B 1 181 ? 3.332 22.594 -3.691 1 94.31 181 GLY B O 1
ATOM 3178 N N . ILE B 1 182 ? 3.561 21.375 -1.91 1 96.69 182 ILE B N 1
ATOM 3179 C CA . ILE B 1 182 ? 4.48 22.328 -1.302 1 96.69 182 ILE B CA 1
ATOM 3180 C C . ILE B 1 182 ? 5.867 22.188 -1.924 1 96.69 182 ILE B C 1
ATOM 3182 O O . ILE B 1 182 ? 6.371 21.062 -2.07 1 96.69 182 ILE B O 1
ATOM 3186 N N . ARG B 1 183 ? 6.418 23.219 -2.307 1 96.5 183 ARG B N 1
ATOM 3187 C CA . ARG B 1 183 ? 7.754 23.344 -2.877 1 96.5 183 ARG B CA 1
ATOM 3188 C C . ARG B 1 183 ? 8.5 24.531 -2.279 1 96.5 183 ARG B C 1
ATOM 3190 O O . ARG B 1 183 ? 7.887 25.406 -1.659 1 96.5 183 ARG B O 1
ATOM 3197 N N . SER B 1 184 ? 9.836 24.5 -2.514 1 96.75 184 SER B N 1
ATOM 3198 C CA . SER B 1 184 ? 10.633 25.625 -2.035 1 96.75 184 SER B CA 1
ATOM 3199 C C . SER B 1 184 ? 10.219 26.938 -2.711 1 96.75 184 SER B C 1
ATOM 3201 O O . SER B 1 184 ? 10.273 28 -2.102 1 96.75 184 SER B O 1
ATOM 3203 N N . SER B 1 185 ? 9.695 26.859 -3.881 1 97 185 SER B N 1
ATOM 3204 C CA . SER B 1 185 ? 9.367 28.047 -4.68 1 97 185 SER B CA 1
ATOM 3205 C C . SER B 1 185 ? 8.062 28.672 -4.219 1 97 185 SER B C 1
ATOM 3207 O O . SER B 1 185 ? 7.793 29.844 -4.504 1 97 185 SER B O 1
ATOM 3209 N N . ASN B 1 186 ? 7.234 27.938 -3.5 1 97.25 186 ASN B N 1
ATOM 3210 C CA . ASN B 1 186 ? 5.922 28.484 -3.168 1 97.25 186 ASN B CA 1
ATOM 3211 C C . ASN B 1 186 ? 5.711 28.562 -1.658 1 97.25 186 ASN B C 1
ATOM 3213 O O . ASN B 1 186 ? 4.758 29.188 -1.19 1 97.25 186 ASN B O 1
ATOM 3217 N N . LEU B 1 187 ? 6.637 28.047 -0.883 1 96.88 187 LEU B N 1
ATOM 3218 C CA . LEU B 1 187 ? 6.477 27.922 0.561 1 96.88 187 LEU B CA 1
ATOM 3219 C C . LEU B 1 187 ? 6.414 29.281 1.23 1 96.88 187 LEU B C 1
ATOM 3221 O O . LEU B 1 187 ? 5.594 29.5 2.125 1 96.88 187 LEU B O 1
ATOM 3225 N N . GLY B 1 188 ? 7.27 30.203 0.857 1 95.81 188 GLY B N 1
ATOM 3226 C CA . GLY B 1 188 ? 7.297 31.516 1.466 1 95.81 188 GLY B CA 1
ATOM 3227 C C . GLY B 1 188 ? 5.949 32.219 1.448 1 95.81 188 GLY B C 1
ATOM 3228 O O . GLY B 1 188 ? 5.465 32.656 2.486 1 95.81 188 GLY B O 1
ATOM 3229 N N . LYS B 1 189 ? 5.367 32.312 0.306 1 96.75 189 LYS B N 1
ATOM 3230 C CA . LYS B 1 189 ? 4.055 32.906 0.163 1 96.75 189 LYS B CA 1
ATOM 3231 C C . LYS B 1 189 ? 3.002 32.188 0.979 1 96.75 189 LYS B C 1
ATOM 3233 O O . LYS B 1 189 ? 2.154 32.781 1.622 1 96.75 189 LYS B O 1
ATOM 3238 N N . LEU B 1 190 ? 3.043 30.875 0.938 1 97.69 190 LEU B N 1
ATOM 3239 C CA . LEU B 1 190 ? 2.1 30.047 1.689 1 97.69 190 LEU B CA 1
ATOM 3240 C C . LEU B 1 190 ? 2.215 30.312 3.186 1 97.69 190 LEU B C 1
ATOM 3242 O O . LEU B 1 190 ? 1.202 30.438 3.881 1 97.69 190 LEU B O 1
ATOM 3246 N N . MET B 1 191 ? 3.463 30.453 3.697 1 97.19 191 MET B N 1
ATOM 3247 C CA . MET B 1 191 ? 3.693 30.734 5.113 1 97.19 191 MET B CA 1
ATOM 3248 C C . MET B 1 191 ? 3.141 32.094 5.504 1 97.19 191 MET B C 1
ATOM 3250 O O . MET B 1 191 ? 2.51 32.25 6.551 1 97.19 191 MET B O 1
ATOM 3254 N N . GLU B 1 192 ? 3.352 32.969 4.629 1 96.44 192 GLU B N 1
ATOM 3255 C CA . GLU B 1 192 ? 2.865 34.344 4.883 1 96.44 192 GLU B CA 1
ATOM 3256 C C . GLU B 1 192 ? 1.341 34.375 4.918 1 96.44 192 GLU B C 1
ATOM 3258 O O . GLU B 1 192 ? 0.753 35 5.809 1 96.44 192 GLU B O 1
ATOM 3263 N N . GLU B 1 193 ? 0.706 33.75 4.035 1 97.69 193 GLU B N 1
ATOM 3264 C CA . GLU B 1 193 ? -0.745 33.812 3.883 1 97.69 193 GLU B CA 1
ATOM 3265 C C . GLU B 1 193 ? -1.45 32.938 4.922 1 97.69 193 GLU B C 1
ATOM 3267 O O . GLU B 1 193 ? -2.51 33.312 5.434 1 97.69 193 GLU B O 1
ATOM 3272 N N . SER B 1 194 ? -0.953 31.781 5.199 1 97.69 194 SER B N 1
ATOM 3273 C CA . SER B 1 194 ? -1.645 30.828 6.059 1 97.69 194 SER B CA 1
ATOM 3274 C C . SER B 1 194 ? -1.34 31.078 7.531 1 97.69 194 SER B C 1
ATOM 3276 O O . SER B 1 194 ? -2.172 30.812 8.398 1 97.69 194 SER B O 1
ATOM 3278 N N . GLY B 1 195 ? -0.056 31.453 7.805 1 96.88 195 GLY B N 1
ATOM 3279 C CA . GLY B 1 195 ? 0.373 31.609 9.188 1 96.88 195 GLY B CA 1
ATOM 3280 C C . GLY B 1 195 ? 0.486 30.281 9.922 1 96.88 195 GLY B C 1
ATOM 3281 O O . GLY B 1 195 ? 0.562 30.266 11.156 1 96.88 195 GLY B O 1
ATOM 3282 N N . ALA B 1 196 ? 0.474 29.219 9.227 1 97.75 196 ALA B N 1
ATOM 3283 C CA . ALA B 1 196 ? 0.556 27.891 9.844 1 97.75 196 ALA B CA 1
ATOM 3284 C C . ALA B 1 196 ? 1.946 27.641 10.422 1 97.75 196 ALA B C 1
ATOM 3286 O O . ALA B 1 196 ? 2.916 28.297 10.031 1 97.75 196 ALA B O 1
ATOM 3287 N N . ARG B 1 197 ? 2.037 26.688 11.328 1 96.88 197 ARG B N 1
ATOM 3288 C CA . ARG B 1 197 ? 3.299 26.406 12 1 96.88 197 ARG B CA 1
ATOM 3289 C C . ARG B 1 197 ? 3.85 25.047 11.578 1 96.88 197 ARG B C 1
ATOM 3291 O O . ARG B 1 197 ? 4.996 24.703 11.883 1 96.88 197 ARG B O 1
ATOM 3298 N N . GLU B 1 198 ? 3.055 24.266 11.031 1 98.19 198 GLU B N 1
ATOM 3299 C CA . GLU B 1 198 ? 3.451 22.953 10.508 1 98.19 198 GLU B CA 1
ATOM 3300 C C . GLU B 1 198 ? 3.057 22.797 9.047 1 98.19 198 GLU B C 1
ATOM 3302 O O . GLU B 1 198 ? 1.986 23.25 8.633 1 98.19 198 GLU B O 1
ATOM 3307 N N . TYR B 1 199 ? 3.889 22.172 8.258 1 98.44 199 TYR B N 1
ATOM 3308 C CA . TYR B 1 199 ? 3.654 21.922 6.844 1 98.44 199 TYR B CA 1
ATOM 3309 C C . TYR B 1 199 ? 3.967 20.469 6.484 1 98.44 199 TYR B C 1
ATOM 3311 O O . TYR B 1 199 ? 4.727 19.797 7.188 1 98.44 199 TYR B O 1
ATOM 3319 N N . HIS B 1 200 ? 3.344 20.047 5.43 1 98.44 200 HIS B N 1
ATOM 3320 C CA . HIS B 1 200 ? 3.434 18.656 4.996 1 98.44 200 HIS B CA 1
ATOM 3321 C C . HIS B 1 200 ? 3.746 18.562 3.508 1 98.44 200 HIS B C 1
ATOM 3323 O O . HIS B 1 200 ? 3.109 19.234 2.691 1 98.44 200 HIS B O 1
ATOM 3329 N N . GLY B 1 201 ? 4.668 17.734 3.195 1 96.81 201 GLY B N 1
ATOM 3330 C CA . GLY B 1 201 ? 4.965 17.5 1.792 1 96.81 201 GLY B CA 1
ATOM 3331 C C . GLY B 1 201 ? 5.797 1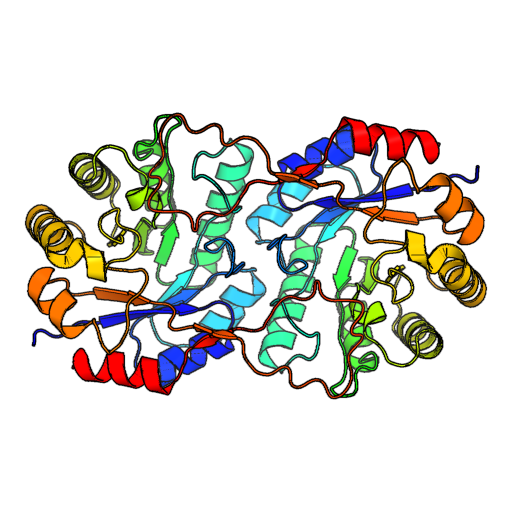6.25 1.56 1 96.81 201 GLY B C 1
ATOM 3332 O O . GLY B 1 201 ? 6.633 15.891 2.393 1 96.81 201 GLY B O 1
ATOM 3333 N N . SER B 1 202 ? 5.641 15.648 0.413 1 92.88 202 SER B N 1
ATOM 3334 C CA . SER B 1 202 ? 6.422 14.453 0.087 1 92.88 202 SER B CA 1
ATOM 3335 C C . SER B 1 202 ? 7.703 14.82 -0.657 1 92.88 202 SER B C 1
ATOM 3337 O O . SER B 1 202 ? 8.742 14.188 -0.463 1 92.88 202 SER B O 1
ATOM 3339 N N . VAL B 1 203 ? 7.617 15.828 -1.47 1 95.38 203 VAL B N 1
ATOM 3340 C CA . VAL B 1 203 ? 8.734 16.297 -2.289 1 95.38 203 VAL B CA 1
ATOM 3341 C C . VAL B 1 203 ? 9.352 15.117 -3.041 1 95.38 203 VAL B C 1
ATOM 3343 O O . VAL B 1 203 ? 10.57 15.023 -3.162 1 95.38 203 VAL B O 1
ATOM 3346 N N . ARG B 1 204 ? 8.531 14.141 -3.377 1 95.25 204 ARG B N 1
ATOM 3347 C CA . ARG B 1 204 ? 9.055 12.883 -3.883 1 95.25 204 ARG B CA 1
ATOM 3348 C C . ARG B 1 204 ? 9.219 12.922 -5.398 1 95.25 204 ARG B C 1
ATOM 3350 O O . ARG B 1 204 ? 8.484 13.633 -6.086 1 95.25 204 ARG B O 1
ATOM 3357 N N . ARG B 1 205 ? 10.094 12.18 -5.871 1 95.88 205 ARG B N 1
ATOM 3358 C CA . ARG B 1 205 ? 10.281 11.891 -7.285 1 95.88 205 ARG B CA 1
ATOM 3359 C C . ARG B 1 205 ? 10.711 10.445 -7.496 1 95.88 205 ARG B C 1
ATOM 3361 O O . ARG B 1 205 ? 11.32 9.836 -6.613 1 95.88 205 ARG B O 1
ATOM 3368 N N . PRO B 1 206 ? 10.352 9.828 -8.688 1 95.88 206 PRO B N 1
ATOM 3369 C CA . PRO B 1 206 ? 10.883 8.5 -8.984 1 95.88 206 PRO B CA 1
ATOM 3370 C C . PRO B 1 206 ? 12.414 8.477 -9.055 1 95.88 206 PRO B C 1
ATOM 3372 O O . PRO B 1 206 ? 13.023 9.422 -9.555 1 95.88 206 PRO B O 1
ATOM 3375 N N . THR B 1 207 ? 12.984 7.449 -8.555 1 95.5 207 THR B N 1
ATOM 3376 C CA . THR B 1 207 ? 14.43 7.281 -8.617 1 95.5 207 THR B CA 1
ATOM 3377 C C . THR B 1 207 ? 14.828 6.449 -9.836 1 95.5 207 THR B C 1
ATOM 3379 O O . THR B 1 207 ? 14 5.746 -10.406 1 95.5 207 THR B O 1
ATOM 3382 N N . VAL B 1 208 ? 16.078 6.555 -10.109 1 93.88 208 VAL B N 1
ATOM 3383 C CA . VAL B 1 208 ? 16.641 5.707 -11.156 1 93.88 208 VAL B CA 1
ATOM 3384 C C . VAL B 1 208 ? 16.625 4.25 -10.703 1 93.88 208 VAL B C 1
ATOM 3386 O O . VAL B 1 208 ? 16.984 3.941 -9.57 1 93.88 208 VAL B O 1
ATOM 3389 N N . ASN B 1 209 ? 16.125 3.383 -11.594 1 94.06 209 ASN B N 1
ATOM 3390 C CA . ASN B 1 209 ? 16.188 1.949 -11.32 1 94.06 209 ASN B CA 1
ATOM 3391 C C . ASN B 1 209 ? 17.625 1.428 -11.414 1 94.06 209 ASN B C 1
ATOM 3393 O O . ASN B 1 209 ? 18.25 1.497 -12.469 1 94.06 209 ASN B O 1
ATOM 3397 N N . PRO B 1 210 ? 18.172 0.903 -10.32 1 95.44 210 PRO B N 1
ATOM 3398 C CA . PRO B 1 210 ? 19.578 0.497 -10.305 1 95.44 210 PRO B CA 1
ATOM 3399 C C . PRO B 1 210 ? 19.812 -0.814 -11.047 1 95.44 210 PRO B C 1
ATOM 3401 O O . PRO B 1 210 ? 20.969 -1.191 -11.281 1 95.44 210 PRO B O 1
ATOM 3404 N N . MET B 1 211 ? 18.797 -1.53 -11.461 1 96.56 211 MET B N 1
ATOM 3405 C CA . MET B 1 211 ? 18.906 -2.861 -12.047 1 96.56 211 MET B CA 1
ATOM 3406 C C . MET B 1 211 ? 19.672 -2.809 -13.359 1 96.56 211 MET B C 1
ATOM 3408 O O . MET B 1 211 ? 19.422 -1.938 -14.195 1 96.56 211 MET B O 1
ATOM 3412 N N . LEU B 1 212 ? 20.578 -3.744 -13.539 1 96.75 212 LEU B N 1
ATOM 3413 C CA . LEU B 1 212 ? 21.375 -3.809 -14.75 1 96.75 212 LEU B CA 1
ATOM 3414 C C . LEU B 1 212 ? 20.641 -4.562 -15.852 1 96.75 212 LEU B C 1
ATOM 3416 O O . LEU B 1 212 ? 21 -4.465 -17.031 1 96.75 212 LEU B O 1
ATOM 3420 N N . HIS B 1 213 ? 19.672 -5.324 -15.445 1 94.56 213 HIS B N 1
ATOM 3421 C CA . HIS B 1 213 ? 18.797 -6.055 -16.359 1 94.56 213 HIS B CA 1
ATOM 3422 C C . HIS B 1 213 ? 17.328 -5.797 -16.062 1 94.56 213 HIS B C 1
ATOM 3424 O O . HIS B 1 213 ? 16.938 -5.688 -14.898 1 94.56 213 HIS B O 1
ATOM 3430 N N . GLY B 1 214 ? 16.5 -5.742 -17.078 1 90.31 214 GLY B N 1
ATOM 3431 C CA . GLY B 1 214 ? 15.055 -5.629 -16.969 1 90.31 214 GLY B CA 1
ATOM 3432 C C . GLY B 1 214 ? 14.328 -6.176 -18.172 1 90.31 214 GLY B C 1
ATOM 3433 O O . GLY B 1 214 ? 14.914 -6.32 -19.25 1 90.31 214 GLY B O 1
ATOM 3434 N N . ASN B 1 215 ? 13.18 -6.668 -17.922 1 94.12 215 ASN B N 1
ATOM 3435 C CA . ASN B 1 215 ? 12.297 -7.113 -19 1 94.12 215 ASN B CA 1
ATOM 3436 C C . ASN B 1 215 ? 11.328 -6.016 -19.422 1 94.12 215 ASN B C 1
ATOM 3438 O O . ASN B 1 215 ? 10.383 -5.703 -18.703 1 94.12 215 ASN B O 1
ATOM 3442 N N . PRO B 1 216 ? 11.492 -5.414 -20.547 1 92.38 216 PRO B N 1
ATOM 3443 C CA . PRO B 1 216 ? 10.68 -4.266 -20.969 1 92.38 216 PRO B CA 1
ATOM 3444 C C . PRO B 1 216 ? 9.219 -4.629 -21.203 1 92.38 216 PRO B C 1
ATOM 3446 O O . PRO B 1 216 ? 8.375 -3.744 -21.359 1 92.38 216 PRO B O 1
ATOM 3449 N N . ARG B 1 217 ? 8.922 -5.922 -21.203 1 93.31 217 ARG B N 1
ATOM 3450 C CA . ARG B 1 217 ? 7.539 -6.34 -21.422 1 93.31 217 ARG B CA 1
ATOM 3451 C C . ARG B 1 217 ? 6.754 -6.344 -20.109 1 93.31 217 ARG B C 1
ATOM 3453 O O . ARG B 1 217 ? 5.523 -6.418 -20.109 1 93.31 217 ARG B O 1
ATOM 3460 N N . VAL B 1 218 ? 7.402 -6.383 -19.047 1 90.5 218 VAL B N 1
ATOM 3461 C CA . VAL B 1 218 ? 6.789 -6.418 -17.719 1 90.5 218 VAL B CA 1
ATOM 3462 C C . VAL B 1 218 ? 6.957 -5.062 -17.047 1 90.5 218 VAL B C 1
ATOM 3464 O O . VAL B 1 218 ? 8.023 -4.754 -16.516 1 90.5 218 VAL B O 1
ATOM 3467 N N . LEU B 1 219 ? 5.922 -4.273 -16.938 1 82 219 LEU B N 1
ATOM 3468 C CA . LEU B 1 219 ? 6.023 -2.867 -16.562 1 82 219 LEU B CA 1
ATOM 3469 C C . LEU B 1 219 ? 5.199 -2.582 -15.312 1 82 219 LEU B C 1
ATOM 3471 O O . LEU B 1 219 ? 5.023 -1.422 -14.93 1 82 219 LEU B O 1
ATOM 3475 N N . ASP B 1 220 ? 4.734 -3.572 -14.609 1 84.81 220 ASP B N 1
ATOM 3476 C CA . ASP B 1 220 ? 3.754 -3.359 -13.547 1 84.81 220 ASP B CA 1
ATOM 3477 C C . ASP B 1 220 ? 4.422 -3.361 -12.172 1 84.81 220 ASP B C 1
ATOM 3479 O O . ASP B 1 220 ? 3.76 -3.58 -11.156 1 84.81 220 ASP B O 1
ATOM 3483 N N . PHE B 1 221 ? 5.746 -3.043 -12.211 1 90.62 221 PHE B N 1
ATOM 3484 C CA . PHE B 1 221 ? 6.484 -3.08 -10.953 1 90.62 221 PHE B CA 1
ATOM 3485 C C . PHE B 1 221 ? 6.418 -1.733 -10.242 1 90.62 221 PHE B C 1
ATOM 3487 O O . PHE B 1 221 ? 6.777 -1.625 -9.07 1 90.62 221 PHE B O 1
ATOM 3494 N N . GLY B 1 222 ? 5.957 -0.757 -10.914 1 94.44 222 GLY B N 1
ATOM 3495 C CA . GLY B 1 222 ? 5.926 0.574 -10.328 1 94.44 222 GLY B CA 1
ATOM 3496 C C . GLY B 1 222 ? 7.305 1.191 -10.18 1 94.44 222 GLY B C 1
ATOM 3497 O O . GLY B 1 222 ? 8.234 0.822 -10.898 1 94.44 222 GLY B O 1
ATOM 3498 N N . ASN B 1 223 ? 7.473 2.264 -9.359 1 95.75 223 ASN B N 1
ATOM 3499 C CA . ASN B 1 223 ? 8.711 3.004 -9.164 1 95.75 223 ASN B CA 1
ATOM 3500 C C . ASN B 1 223 ? 9.102 3.064 -7.691 1 95.75 223 ASN B C 1
ATOM 3502 O O . ASN B 1 223 ? 8.266 2.871 -6.812 1 95.75 223 ASN B O 1
ATOM 3506 N N . VAL B 1 224 ? 10.352 3.277 -7.5 1 96.31 224 VAL B N 1
ATOM 3507 C CA . VAL B 1 224 ? 10.812 3.693 -6.184 1 96.31 224 VAL B CA 1
ATOM 3508 C C . VAL B 1 224 ? 10.867 5.219 -6.109 1 96.31 224 VAL B C 1
ATOM 3510 O O . VAL B 1 224 ? 11.375 5.875 -7.023 1 96.31 224 VAL B O 1
ATOM 3513 N N . TYR B 1 225 ? 10.312 5.754 -5.027 1 97.12 225 TYR B N 1
ATOM 3514 C CA . TYR B 1 225 ? 10.281 7.203 -4.852 1 97.12 225 TYR B CA 1
ATOM 3515 C C . TYR B 1 225 ? 11.172 7.629 -3.689 1 97.12 225 TYR B C 1
ATOM 3517 O O . TYR B 1 225 ? 11.164 6.996 -2.633 1 97.12 225 TYR B O 1
ATOM 3525 N N . LEU B 1 226 ? 11.938 8.656 -3.887 1 97.62 226 LEU B N 1
ATOM 3526 C CA . LEU B 1 226 ? 12.711 9.312 -2.84 1 97.62 226 LEU B CA 1
ATOM 3527 C C . LEU B 1 226 ? 12.5 10.828 -2.875 1 97.62 226 LEU B C 1
ATOM 3529 O O . LEU B 1 226 ? 12.227 11.391 -3.936 1 97.62 226 LEU B O 1
ATOM 3533 N N . PRO B 1 227 ? 12.555 11.43 -1.663 1 97.44 227 PRO B N 1
ATOM 3534 C CA . PRO B 1 227 ? 12.477 12.891 -1.71 1 97.44 227 PRO B CA 1
ATOM 3535 C C . PRO B 1 227 ? 13.648 13.523 -2.457 1 97.44 227 PRO B C 1
ATOM 3537 O O . PRO B 1 227 ? 14.773 13.031 -2.375 1 97.44 227 PRO B O 1
ATOM 3540 N N . ASP B 1 228 ? 13.297 14.539 -3.229 1 97.06 228 ASP B N 1
ATOM 3541 C CA . ASP B 1 228 ? 14.352 15.367 -3.809 1 97.06 228 ASP B CA 1
ATOM 3542 C C . ASP B 1 228 ? 15.125 16.109 -2.723 1 97.06 228 ASP B C 1
ATOM 3544 O O . ASP B 1 228 ? 14.633 17.078 -2.15 1 97.06 228 ASP B O 1
ATOM 3548 N N . GLU B 1 229 ? 16.328 15.719 -2.521 1 96.62 229 GLU B N 1
ATOM 3549 C CA . GLU B 1 229 ? 17.109 16.219 -1.388 1 96.62 229 GLU B CA 1
ATOM 3550 C C . GLU B 1 229 ? 17.359 17.719 -1.504 1 96.62 229 GLU B C 1
ATOM 3552 O O . GLU B 1 229 ? 17.344 18.438 -0.499 1 96.62 229 GLU B O 1
ATOM 3557 N N . GLN B 1 230 ? 17.594 18.188 -2.695 1 96.5 230 GLN B N 1
ATOM 3558 C CA . GLN B 1 230 ? 17.812 19.609 -2.898 1 96.5 230 GLN B CA 1
ATOM 3559 C C . GLN B 1 230 ? 16.547 20.406 -2.617 1 96.5 230 GLN B C 1
ATOM 3561 O O . GLN B 1 230 ? 16.594 21.438 -1.948 1 96.5 230 GLN B O 1
ATOM 3566 N N . GLU B 1 231 ? 15.453 19.938 -3.162 1 96.88 231 GLU B N 1
ATOM 3567 C CA . GLU B 1 231 ? 14.172 20.594 -2.92 1 96.88 231 GLU B CA 1
ATOM 3568 C C . GLU B 1 231 ? 13.812 20.578 -1.438 1 96.88 231 GLU B C 1
ATOM 3570 O O . GLU B 1 231 ? 13.336 21.562 -0.896 1 96.88 231 GLU B O 1
ATOM 3575 N N . LEU B 1 232 ? 14.047 19.438 -0.849 1 97.19 232 LEU B N 1
ATOM 3576 C CA . LEU B 1 232 ? 13.773 19.281 0.575 1 97.19 232 LEU B CA 1
ATOM 3577 C C . LEU B 1 232 ? 14.609 20.25 1.401 1 97.19 232 LEU B C 1
ATOM 3579 O O . LEU B 1 232 ? 14.102 20.891 2.316 1 97.19 232 LEU B O 1
ATOM 3583 N N . ALA B 1 233 ? 15.875 20.391 1.1 1 95.88 233 ALA B N 1
ATOM 3584 C CA . ALA B 1 233 ? 16.766 21.328 1.77 1 95.88 233 ALA B CA 1
ATOM 3585 C C . ALA B 1 233 ? 16.297 22.766 1.596 1 95.88 233 ALA B C 1
ATOM 3587 O O . ALA B 1 233 ? 16.375 23.562 2.527 1 95.88 233 ALA B O 1
ATOM 3588 N N . GLY B 1 234 ? 15.844 23.031 0.349 1 95.94 234 GLY B N 1
ATOM 3589 C CA . GLY B 1 234 ? 15.32 24.359 0.08 1 95.94 234 GLY B CA 1
ATOM 3590 C C . GLY B 1 234 ? 14.109 24.703 0.923 1 95.94 234 GLY B C 1
ATOM 3591 O O . GLY B 1 234 ? 13.992 25.828 1.429 1 95.94 234 GLY B O 1
ATOM 3592 N N . ILE B 1 235 ? 13.242 23.781 1.087 1 96.75 235 ILE B N 1
ATOM 3593 C CA . ILE B 1 235 ? 12.047 23.969 1.902 1 96.75 235 ILE B CA 1
ATOM 3594 C C . ILE B 1 235 ? 12.453 24.203 3.357 1 96.75 235 ILE B C 1
ATOM 3596 O O . ILE B 1 235 ? 12.008 25.172 3.982 1 96.75 235 ILE B O 1
ATOM 3600 N N . LEU B 1 236 ? 13.336 23.375 3.865 1 95.88 236 LEU B N 1
ATOM 3601 C CA . LEU B 1 236 ? 13.719 23.422 5.27 1 95.88 236 LEU B CA 1
ATOM 3602 C C . LEU B 1 236 ? 14.492 24.703 5.582 1 95.88 236 LEU B C 1
ATOM 3604 O O . LEU B 1 236 ? 14.383 25.25 6.684 1 95.88 236 LEU B O 1
ATOM 3608 N N . ALA B 1 237 ? 15.242 25.203 4.652 1 94.25 237 ALA B N 1
ATOM 3609 C CA . ALA B 1 237 ? 16 26.453 4.828 1 94.25 237 ALA B CA 1
ATOM 3610 C C . ALA B 1 237 ? 15.062 27.625 5.039 1 94.25 237 ALA B C 1
ATOM 3612 O O . ALA B 1 237 ? 15.383 28.562 5.777 1 94.25 237 ALA B O 1
ATOM 3613 N N . GLN B 1 238 ? 13.883 27.547 4.449 1 93.88 238 GLN B N 1
ATOM 3614 C CA . GLN B 1 238 ? 12.922 28.641 4.543 1 93.88 238 GLN B CA 1
ATOM 3615 C C . GLN B 1 238 ? 12.164 28.594 5.867 1 93.88 238 GLN B C 1
ATOM 3617 O O . GLN B 1 238 ? 11.539 29.578 6.27 1 93.88 238 GLN B O 1
ATOM 3622 N N . MET B 1 239 ? 12.195 27.5 6.473 1 92.44 239 MET B N 1
ATOM 3623 C CA . MET B 1 239 ? 11.406 27.328 7.688 1 92.44 239 MET B CA 1
ATOM 3624 C C . MET B 1 239 ? 12.211 27.719 8.922 1 92.44 239 MET B C 1
ATOM 3626 O O . MET B 1 239 ? 11.664 27.828 10.016 1 92.44 239 MET B O 1
ATOM 3630 N N . ARG B 1 240 ? 13.562 27.875 8.844 1 82.56 240 ARG B N 1
ATOM 3631 C CA . ARG B 1 240 ? 14.461 28.266 9.93 1 82.56 240 ARG B CA 1
ATOM 3632 C C . ARG B 1 240 ? 14.477 29.781 10.102 1 82.56 240 ARG B C 1
ATOM 3634 O O . ARG B 1 240 ? 14.289 30.531 9.133 1 82.56 240 ARG B O 1
#

InterPro domains:
  IPR005627 CutC-like [MF_00795] (4-206)
  IPR005627 CutC-like [PF03932] (5-203)
  IPR005627 CutC-like [PTHR12598] (4-219)
  IPR036822 CutC-like domain superfamily [G3DSA:3.20.20.380] (4-233)
  IPR036822 CutC-like domain superfamily [SSF110395] (5-213)

Organism: Cystobacter fuscus (strain ATCC 25194 / DSM 2262 / NBRC 100088 / M29) (NCBI:txid1242864)